Protein 3CWQ (pdb70)

Radius of gyration: 23.51 Å; Cα contacts (8 Å, |Δi|>4): 801; chains: 2; bounding box: 51×71×50 Å

Secondary structure (DSSP, 8-state):
-EEEEESSTTSSHHHHHHHHHHHHHTTS-EEEEEE-TT-HHHHHHHHS--SSEEEEGGGHHHHGGG-SEEEEEEE---SSSHHHHHHHTSSEEEEEE-SSHHHHHH---HHHHHHT-SSSEEEEE-SBPPTTS-HHHHHHHHHHHTT--B-SS--B--THHHHHHHHTS-TTTSSSTTHHHHHHHHHHHHHHHHHHHTSTTTT-/-EEEEESSSSSSHHHHHHHHHHHHHHHS-EEEEEE-TT-HHHHHHHTS--SSEEEEGGGHHHHGGG-SEEEEEEE---HHHHHHTSSEEEEEE-SSHHHHHH--THHHHHTT-GGGEEEEE-SBPPTT--HHHHHHHHHHHTT--B-S---B--HHHHHHHHHTS-GGGSSSTTHHHHHHHHHHHHHHHHHHH--

InterPro domains:
  IPR002586 CobQ/CobB/MinD/ParA nucleotide binding domain [PF01656] (3-170)
  IPR027417 P-loop containing nucleoside triphosphate hydrolase [G3DSA:3.40.50.300] (2-201)
  IPR027417 P-loop containing nucleoside triphosphate hydrolase [SSF52540] (1-198)
  IPR050678 DNA Partitioning ATPase [PTHR13696] (1-46)

B-factor: mean 44.59, std 8.83, range [22.22, 88.18]

CATH classification: 3.40.50.300

Nearest PDB structures (foldseek):
  3cwq-assembly1_A  TM=1.005E+00  e=3.315E-40  Synechocystis sp. PCC 6803
  3cwq-assembly1_B  TM=9.937E-01  e=5.915E-33  Synechocystis sp. PCC 6803
  4e03-assembly3_A  TM=8.192E-01  e=3.311E-12  Escherichia coli
  3fwy-assembly1_B  TM=7.228E-01  e=9.226E-07  Cereibacter sphaeroides 2.4.1
  6uyk-assembly1_B  TM=6.966E-01  e=2.729E-05  Cereibacter sphaeroides

Organism: Synechocystis sp. (strain ATCC 27184 / PCC 6803 / Kazusa) (NCBI:txid1111708)

Sequence (399 aa):
IITVASFKGGVGKTTTAVHLSAYLALQGETLLIDGDPNRSATGWGKRGSLPFKVVDERQAAKYAPKYQNIVIDTQARPEDEDLEALADGCDLLVIPSTPDALALDALLTIETLQKLGNNRFRILLTIIPPYPSKDGDEARQLLTTAGLPLFKRGIKRYSAFQKASLNGVVVSEVSDSKAGIAWSDYKATGKEIVEEILTLEHHHIITVASFKGGVGKTTTAVHLSAYLALQGETLLIDGDPNRSATGWGKRGSLPFKVVDERQAAKYAPKYQNIVIDTQARDLEALADGCDLLVIPSTPDALALDALLTIETLQKLGNNRFRILLTIIPPYPSKDGDEARQLLTTAGLPLFKRGIKRYSAFQKASLNGVVVSEVSDSKAGIAWSDYKATGKEIVEEILT

Structure (mmCIF, N/CA/C/O backbone):
data_3CWQ
#
_entry.id   3CWQ
#
_cell.length_a   63.609
_cell.length_b   70.142
_cell.length_c   112.209
_cell.angle_alpha   90.00
_cell.angle_beta   90.00
_cell.angle_gamma   90.00
#
_symmetry.space_group_name_H-M   'P 21 21 21'
#
loop_
_entity.id
_entity.type
_entity.pdbx_description
1 polymer 'ParA family chromosome partitioning protein'
2 non-polymer "ADENOSINE-5'-DIPHOSPHATE"
3 water water
#
loop_
_atom_site.group_PDB
_atom_site.id
_atom_site.type_symbol
_atom_site.label_atom_id
_atom_site.label_alt_id
_atom_site.label_comp_id
_atom_site.label_asym_id
_atom_site.label_entity_id
_atom_site.label_seq_id
_atom_site.pdbx_PDB_ins_code
_atom_site.Cartn_x
_atom_site.Cartn_y
_atom_site.Cartn_z
_atom_site.occupancy
_atom_site.B_iso_or_equiv
_atom_site.auth_seq_id
_atom_site.auth_comp_id
_atom_site.auth_asym_id
_atom_site.auth_atom_id
_atom_site.pdbx_PDB_model_num
ATOM 9 N N . ILE A 1 2 ? 79.117 24.091 63.031 1.00 46.87 2 ILE A N 1
ATOM 10 C CA . ILE A 1 2 ? 78.191 25.072 63.586 1.00 44.61 2 ILE A CA 1
ATOM 11 C C . ILE A 1 2 ? 76.777 24.623 63.297 1.00 43.12 2 ILE A C 1
ATOM 12 O O . ILE A 1 2 ? 76.404 24.320 62.144 1.00 44.21 2 ILE A O 1
ATOM 17 N N . ILE A 1 3 ? 75.965 24.569 64.330 1.00 41.11 3 ILE A N 1
ATOM 18 C CA . ILE A 1 3 ? 74.521 24.462 64.113 1.00 38.82 3 ILE A CA 1
ATOM 19 C C . ILE A 1 3 ? 73.727 25.626 64.776 1.00 38.66 3 ILE A C 1
ATOM 20 O O . ILE A 1 3 ? 74.030 26.044 65.926 1.00 37.17 3 ILE A O 1
ATOM 25 N N . THR A 1 4 ? 72.761 26.182 64.042 1.00 36.97 4 THR A N 1
ATOM 26 C CA . THR A 1 4 ? 71.826 27.156 64.586 1.00 37.72 4 THR A CA 1
ATOM 27 C C . THR A 1 4 ? 70.529 26.479 65.020 1.00 38.18 4 THR A C 1
ATOM 28 O O . THR A 1 4 ? 69.953 25.743 64.173 1.00 39.55 4 THR A O 1
ATOM 32 N N . VAL A 1 5 ? 70.120 26.634 66.299 1.00 35.87 5 VAL A N 1
ATOM 33 C CA . VAL A 1 5 ? 68.770 26.316 66.820 1.00 36.77 5 VAL A CA 1
ATOM 34 C C . VAL A 1 5 ? 67.944 27.637 66.715 1.00 37.93 5 VAL A C 1
ATOM 35 O O . VAL A 1 5 ? 68.270 28.605 67.348 1.00 38.11 5 VAL A O 1
ATOM 39 N N . ALA A 1 6 ? 66.926 27.727 65.860 1.00 39.75 6 ALA A N 1
ATOM 40 C CA . ALA A 1 6 ? 66.090 28.932 65.657 1.00 38.34 6 ALA A CA 1
ATOM 41 C C . ALA A 1 6 ? 64.667 28.512 65.713 1.00 39.40 6 ALA A C 1
ATOM 42 O O . ALA A 1 6 ? 64.277 27.502 65.045 1.00 40.21 6 ALA A O 1
ATOM 44 N N . SER A 1 7 ? 63.851 29.338 66.374 1.00 38.40 7 SER A N 1
ATOM 45 C CA . SER A 1 7 ? 62.466 29.010 66.560 1.00 36.9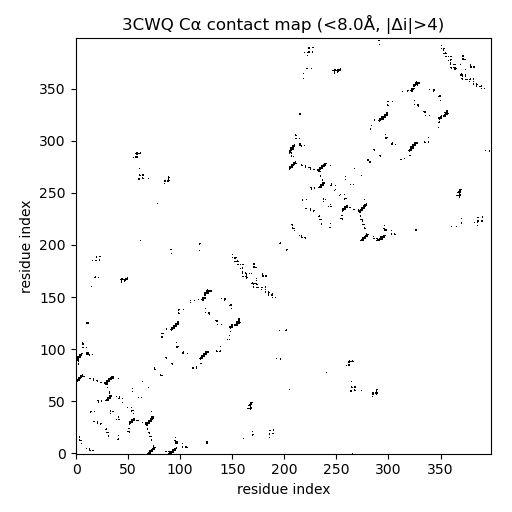9 7 SER A CA 1
ATOM 46 C C . SER A 1 7 ? 61.522 30.092 66.041 1.00 36.87 7 SER A C 1
ATOM 47 O O . SER A 1 7 ? 61.904 31.231 65.768 1.00 36.28 7 SER A O 1
ATOM 50 N N . PHE A 1 8 ? 60.273 29.755 65.934 1.00 36.56 8 PHE A N 1
ATOM 51 C CA . PHE A 1 8 ? 59.340 30.777 65.603 1.00 38.15 8 PHE A CA 1
ATOM 52 C C . PHE A 1 8 ? 58.406 31.182 66.748 1.00 38.95 8 PHE A C 1
ATOM 53 O O . PHE A 1 8 ? 57.467 31.937 66.529 1.00 35.86 8 PHE A O 1
ATOM 61 N N . LYS A 1 9 ? 58.747 30.747 67.971 1.00 40.53 9 LYS A N 1
ATOM 62 C CA . LYS A 1 9 ? 57.972 31.134 69.132 1.00 44.01 9 LYS A CA 1
ATOM 63 C C . LYS A 1 9 ? 58.783 30.917 70.423 1.00 44.25 9 LYS A C 1
ATOM 64 O O . LYS A 1 9 ? 59.741 30.130 70.497 1.00 46.44 9 LYS A O 1
ATOM 70 N N . GLY A 1 10 ? 58.435 31.655 71.449 1.00 43.94 10 GLY A N 1
ATOM 71 C CA . GLY A 1 10 ? 59.107 31.451 72.719 1.00 42.92 10 GLY A CA 1
ATOM 72 C C . GLY A 1 10 ? 58.429 30.261 73.321 1.00 42.06 10 GLY A C 1
ATOM 73 O O . GLY A 1 10 ? 57.294 29.996 72.998 1.00 43.18 10 GLY A O 1
ATOM 74 N N . GLY A 1 11 ? 59.117 29.541 74.194 1.00 41.57 11 GLY A N 1
ATOM 75 C CA . GLY A 1 11 ? 58.497 28.500 74.986 1.00 40.80 11 GLY A CA 1
ATOM 76 C C . GLY A 1 11 ? 58.419 27.153 74.310 1.00 41.22 11 GLY A C 1
ATOM 77 O O . GLY A 1 11 ? 57.595 26.281 74.715 1.00 40.96 11 GLY A O 1
ATOM 78 N N . VAL A 1 12 ? 59.307 26.958 73.325 1.00 41.02 12 VAL A N 1
ATOM 79 C CA . VAL A 1 12 ? 59.403 25.714 72.610 1.00 40.06 12 VAL A CA 1
ATOM 80 C C . VAL A 1 12 ? 60.637 24.919 72.940 1.00 40.80 12 VAL A C 1
ATOM 81 O O . VAL A 1 12 ? 60.855 23.924 72.297 1.00 42.28 12 VAL A O 1
ATOM 85 N N . GLY A 1 13 ? 61.479 25.327 73.880 1.00 42.19 13 GLY A N 1
ATOM 86 C CA . GLY A 1 13 ? 62.679 24.517 74.267 1.00 41.52 13 GLY A CA 1
ATOM 87 C C . GLY A 1 13 ? 63.901 24.771 73.374 1.00 42.48 13 GLY A C 1
ATOM 88 O O . GLY A 1 13 ? 64.906 24.053 73.466 1.00 44.15 13 GLY A O 1
ATOM 89 N N . LYS A 1 14 ? 63.842 25.797 72.531 1.00 41.37 14 LYS A N 1
ATOM 90 C CA . LYS A 1 14 ? 64.992 26.238 71.775 1.00 40.80 14 LYS A CA 1
ATOM 91 C C . LYS A 1 14 ? 66.240 26.399 72.640 1.00 40.58 14 LYS A C 1
ATOM 92 O O . LYS A 1 14 ? 67.176 25.634 72.549 1.00 41.51 14 LYS A O 1
ATOM 98 N N . THR A 1 15 ? 66.292 27.405 73.465 1.00 39.91 15 THR A N 1
ATOM 99 C CA . THR A 1 15 ? 67.409 27.486 74.393 1.00 39.13 15 THR A CA 1
ATOM 100 C C . THR A 1 15 ? 67.852 26.145 74.991 1.00 38.38 15 THR A C 1
ATOM 101 O O . THR A 1 15 ? 69.013 25.827 74.931 1.00 38.74 15 THR A O 1
ATOM 105 N N . THR A 1 16 ? 66.917 25.353 75.518 1.00 38.63 16 THR A N 1
ATOM 106 C CA . THR A 1 16 ? 67.153 24.031 76.130 1.00 36.62 16 THR A CA 1
ATOM 107 C C . THR A 1 16 ? 67.788 23.044 75.119 1.00 36.97 16 THR A C 1
ATOM 108 O O . THR A 1 16 ? 68.684 22.213 75.457 1.00 35.97 16 THR A O 1
ATOM 112 N N . THR A 1 17 ? 67.312 23.108 73.875 1.00 36.06 17 THR A N 1
ATOM 113 C CA . THR A 1 17 ? 67.978 22.330 72.874 1.00 35.27 17 THR A CA 1
ATOM 114 C C . THR A 1 17 ? 69.312 22.819 72.547 1.00 34.70 17 THR A C 1
ATOM 115 O O . THR A 1 17 ? 70.218 22.041 72.551 1.00 37.26 17 THR A O 1
ATOM 119 N N . ALA A 1 18 ? 69.503 24.101 72.334 1.00 35.28 18 ALA A N 1
ATOM 120 C CA . ALA A 1 18 ? 70.848 24.659 72.160 1.00 33.78 18 ALA A CA 1
ATOM 121 C C . ALA A 1 18 ? 71.819 24.200 73.284 1.00 35.15 18 ALA A C 1
ATOM 122 O O . ALA A 1 18 ? 72.942 23.683 73.034 1.00 35.81 18 ALA A O 1
ATOM 124 N N . VAL A 1 19 ? 71.416 24.410 74.540 1.00 35.01 19 VAL A N 1
ATOM 125 C CA . VAL A 1 19 ? 72.276 24.040 75.715 1.00 33.14 19 VAL A CA 1
ATOM 126 C C . VAL A 1 19 ? 72.663 22.581 75.644 1.00 33.54 19 VAL A C 1
ATOM 127 O O . VAL A 1 19 ? 73.823 22.284 75.781 1.00 34.01 19 VAL A O 1
ATOM 131 N N . HIS A 1 20 ? 71.714 21.699 75.340 1.00 33.86 20 HIS A N 1
ATOM 132 C CA . HIS A 1 20 ? 71.976 20.250 75.265 1.00 34.61 20 HIS A CA 1
ATOM 133 C C . HIS A 1 20 ? 72.698 19.740 74.001 1.00 34.95 20 HIS A C 1
ATOM 134 O O . HIS A 1 20 ? 73.451 18.810 74.086 1.00 33.68 20 HIS A O 1
ATOM 141 N N . LEU A 1 21 ? 72.392 20.311 72.836 1.00 36.98 21 LEU A N 1
ATOM 142 C CA . LEU A 1 21 ? 73.191 20.124 71.627 1.00 37.96 21 LEU A CA 1
ATOM 143 C C . LEU A 1 21 ? 74.595 20.646 71.878 1.00 38.91 21 LEU A C 1
ATOM 144 O O . LEU A 1 21 ? 75.516 20.051 71.358 1.00 41.89 21 LEU A O 1
ATOM 149 N N . SER A 1 22 ? 74.820 21.676 72.702 1.00 37.20 22 SER A N 1
ATOM 150 C CA . SER A 1 22 ? 76.211 21.990 73.011 1.00 37.18 22 SER A CA 1
ATOM 151 C C . SER A 1 22 ? 76.950 20.942 73.847 1.00 38.66 22 SER A C 1
ATOM 152 O O . SER A 1 22 ? 78.133 20.723 73.636 1.00 38.94 22 SER A O 1
ATOM 155 N N . ALA A 1 23 ? 76.267 20.344 74.844 1.00 39.37 23 ALA A N 1
ATOM 156 C CA . ALA A 1 23 ? 76.845 19.350 75.701 1.00 38.68 23 ALA A CA 1
ATOM 157 C C . ALA A 1 23 ? 77.244 18.178 74.809 1.00 38.86 23 ALA A C 1
ATOM 158 O O . ALA A 1 23 ? 78.389 17.708 74.865 1.00 40.01 23 ALA A O 1
ATOM 160 N N . TYR A 1 2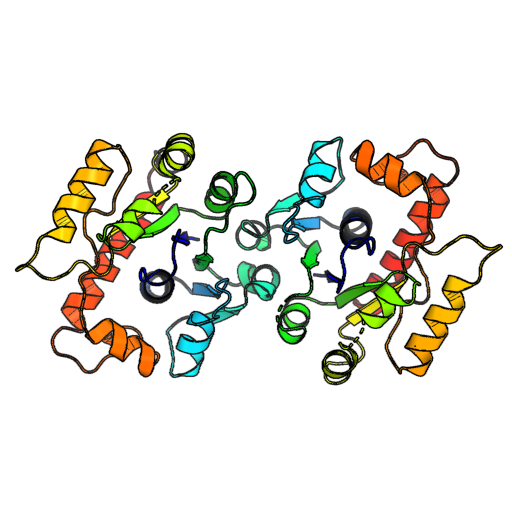4 ? 76.359 17.768 73.917 1.00 39.74 24 TYR A N 1
ATOM 161 C CA . TYR A 1 24 ? 76.673 16.723 72.888 1.00 39.96 24 TYR A CA 1
ATOM 162 C C . TYR A 1 24 ? 77.979 16.949 72.139 1.00 39.83 24 TYR A C 1
ATOM 163 O O . TYR A 1 24 ? 78.883 16.097 72.187 1.00 40.41 24 TYR A O 1
ATOM 172 N N . LEU A 1 25 ? 78.092 18.122 71.518 1.00 39.39 25 LEU A N 1
ATOM 173 C CA . LEU A 1 25 ? 79.251 18.519 70.752 1.00 38.79 25 LEU A CA 1
ATOM 174 C C . LEU A 1 25 ? 80.488 18.757 71.613 1.00 39.89 25 LEU A C 1
ATOM 175 O O . LEU A 1 25 ? 81.622 18.660 71.101 1.00 39.82 25 LEU A O 1
ATOM 180 N N . ALA A 1 26 ? 80.312 19.097 72.896 1.00 40.65 26 ALA A N 1
ATOM 181 C CA . ALA A 1 26 ? 81.490 19.276 73.810 1.00 40.55 26 ALA A CA 1
ATOM 182 C C . ALA A 1 26 ? 82.164 17.955 73.919 1.00 40.63 26 ALA A C 1
ATOM 183 O O . ALA A 1 26 ? 83.374 17.915 74.014 1.00 41.22 26 ALA A O 1
ATOM 185 N N . LEU A 1 27 ? 81.373 16.886 73.893 1.00 40.53 27 LEU A N 1
ATOM 186 C CA . LEU A 1 27 ? 81.902 15.531 73.687 1.00 41.17 27 LEU A CA 1
ATOM 187 C C . LEU A 1 27 ? 82.866 15.307 72.474 1.00 42.55 27 LEU A C 1
ATOM 188 O O . LEU A 1 27 ? 83.728 14.466 72.534 1.00 42.45 27 LEU A O 1
ATOM 193 N N . GLN A 1 28 ? 82.757 16.053 71.388 1.00 44.33 28 GLN A N 1
ATOM 194 C CA . GLN A 1 28 ? 83.671 15.808 70.279 1.00 45.75 28 GLN A CA 1
ATOM 195 C C . GLN A 1 28 ? 84.756 16.896 70.111 1.00 45.27 28 GLN A C 1
ATOM 196 O O . GLN A 1 28 ? 85.890 16.573 69.857 1.00 45.70 28 GLN A O 1
ATOM 202 N N . GLY A 1 29 ? 84.405 18.174 70.212 1.00 45.00 29 GLY A N 1
ATOM 203 C CA . GLY A 1 29 ? 85.377 19.230 70.343 1.00 44.56 29 GLY A CA 1
ATOM 204 C C . GLY A 1 29 ? 85.023 20.337 71.338 1.00 44.64 29 GLY A C 1
ATOM 205 O O . GLY A 1 29 ? 83.952 20.310 71.950 1.00 45.75 29 GLY A O 1
ATOM 206 N N . GLU A 1 30 ? 85.919 21.311 71.500 1.00 43.11 30 GLU A N 1
ATOM 207 C CA . GLU A 1 30 ? 85.652 22.462 72.300 1.00 43.44 30 GLU A CA 1
ATOM 208 C C . GLU A 1 30 ? 84.664 23.291 71.580 1.00 41.92 30 GLU A C 1
ATOM 209 O O . GLU A 1 30 ? 84.855 23.668 70.423 1.00 41.64 30 GLU A O 1
ATOM 215 N N . THR A 1 31 ? 83.647 23.684 72.326 1.00 41.45 31 THR A N 1
ATOM 216 C CA . THR A 1 31 ? 82.425 24.178 71.793 1.00 39.55 31 THR A CA 1
ATOM 217 C C . THR A 1 31 ? 82.043 25.494 72.442 1.00 39.16 31 THR A C 1
ATOM 218 O O . THR A 1 31 ? 82.196 25.637 73.675 1.00 39.02 31 THR A O 1
ATOM 222 N N . LEU A 1 32 ? 81.484 26.406 71.620 1.00 36.87 32 LEU A N 1
ATOM 223 C CA . LEU A 1 32 ? 80.866 27.675 72.013 1.00 36.17 32 LEU A CA 1
ATOM 224 C C . LEU A 1 32 ? 79.381 27.663 71.690 1.00 37.39 32 LEU A C 1
ATOM 225 O O . LEU A 1 32 ? 79.001 27.421 70.463 1.00 39.07 32 LEU A O 1
ATOM 230 N N . LEU A 1 33 ? 78.582 28.014 72.723 1.00 35.89 33 LEU A N 1
ATOM 231 C CA . LEU A 1 33 ? 77.219 28.460 72.632 1.00 35.10 33 LEU A CA 1
ATOM 232 C C . LEU A 1 33 ? 77.233 30.021 72.640 1.00 36.55 33 LEU A C 1
ATOM 233 O O . LEU A 1 33 ? 77.716 30.694 73.582 1.00 35.12 33 LEU A O 1
ATOM 238 N N . ILE A 1 34 ? 76.663 30.561 71.571 1.00 36.34 34 ILE A N 1
ATOM 239 C CA . ILE A 1 34 ? 76.490 31.966 71.394 1.00 36.54 34 ILE A CA 1
ATOM 240 C C . ILE A 1 34 ? 75.084 32.252 71.698 1.00 38.73 34 ILE A C 1
ATOM 241 O O . ILE A 1 34 ? 74.223 31.816 70.982 1.00 40.88 34 ILE A O 1
ATOM 246 N N . ASP A 1 35 ? 74.835 33.062 72.693 1.00 40.26 35 ASP A N 1
ATOM 247 C CA . ASP A 1 35 ? 73.436 33.305 73.111 1.00 41.76 35 ASP A CA 1
ATOM 248 C C . ASP A 1 35 ? 72.878 34.479 72.311 1.00 41.61 35 ASP A C 1
ATOM 249 O O . ASP A 1 35 ? 73.309 35.576 72.512 1.00 42.51 35 ASP A O 1
ATOM 254 N N . GLY A 1 36 ? 71.957 34.283 71.373 1.00 42.97 36 GLY A N 1
ATOM 255 C CA . GLY A 1 36 ? 71.323 35.448 70.730 1.00 42.93 36 GLY A CA 1
ATOM 256 C C . GLY A 1 36 ? 69.837 35.592 71.040 1.00 44.18 36 GLY A C 1
ATOM 257 O O . GLY A 1 36 ? 69.046 35.991 70.167 1.00 45.28 36 GLY A O 1
ATOM 258 N N . ASP A 1 37 ? 69.438 35.235 72.264 1.00 45.59 37 ASP A N 1
ATOM 259 C CA . ASP A 1 37 ? 68.056 35.282 72.700 1.00 45.54 37 ASP A CA 1
ATOM 260 C C . ASP A 1 37 ? 67.887 36.476 73.605 1.00 47.68 37 ASP A C 1
ATOM 261 O O . ASP A 1 37 ? 68.500 36.523 74.710 1.00 50.27 37 ASP A O 1
ATOM 266 N N . PRO A 1 38 ? 67.051 37.450 73.236 1.00 48.02 38 PRO A N 1
ATOM 267 C CA . PRO A 1 38 ? 66.907 38.626 74.122 1.00 46.42 38 PRO A CA 1
ATOM 268 C C . PRO A 1 38 ? 66.753 38.232 75.644 1.00 47.48 38 PRO A C 1
ATOM 269 O O . PRO A 1 38 ? 67.195 38.959 76.533 1.00 47.29 38 PRO A O 1
ATOM 273 N N . ASN A 1 39 ? 66.156 37.092 75.991 1.00 47.11 39 ASN A N 1
ATOM 274 C CA . ASN A 1 39 ? 66.038 36.833 77.431 1.00 45.99 39 ASN A CA 1
ATOM 275 C C . ASN A 1 39 ? 67.397 36.404 78.017 1.00 46.04 39 ASN A C 1
ATOM 276 O O . ASN A 1 39 ? 67.523 36.370 79.271 1.00 44.54 39 ASN A O 1
ATOM 281 N N . ARG A 1 40 ? 68.361 36.035 77.122 1.00 44.28 40 ARG A N 1
ATOM 282 C CA . ARG A 1 40 ? 69.712 35.698 77.548 1.00 43.91 40 ARG A CA 1
ATOM 283 C C . ARG A 1 40 ? 69.579 34.602 78.665 1.00 45.12 40 ARG A C 1
ATOM 284 O O . ARG A 1 40 ? 70.336 34.561 79.670 1.00 43.97 40 ARG A O 1
ATOM 292 N N . SER A 1 41 ? 68.606 33.706 78.470 1.00 45.25 41 SER A N 1
ATOM 293 C CA . SER A 1 41 ? 68.343 32.629 79.410 1.00 43.30 41 SER A CA 1
ATOM 294 C C . SER A 1 41 ? 69.530 31.676 79.398 1.00 44.58 41 SER A C 1
ATOM 295 O O . SER A 1 41 ? 69.832 30.999 80.431 1.00 45.82 41 SER A O 1
ATOM 298 N N . ALA A 1 42 ? 70.197 31.621 78.244 1.00 44.88 42 ALA A N 1
ATOM 299 C CA . ALA A 1 42 ? 71.255 30.623 78.056 1.00 46.36 42 ALA A CA 1
ATOM 300 C C . ALA A 1 42 ? 72.481 31.037 78.842 1.00 46.58 42 ALA A C 1
ATOM 301 O O . ALA A 1 42 ? 73.083 30.190 79.512 1.00 45.91 42 ALA A O 1
ATOM 303 N N . THR A 1 43 ? 72.830 32.336 78.719 1.00 47.77 43 THR A N 1
ATOM 304 C CA . THR A 1 43 ? 73.904 33.010 79.464 1.00 47.46 43 THR A CA 1
ATOM 305 C C . THR A 1 43 ? 73.688 32.800 80.948 1.00 48.64 43 THR A C 1
ATOM 306 O O . THR A 1 43 ? 74.625 32.637 81.715 1.00 49.15 43 THR A O 1
ATOM 310 N N . GLY A 1 44 ? 72.417 32.724 81.325 1.00 49.82 44 GLY A N 1
ATOM 311 C CA . GLY A 1 44 ? 72.011 32.646 82.719 1.00 49.86 44 GLY A CA 1
ATOM 312 C C . GLY A 1 44 ? 72.003 31.200 83.162 1.00 50.00 44 GLY A C 1
ATOM 313 O O . GLY A 1 44 ? 72.394 30.867 84.316 1.00 50.22 44 GLY A O 1
ATOM 314 N N . TRP A 1 45 ? 71.577 30.316 82.267 1.00 49.19 45 TRP A N 1
ATOM 315 C CA . TRP A 1 45 ? 71.735 28.904 82.563 1.00 48.76 45 TRP A CA 1
ATOM 316 C C . TRP A 1 45 ? 73.203 28.603 82.946 1.00 49.37 45 TRP A C 1
ATOM 317 O O . TRP A 1 45 ? 73.469 27.852 83.936 1.00 50.49 45 TRP A O 1
ATOM 328 N N . GLY A 1 46 ? 74.137 29.230 82.208 1.00 48.67 46 GLY A N 1
ATOM 329 C CA . GLY A 1 46 ? 75.586 29.190 82.493 1.00 49.34 46 GLY A CA 1
ATOM 330 C C . GLY A 1 46 ? 76.055 29.603 83.907 1.00 48.93 46 GLY A C 1
ATOM 331 O O . GLY A 1 46 ? 76.811 28.861 84.543 1.00 47.89 46 GLY A O 1
ATOM 332 N N . LYS A 1 47 ? 75.604 30.777 84.366 1.00 49.30 47 LYS A N 1
ATOM 333 C CA . LYS A 1 47 ? 76.051 31.387 85.638 1.00 50.70 47 LYS A CA 1
ATOM 334 C C . LYS A 1 47 ? 75.595 30.563 86.831 1.00 51.36 47 LYS A C 1
ATOM 335 O O . LYS A 1 47 ? 76.423 30.215 87.653 1.00 52.69 47 LYS A O 1
ATOM 341 N N . ARG A 1 48 ? 74.297 30.228 86.882 1.00 52.47 48 ARG A N 1
ATOM 342 C CA . ARG A 1 48 ? 73.663 29.300 87.875 1.00 53.23 48 ARG A CA 1
ATOM 343 C C . ARG A 1 48 ? 74.497 28.047 88.338 1.00 53.65 48 ARG A C 1
ATOM 344 O O . ARG A 1 48 ? 74.522 27.714 89.542 1.00 53.84 48 ARG A O 1
ATOM 352 N N . GLY A 1 49 ? 75.154 27.368 87.390 1.00 53.65 49 GLY A N 1
ATOM 353 C CA . GLY A 1 49 ? 76.101 26.268 87.684 1.00 53.42 49 GLY A CA 1
ATOM 354 C C . GLY A 1 49 ? 77.243 26.217 86.661 1.00 53.44 49 GLY A C 1
ATOM 355 O O . GLY A 1 49 ? 77.773 27.280 86.231 1.00 54.38 49 GLY A O 1
ATOM 356 N N . SER A 1 50 ? 77.635 25.010 86.248 1.00 51.83 50 SER A N 1
ATOM 357 C CA . SER A 1 50 ? 78.769 24.887 85.329 1.00 51.06 50 SER A CA 1
ATOM 358 C C . SER A 1 50 ? 78.457 23.934 84.168 1.00 50.30 50 SER A C 1
ATOM 359 O O . SER A 1 50 ? 78.303 22.727 84.343 1.00 50.71 50 SER A O 1
ATOM 362 N N . LEU A 1 51 ? 78.311 24.500 82.977 1.00 48.72 51 LEU A N 1
ATOM 363 C CA . LEU A 1 51 ? 78.091 23.719 81.810 1.00 45.56 51 LEU A CA 1
ATOM 364 C C . LEU A 1 51 ? 79.442 23.407 81.157 1.00 43.95 51 LEU A C 1
ATOM 365 O O . LEU A 1 51 ? 80.383 24.188 81.265 1.00 42.14 51 LEU A O 1
ATOM 370 N N . PRO A 1 52 ? 79.529 22.289 80.438 1.00 42.93 52 PRO A N 1
ATOM 371 C CA . PRO A 1 52 ? 80.789 21.841 79.841 1.00 42.25 52 PRO A CA 1
ATOM 372 C C . PRO A 1 52 ? 81.125 22.549 78.568 1.00 42.08 52 PRO A C 1
ATOM 373 O O . PRO A 1 52 ? 81.788 21.972 77.727 1.00 42.95 52 PRO A O 1
ATOM 377 N N . PHE A 1 53 ? 80.685 23.789 78.399 1.00 41.71 53 PHE A N 1
ATOM 378 C CA . PHE A 1 53 ? 81.100 24.567 77.248 1.00 40.80 53 PHE A CA 1
ATOM 379 C C . PHE A 1 53 ? 81.028 26.019 77.643 1.00 41.26 53 PHE A C 1
ATOM 380 O O . PHE A 1 53 ? 80.396 26.334 78.656 1.00 42.00 53 PHE A O 1
ATOM 388 N N . LYS A 1 54 ? 81.648 26.876 76.835 1.00 40.59 54 LYS A N 1
ATOM 389 C CA . LYS A 1 54 ? 81.707 28.310 77.038 1.00 40.94 54 LYS A CA 1
ATOM 390 C C . LYS A 1 54 ? 80.505 29.009 76.380 1.00 40.59 54 LYS A C 1
ATOM 391 O O . LYS A 1 54 ? 80.200 28.756 75.214 1.00 41.41 54 LYS A O 1
ATOM 397 N N . VAL A 1 55 ? 79.855 29.903 77.137 1.00 39.67 55 VAL A N 1
ATOM 398 C CA . VAL A 1 55 ? 78.737 30.733 76.672 1.00 37.75 55 VAL A CA 1
ATOM 399 C C . VAL A 1 55 ? 79.037 32.236 76.645 1.00 37.44 55 VAL A C 1
ATOM 400 O O . VAL A 1 55 ? 79.408 32.836 77.668 1.00 35.42 55 VAL A O 1
ATOM 404 N N . VAL A 1 56 ? 78.928 32.815 75.449 1.00 35.76 56 VAL A N 1
ATOM 405 C CA . VAL A 1 56 ? 79.178 34.200 75.249 1.00 37.17 56 VAL A CA 1
ATOM 406 C C . VAL A 1 56 ? 77.894 34.880 74.727 1.00 39.93 56 VAL A C 1
ATOM 407 O O . VAL A 1 56 ? 76.936 34.216 74.423 1.00 42.51 56 VAL A O 1
ATOM 411 N N . ASP A 1 57 ? 77.871 36.195 74.574 1.00 41.78 57 ASP A N 1
ATOM 412 C CA . ASP A 1 57 ? 76.707 36.934 74.136 1.00 43.32 57 ASP A CA 1
ATOM 413 C C . ASP A 1 57 ? 76.847 37.086 72.649 1.00 45.12 57 ASP A C 1
ATOM 414 O O . ASP A 1 57 ? 77.942 37.046 72.121 1.00 46.72 57 ASP A O 1
ATOM 419 N N . GLU A 1 58 ? 75.762 37.232 71.917 1.00 46.37 58 GLU A N 1
ATOM 420 C CA . GLU A 1 58 ? 75.925 37.378 70.451 1.00 46.06 58 GLU A CA 1
ATOM 421 C C . GLU A 1 58 ? 76.751 38.574 69.949 1.00 44.84 58 GLU A C 1
ATOM 422 O O . GLU A 1 58 ? 77.214 38.571 68.796 1.00 45.91 58 GLU A O 1
ATOM 428 N N . ARG A 1 59 ? 76.903 39.611 70.765 1.00 44.02 59 ARG A N 1
ATOM 429 C CA . ARG A 1 59 ? 77.775 40.749 70.420 1.00 44.30 59 ARG A CA 1
ATOM 430 C C . ARG A 1 59 ? 79.225 40.310 70.390 1.00 44.05 59 ARG A C 1
ATOM 431 O O . ARG A 1 59 ? 80.041 41.012 69.806 1.00 44.27 59 ARG A O 1
ATOM 439 N N . GLN A 1 60 ? 79.525 39.175 71.050 1.00 42.84 60 GLN A N 1
ATOM 440 C CA . GLN A 1 60 ? 80.874 38.577 71.099 1.00 43.18 60 GLN A CA 1
ATOM 441 C C . GLN A 1 60 ? 81.132 37.390 70.119 1.00 41.89 60 GLN A C 1
ATOM 442 O O . GLN A 1 60 ? 82.189 36.767 70.096 1.00 41.71 60 GLN A O 1
ATOM 448 N N . ALA A 1 61 ? 80.167 37.116 69.286 1.00 41.66 61 ALA A N 1
ATOM 449 C CA . ALA A 1 61 ? 80.326 36.074 68.291 1.00 40.65 61 ALA A CA 1
ATOM 450 C C . ALA A 1 61 ? 81.500 36.278 67.398 1.00 39.91 61 ALA A C 1
ATOM 451 O O . ALA A 1 61 ? 82.234 35.340 67.250 1.00 39.90 61 ALA A O 1
ATOM 453 N N . ALA A 1 62 ? 81.731 37.463 66.834 1.00 40.24 62 ALA A N 1
ATOM 454 C CA . ALA A 1 62 ? 82.961 37.651 65.995 1.00 41.02 62 ALA A CA 1
ATOM 455 C C . ALA A 1 62 ? 84.271 37.432 66.748 1.00 41.28 62 ALA A C 1
ATOM 456 O O . ALA A 1 62 ? 85.254 36.977 66.173 1.00 41.62 62 ALA A O 1
ATOM 458 N N . LYS A 1 63 ? 84.303 37.810 68.024 1.00 42.42 63 LYS A N 1
ATOM 459 C CA . LYS A 1 63 ? 85.529 37.863 68.792 1.00 42.83 63 LYS A CA 1
ATOM 460 C C . LYS A 1 63 ? 85.900 36.448 69.148 1.00 44.11 63 LYS A C 1
ATOM 461 O O . LYS A 1 63 ? 87.003 36.010 68.845 1.00 43.86 63 LYS A O 1
ATOM 467 N N . TYR A 1 64 ? 84.932 35.729 69.724 1.00 45.32 64 TYR A N 1
ATOM 468 C CA . TYR A 1 64 ? 85.076 34.335 70.204 1.00 45.59 64 TYR A CA 1
ATOM 469 C C . TYR A 1 64 ? 84.978 33.168 69.232 1.00 44.89 64 TYR A C 1
ATOM 470 O O . TYR A 1 64 ? 85.458 32.094 69.572 1.00 45.28 64 TYR A O 1
ATOM 479 N N . ALA A 1 65 ? 84.382 33.346 68.048 1.00 44.17 65 ALA A N 1
ATOM 480 C CA . ALA A 1 65 ? 84.067 32.220 67.180 1.00 43.10 65 ALA A CA 1
ATOM 481 C C . ALA A 1 65 ? 85.315 31.532 66.621 1.00 44.22 65 ALA A C 1
ATOM 482 O O . ALA A 1 65 ? 85.301 30.320 66.413 1.00 44.43 65 ALA A O 1
ATOM 484 N N . PRO A 1 66 ? 86.405 32.260 66.381 1.00 44.71 66 PRO A N 1
ATOM 485 C CA . PRO A 1 66 ? 87.538 31.632 65.724 1.00 45.05 66 PRO A CA 1
ATOM 486 C C . PRO A 1 66 ? 88.320 30.772 66.676 1.00 44.93 66 PRO A C 1
ATOM 487 O O . PRO A 1 66 ? 89.134 29.955 66.267 1.00 45.20 66 PRO A O 1
ATOM 491 N N . LYS A 1 67 ? 88.045 30.900 67.951 1.00 45.39 67 LYS A N 1
ATOM 492 C CA . LYS A 1 67 ? 88.760 30.058 68.899 1.00 45.11 67 LYS A CA 1
ATOM 493 C C . LYS A 1 67 ? 88.045 28.729 69.186 1.00 45.20 67 LYS A C 1
ATOM 494 O O . LYS A 1 67 ? 88.563 27.974 70.018 1.00 46.08 67 LYS A O 1
ATOM 500 N N . TYR A 1 68 ? 86.904 28.424 68.525 1.00 44.22 68 TYR A N 1
ATOM 501 C CA . TYR A 1 68 ? 86.122 27.184 68.818 1.00 43.51 68 TYR A CA 1
ATOM 502 C C . TYR A 1 68 ? 85.865 26.230 67.681 1.00 43.15 68 TYR A C 1
ATOM 503 O O . TYR A 1 68 ? 85.620 26.648 66.562 1.00 43.46 68 TYR A O 1
ATOM 512 N N . GLN A 1 69 ? 85.911 24.939 68.020 1.00 42.17 69 GLN A N 1
ATOM 513 C CA . GLN A 1 69 ? 85.798 23.846 67.101 1.00 41.83 69 GLN A CA 1
ATOM 514 C C . GLN A 1 69 ? 84.362 23.683 66.699 1.00 41.76 69 GLN A C 1
ATOM 515 O O . GLN A 1 69 ? 84.078 23.456 65.522 1.00 41.23 69 GLN A O 1
ATOM 521 N N . ASN A 1 70 ? 83.469 23.744 67.692 1.00 40.77 70 ASN A N 1
ATOM 522 C CA . ASN A 1 70 ? 82.058 23.613 67.446 1.00 41.32 70 ASN A CA 1
ATOM 523 C C . ASN A 1 70 ? 81.302 24.860 67.919 1.00 42.13 70 ASN A C 1
ATOM 524 O O . ASN A 1 70 ? 81.579 25.425 68.975 1.00 42.96 70 ASN A O 1
ATOM 529 N N . ILE A 1 71 ? 80.350 25.333 67.139 1.00 42.41 71 ILE A N 1
ATOM 530 C CA . ILE A 1 71 ? 79.526 26.480 67.607 1.00 40.91 71 ILE A CA 1
ATOM 531 C C . ILE A 1 71 ? 78.060 26.085 67.558 1.00 40.24 71 ILE A C 1
ATOM 532 O O . ILE A 1 71 ? 77.606 25.591 66.513 1.00 40.25 71 ILE A O 1
ATOM 537 N N . VAL A 1 72 ? 77.349 26.231 68.694 1.00 38.44 72 VAL A N 1
ATOM 538 C CA . VAL A 1 72 ? 75.873 26.311 68.663 1.00 37.50 72 VAL A CA 1
ATOM 539 C C . VAL A 1 72 ? 75.417 27.761 68.881 1.00 39.04 72 VAL A C 1
ATOM 540 O O . VAL A 1 72 ? 75.868 28.404 69.836 1.00 41.06 72 VAL A O 1
ATOM 544 N N . ILE A 1 73 ? 74.504 28.269 68.046 1.00 39.72 73 ILE A N 1
ATOM 545 C CA . ILE A 1 73 ? 73.966 29.619 68.165 1.00 40.03 73 ILE A CA 1
ATOM 546 C C . ILE A 1 73 ? 72.548 29.440 68.633 1.00 42.19 73 ILE A C 1
ATOM 547 O O . ILE A 1 73 ? 71.835 28.679 67.995 1.00 44.48 73 ILE A O 1
ATOM 552 N N . ASP A 1 74 ? 72.091 30.157 69.670 1.00 43.31 74 ASP A N 1
ATOM 553 C CA . ASP A 1 74 ? 70.681 30.094 70.161 1.00 45.34 74 ASP A CA 1
ATOM 554 C C . ASP A 1 74 ? 70.007 31.408 69.841 1.00 47.31 74 ASP A C 1
ATOM 555 O O . ASP A 1 74 ? 70.334 32.428 70.470 1.00 48.93 74 ASP A O 1
ATOM 560 N N . THR A 1 75 ? 69.124 31.423 68.849 1.00 48.15 75 THR A N 1
ATOM 561 C CA . THR A 1 75 ? 68.499 32.662 68.381 1.00 50.03 75 THR A CA 1
ATOM 562 C C . THR A 1 75 ? 67.003 32.526 68.065 1.00 50.77 75 THR A C 1
ATOM 563 O O . THR A 1 75 ? 66.565 31.552 67.539 1.00 52.64 75 THR A O 1
ATOM 567 N N . GLN A 1 76 ? 66.237 33.551 68.302 1.00 51.74 76 GLN A N 1
ATOM 568 C CA . GLN A 1 76 ? 64.881 33.534 67.852 1.00 54.02 76 GLN A CA 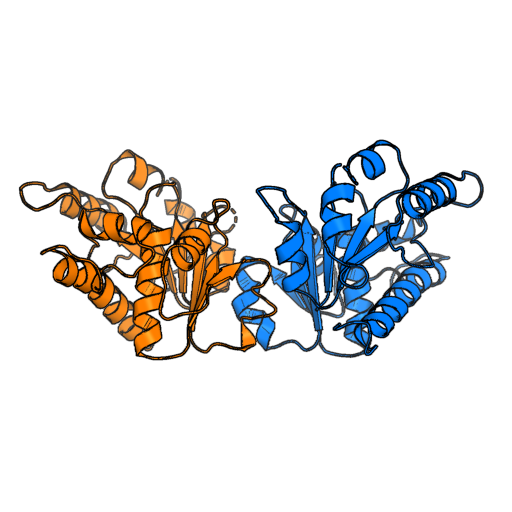1
ATOM 569 C C . GLN A 1 76 ? 64.930 33.912 66.316 1.00 52.89 76 GLN A C 1
ATOM 570 O O . GLN A 1 76 ? 65.686 34.757 65.897 1.00 51.33 76 GLN A O 1
ATOM 576 N N . ALA A 1 77 ? 64.185 33.225 65.482 1.00 54.67 77 ALA A N 1
ATOM 577 C CA . ALA A 1 77 ? 64.099 33.564 64.028 1.00 56.71 77 ALA A CA 1
ATOM 578 C C . ALA A 1 77 ? 63.872 35.024 63.701 1.00 59.76 77 ALA A C 1
ATOM 579 O O . ALA A 1 77 ? 64.642 35.600 62.958 1.00 60.90 77 ALA A O 1
ATOM 581 N N . ARG A 1 78 ? 62.837 35.658 64.194 1.00 63.30 78 ARG A N 1
ATOM 582 C CA . ARG A 1 78 ? 62.700 37.107 63.815 1.00 68.99 78 ARG A CA 1
ATOM 583 C C . ARG A 1 78 ? 62.567 37.517 62.304 1.00 69.96 78 ARG A C 1
ATOM 584 O O . ARG A 1 78 ? 63.583 37.783 61.667 1.00 69.63 78 ARG A O 1
ATOM 592 N N . PRO A 1 79 ? 61.332 37.643 61.767 1.00 72.63 79 PRO A N 1
ATOM 593 C CA . PRO A 1 79 ? 61.193 37.944 60.310 1.00 73.68 79 PRO A CA 1
ATOM 594 C C . PRO A 1 79 ? 61.603 39.409 60.097 1.00 76.24 79 PRO A C 1
ATOM 595 O O . PRO A 1 79 ? 61.424 40.278 61.018 1.00 76.33 79 PRO A O 1
ATOM 599 N N . GLU A 1 80 ? 62.242 39.652 58.956 1.00 77.48 80 GLU A N 1
ATOM 600 C CA . GLU A 1 80 ? 62.229 40.995 58.416 1.00 79.59 80 GLU A CA 1
ATOM 601 C C . GLU A 1 80 ? 62.163 40.800 56.881 1.00 80.79 80 GLU A C 1
ATOM 602 O O . GLU A 1 80 ? 61.410 41.554 56.198 1.00 82.05 80 GLU A O 1
ATOM 608 N N . ASP A 1 81 ? 62.870 39.774 56.348 1.00 80.80 81 ASP A N 1
ATOM 609 C CA . ASP A 1 81 ? 62.888 39.494 54.856 1.00 80.28 81 ASP A CA 1
ATOM 610 C C . ASP A 1 81 ? 63.031 38.007 54.502 1.00 79.08 81 ASP A C 1
ATOM 611 O O . ASP A 1 81 ? 62.069 37.196 54.439 1.00 79.22 81 ASP A O 1
ATOM 616 N N . GLU A 1 82 ? 64.275 37.674 54.213 1.00 76.88 82 GLU A N 1
ATOM 617 C CA . GLU A 1 82 ? 64.624 36.306 54.111 1.00 73.63 82 GLU A CA 1
ATOM 618 C C . GLU A 1 82 ? 65.587 36.075 55.330 1.00 71.32 82 GLU A C 1
ATOM 619 O O . GLU A 1 82 ? 66.805 35.807 55.184 1.00 71.25 82 GLU A O 1
ATOM 625 N N . ASP A 1 83 ? 65.069 36.251 56.544 1.00 67.53 83 ASP A N 1
ATOM 626 C CA . ASP A 1 83 ? 65.881 35.793 57.653 1.00 64.42 83 ASP A CA 1
ATOM 627 C C . ASP A 1 83 ? 66.164 34.208 57.630 1.00 65.27 83 ASP A C 1
ATOM 628 O O . ASP A 1 83 ? 67.249 33.747 58.174 1.00 66.23 83 ASP A O 1
ATOM 633 N N . LEU A 1 84 ? 65.275 33.396 56.967 1.00 62.36 84 LEU A N 1
ATOM 634 C CA . LEU A 1 84 ? 65.591 31.997 56.612 1.00 60.05 84 LEU A CA 1
ATOM 635 C C . LEU A 1 84 ? 66.803 31.719 55.683 1.00 58.28 84 LEU A C 1
ATOM 636 O O . LEU A 1 84 ? 67.712 30.988 56.085 1.00 57.76 84 LEU A O 1
ATOM 641 N N . GLU A 1 85 ? 66.892 32.321 54.503 1.00 56.79 85 GLU A N 1
ATOM 642 C CA . GLU A 1 85 ? 68.102 32.088 53.665 1.00 56.42 85 GLU A CA 1
ATOM 643 C C . GLU A 1 85 ? 69.397 32.221 54.430 1.00 55.74 85 GLU A C 1
ATOM 644 O O . GLU A 1 85 ? 70.237 31.327 54.425 1.00 56.70 85 GLU A O 1
ATOM 650 N N . ALA A 1 86 ? 69.598 33.364 55.070 1.00 54.16 86 ALA A N 1
ATOM 651 C CA . ALA A 1 86 ? 70.849 33.584 55.707 1.00 50.84 86 ALA A CA 1
ATOM 652 C C . ALA A 1 86 ? 70.938 32.951 57.054 1.00 50.17 86 ALA A C 1
ATOM 653 O O . ALA A 1 86 ? 72.053 32.703 57.419 1.00 50.26 86 ALA A O 1
ATOM 655 N N . LEU A 1 87 ? 69.858 32.617 57.796 1.00 48.26 87 LEU A N 1
ATOM 656 C CA . LEU A 1 87 ? 70.127 31.778 58.994 1.00 46.88 87 LEU A CA 1
ATOM 657 C C . LEU A 1 87 ? 70.770 30.458 58.542 1.00 46.46 87 LEU A C 1
ATOM 658 O O . LEU A 1 87 ? 71.683 29.930 59.246 1.00 46.88 87 LEU A O 1
ATOM 663 N N . ALA A 1 88 ? 70.319 29.917 57.391 1.00 43.18 88 ALA A N 1
ATOM 664 C CA . ALA A 1 88 ? 70.835 28.643 56.947 1.00 42.38 88 ALA A CA 1
ATOM 665 C C . ALA A 1 88 ? 72.258 28.783 56.512 1.00 43.45 88 ALA A C 1
ATOM 666 O O . ALA A 1 88 ? 72.965 27.798 56.580 1.00 45.36 88 ALA A O 1
ATOM 668 N N . ASP A 1 89 ? 72.731 29.979 56.138 1.00 43.68 89 ASP A N 1
ATOM 669 C CA . ASP A 1 89 ? 74.081 30.061 55.583 1.00 44.43 89 ASP A CA 1
ATOM 670 C C . ASP A 1 89 ? 75.117 30.241 56.603 1.00 42.87 89 ASP A C 1
ATOM 671 O O . ASP A 1 89 ? 76.244 29.889 56.383 1.00 43.03 89 ASP A O 1
ATOM 676 N N . GLY A 1 90 ? 74.734 30.761 57.758 1.00 43.11 90 GLY A N 1
ATOM 677 C CA . GLY A 1 90 ? 75.614 30.763 58.884 1.00 40.19 90 GLY A CA 1
ATOM 678 C C . GLY A 1 90 ? 75.833 29.424 59.553 1.00 40.59 90 GLY A C 1
ATOM 679 O O . GLY A 1 90 ? 76.592 29.367 60.526 1.00 42.91 90 GLY A O 1
ATOM 680 N N . CYS A 1 91 ? 75.169 28.339 59.157 1.00 39.55 91 CYS A N 1
ATOM 681 C CA . CYS A 1 91 ? 75.483 27.138 59.847 1.00 39.08 91 CYS A CA 1
ATOM 682 C C . CYS A 1 91 ? 75.508 25.894 59.023 1.00 39.44 91 CYS A C 1
ATOM 683 O O . CYS A 1 91 ? 74.967 25.853 57.954 1.00 42.01 91 CYS A O 1
ATOM 686 N N . ASP A 1 92 ? 76.133 24.862 59.551 1.00 39.38 92 ASP A N 1
ATOM 687 C CA . ASP A 1 92 ? 76.122 23.547 58.949 1.00 39.00 92 ASP A CA 1
ATOM 688 C C . ASP A 1 92 ? 74.738 22.846 58.829 1.00 38.06 92 ASP A C 1
ATOM 689 O O . ASP A 1 92 ? 74.562 22.121 57.868 1.00 37.03 92 ASP A O 1
ATOM 694 N N . LEU A 1 93 ? 73.803 23.089 59.774 1.00 37.38 93 LEU A N 1
ATOM 695 C CA . LEU A 1 93 ? 72.389 22.602 59.758 1.00 37.49 93 LEU A CA 1
ATOM 696 C C . LEU A 1 93 ? 71.541 23.558 60.599 1.00 37.35 93 LEU A C 1
ATOM 697 O O . LEU A 1 93 ? 71.948 23.876 61.719 1.00 35.87 93 LEU A O 1
ATOM 702 N N . LEU A 1 94 ? 70.345 23.960 60.152 1.00 35.82 94 LEU A N 1
ATOM 703 C CA . LEU A 1 94 ? 69.540 24.822 61.041 1.00 34.72 94 LEU A CA 1
ATOM 704 C C . LEU A 1 94 ? 68.561 23.966 61.777 1.00 34.55 94 LEU A C 1
ATOM 705 O O . LEU A 1 94 ? 67.679 23.404 61.203 1.00 36.98 94 LEU A O 1
ATOM 710 N N . VAL A 1 95 ? 68.751 23.789 63.060 1.00 33.92 95 VAL A N 1
ATOM 711 C CA . VAL A 1 95 ? 67.813 23.022 63.823 1.00 32.69 95 VAL A CA 1
ATOM 712 C C . VAL A 1 95 ? 66.701 23.930 64.206 1.00 33.18 95 VAL A C 1
ATOM 713 O O . VAL A 1 95 ? 66.944 25.071 64.569 1.00 33.83 95 VAL A O 1
ATOM 717 N N . ILE A 1 96 ? 65.460 23.473 64.028 1.00 33.69 96 ILE A N 1
ATOM 718 C CA . ILE A 1 96 ? 64.296 24.304 64.269 1.00 32.66 96 ILE A CA 1
ATOM 719 C C . ILE A 1 96 ? 63.322 23.556 65.167 1.00 33.38 96 ILE A C 1
ATOM 720 O O . ILE A 1 96 ? 62.547 22.733 64.655 1.00 34.36 96 ILE A O 1
ATOM 725 N N . PRO A 1 97 ? 63.326 23.871 66.459 1.00 33.10 97 PRO A N 1
ATOM 726 C CA . PRO A 1 97 ? 62.449 23.253 67.467 1.00 32.84 97 PRO A CA 1
ATOM 727 C C . PRO A 1 97 ? 61.025 23.716 67.438 1.00 33.25 97 PRO A C 1
ATOM 728 O O . PRO A 1 97 ? 60.803 24.867 67.253 1.00 34.75 97 PRO A O 1
ATOM 732 N N . SER A 1 98 ? 60.063 22.821 67.651 1.00 34.06 98 SER A N 1
ATOM 733 C CA . SER A 1 98 ? 58.685 23.191 67.882 1.00 34.34 98 SER A CA 1
ATOM 734 C C . SER A 1 98 ? 57.982 22.326 68.968 1.00 35.23 98 SER A C 1
ATOM 735 O O . SER A 1 98 ? 58.304 21.150 69.145 1.00 33.51 98 SER A O 1
ATOM 738 N N . THR A 1 99 ? 57.019 22.881 69.707 1.00 36.62 99 THR A N 1
ATOM 739 C CA . THR A 1 99 ? 56.208 21.962 70.557 1.00 39.38 99 THR A CA 1
ATOM 740 C C . THR A 1 99 ? 55.087 21.439 69.650 1.00 40.74 99 THR A C 1
ATOM 741 O O . THR A 1 99 ? 54.941 22.013 68.555 1.00 42.90 99 THR A O 1
ATOM 745 N N . PRO A 1 100 ? 54.353 20.382 70.007 1.00 40.52 100 PRO A N 1
ATOM 746 C CA . PRO A 1 100 ? 53.305 19.857 69.129 1.00 41.15 100 PRO A CA 1
ATOM 747 C C . PRO A 1 100 ? 51.959 20.602 69.189 1.00 42.37 100 PRO A C 1
ATOM 748 O O . PRO A 1 100 ? 51.067 20.279 68.401 1.00 43.12 100 PRO A O 1
ATOM 752 N N . ASP A 1 101 ? 51.808 21.598 70.060 1.00 42.25 101 ASP A N 1
ATOM 753 C CA . ASP A 1 101 ? 50.495 22.247 70.200 1.00 43.48 101 ASP A CA 1
ATOM 754 C C . ASP A 1 101 ? 50.053 23.160 68.986 1.00 43.89 101 ASP A C 1
ATOM 755 O O . ASP A 1 101 ? 50.852 23.494 68.095 1.00 41.92 101 ASP A O 1
ATOM 760 N N . ALA A 1 102 ? 48.755 23.514 69.009 1.00 44.59 102 ALA A N 1
ATOM 761 C CA . ALA A 1 102 ? 48.092 24.380 68.039 1.00 45.71 102 ALA A CA 1
ATOM 762 C C . ALA A 1 102 ? 48.914 25.614 67.652 1.00 45.68 102 ALA A C 1
ATOM 763 O O . ALA A 1 102 ? 49.370 25.761 66.499 1.00 45.63 102 ALA A O 1
ATOM 765 N N . LEU A 1 103 ? 49.114 26.518 68.593 1.00 45.84 103 LEU A N 1
ATOM 766 C CA . LEU A 1 103 ? 49.729 27.766 68.179 1.00 45.71 103 LEU A CA 1
ATOM 767 C C . LEU A 1 103 ? 51.175 27.721 67.986 1.00 44.10 103 LEU A C 1
ATOM 768 O O . LEU A 1 103 ? 51.702 28.637 67.390 1.00 44.66 103 LEU A O 1
ATOM 773 N N . ALA A 1 104 ? 51.833 26.668 68.448 1.00 42.74 104 ALA A N 1
ATOM 774 C CA . ALA A 1 104 ? 53.257 26.541 68.157 1.00 41.26 104 ALA A CA 1
ATOM 775 C C . ALA A 1 104 ? 53.365 26.150 66.687 1.00 41.10 104 ALA A C 1
ATOM 776 O O . ALA A 1 104 ? 53.952 26.878 65.922 1.00 40.91 104 ALA A O 1
ATOM 778 N N . LEU A 1 105 ? 52.687 25.072 66.291 1.00 40.96 105 LEU A N 1
ATOM 779 C CA . LEU A 1 105 ? 52.528 24.651 64.898 1.00 40.46 105 LEU A CA 1
ATOM 780 C C . LEU A 1 105 ? 51.984 25.737 64.006 1.00 40.64 105 LEU A C 1
ATOM 781 O O . LEU A 1 105 ? 52.437 25.912 62.889 1.00 40.37 105 LEU A O 1
ATOM 786 N N . ASP A 1 106 ? 51.014 26.470 64.510 1.00 41.14 106 ASP A N 1
ATOM 787 C CA . ASP A 1 106 ? 50.510 27.606 63.780 1.00 42.91 106 ASP A CA 1
ATOM 788 C C . ASP A 1 106 ? 51.612 28.578 63.459 1.00 43.24 106 ASP A C 1
ATOM 789 O O . ASP A 1 106 ? 51.615 29.149 62.396 1.00 45.32 106 ASP A O 1
ATOM 794 N N . ALA A 1 107 ? 52.569 28.793 64.347 1.00 43.42 107 ALA A N 1
ATOM 795 C CA . ALA A 1 107 ? 53.645 29.748 64.000 1.00 42.26 107 ALA A CA 1
ATOM 796 C C . ALA A 1 107 ? 54.600 29.155 62.997 1.00 42.11 107 ALA A C 1
ATOM 797 O O . ALA A 1 107 ? 55.269 29.830 62.240 1.00 42.16 107 ALA A O 1
ATOM 799 N N . LEU A 1 108 ? 54.708 27.853 63.071 1.00 42.71 108 LEU A N 1
ATOM 800 C CA . LEU A 1 108 ? 55.538 27.105 62.208 1.00 43.75 108 LEU A CA 1
ATOM 801 C C . LEU A 1 108 ? 55.004 27.053 60.780 1.00 44.38 108 LEU A C 1
ATOM 802 O O . LEU A 1 108 ? 55.760 27.212 59.848 1.00 42.32 108 LEU A O 1
ATOM 815 N N . LEU A 1 110 ? 53.293 29.487 59.328 1.00 47.97 110 LEU A N 1
ATOM 816 C CA . LEU A 1 110 ? 53.500 30.771 58.620 1.00 49.05 110 LEU A CA 1
ATOM 817 C C . LEU A 1 110 ? 54.701 30.658 57.708 1.00 49.21 110 LEU A C 1
ATOM 818 O O . LEU A 1 110 ? 54.739 31.156 56.580 1.00 49.01 110 LEU A O 1
ATOM 823 N N . THR A 1 111 ? 55.685 29.937 58.206 1.00 49.55 111 THR A N 1
ATOM 824 C CA . THR A 1 111 ? 56.913 29.868 57.486 1.00 49.37 111 THR A CA 1
ATOM 825 C C . THR A 1 111 ? 57.123 28.744 56.426 1.00 47.13 111 THR A C 1
ATOM 826 O O . THR A 1 111 ? 58.053 28.876 55.619 1.00 46.76 111 THR A O 1
ATOM 830 N N . ILE A 1 112 ? 56.278 27.699 56.445 1.00 44.44 112 ILE A N 1
ATOM 831 C CA . ILE A 1 112 ? 56.487 26.451 55.704 1.00 42.03 112 ILE A CA 1
ATOM 832 C C . ILE A 1 112 ? 56.787 26.762 54.223 1.00 43.31 112 ILE A C 1
ATOM 833 O O . ILE A 1 112 ? 57.508 26.042 53.546 1.00 43.17 112 ILE A O 1
ATOM 838 N N . GLU A 1 113 ? 56.247 27.848 53.727 1.00 43.43 113 GLU A N 1
ATOM 839 C CA . GLU A 1 113 ? 56.428 28.150 52.362 1.00 46.50 113 GLU A CA 1
ATOM 840 C C . GLU A 1 113 ? 57.826 28.642 52.012 1.00 47.86 113 GLU A C 1
ATOM 841 O O . GLU A 1 113 ? 58.273 28.423 50.863 1.00 49.78 113 GLU A O 1
ATOM 847 N N . THR A 1 114 ? 58.471 29.363 52.936 1.00 47.80 114 THR A N 1
ATOM 848 C CA . THR A 1 114 ? 59.856 29.835 52.798 1.00 46.97 114 THR A CA 1
ATOM 849 C C . THR A 1 114 ? 60.844 28.703 53.133 1.00 46.89 114 THR A C 1
ATOM 850 O O . THR A 1 114 ? 61.800 28.435 52.396 1.00 46.61 114 THR A O 1
ATOM 854 N N . LEU A 1 115 ? 60.640 28.078 54.294 1.00 46.37 115 LEU A N 1
ATOM 855 C CA . LEU A 1 115 ? 61.201 26.767 54.562 1.00 45.34 115 LEU A CA 1
ATOM 856 C C . LEU A 1 115 ? 61.166 25.754 53.419 1.00 45.28 115 LEU A C 1
ATOM 857 O O . LEU A 1 115 ? 62.081 25.027 53.274 1.00 45.40 115 LEU A O 1
ATOM 862 N N . GLN A 1 116 ? 60.097 25.642 52.656 1.00 46.14 116 GLN A N 1
ATOM 863 C CA . GLN A 1 116 ? 60.159 24.785 51.472 1.00 47.04 116 GLN A CA 1
ATOM 864 C C . GLN A 1 116 ? 61.123 25.244 50.365 1.00 48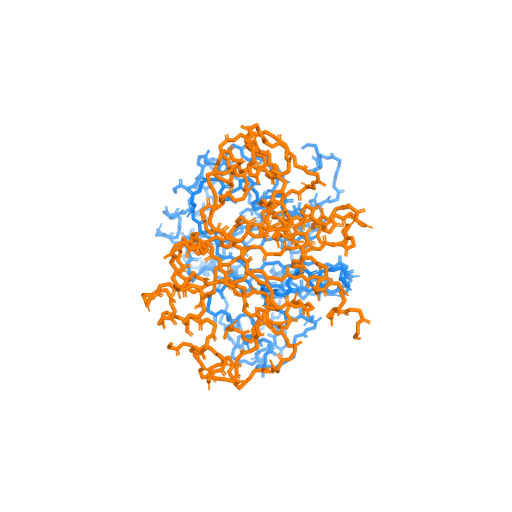.08 116 GLN A C 1
ATOM 865 O O . GLN A 1 116 ? 61.678 24.389 49.693 1.00 49.84 116 GLN A O 1
ATOM 871 N N . LYS A 1 117 ? 61.326 26.560 50.169 1.00 49.30 117 LYS A N 1
ATOM 872 C CA . LYS A 1 117 ? 62.348 27.146 49.230 1.00 49.78 117 LYS A CA 1
ATOM 873 C C . LYS A 1 117 ? 63.824 26.832 49.639 1.00 49.94 117 LYS A C 1
ATOM 874 O O . LYS A 1 117 ? 64.750 26.895 48.841 1.00 49.52 117 LYS A O 1
ATOM 880 N N . LEU A 1 118 ? 64.027 26.454 50.885 1.00 50.77 118 LEU A N 1
ATOM 881 C CA . LEU A 1 118 ? 65.368 26.395 51.444 1.00 51.82 118 LEU A CA 1
ATOM 882 C C . LEU A 1 118 ? 66.253 25.239 50.945 1.00 53.24 118 LEU A C 1
ATOM 883 O O . LEU A 1 118 ? 67.478 25.283 51.162 1.00 53.91 118 LEU A O 1
ATOM 888 N N . GLY A 1 119 ? 65.666 24.244 50.267 1.00 54.16 119 GLY A N 1
ATOM 889 C CA . GLY A 1 119 ? 66.349 22.947 49.982 1.00 55.24 119 GLY A CA 1
ATOM 890 C C . GLY A 1 119 ? 66.273 22.107 51.257 1.00 56.10 119 GLY A C 1
ATOM 891 O O . GLY A 1 119 ? 65.927 22.626 52.321 1.00 56.14 119 GLY A O 1
ATOM 892 N N . ASN A 1 120 ? 66.667 20.840 51.186 1.00 56.26 120 ASN A N 1
ATOM 893 C CA . ASN A 1 120 ? 66.093 19.804 52.084 1.00 56.20 120 ASN A CA 1
ATOM 894 C C . ASN A 1 120 ? 66.991 19.359 53.312 1.00 56.45 120 ASN A C 1
ATOM 895 O O . ASN A 1 120 ? 66.545 18.987 54.463 1.00 55.10 120 ASN A O 1
ATOM 900 N N . ASN A 1 121 ? 68.294 19.457 53.062 1.00 54.42 121 ASN A N 1
ATOM 901 C CA . ASN A 1 121 ? 69.260 19.114 54.092 1.00 51.42 121 ASN A CA 1
ATOM 902 C C . ASN A 1 121 ? 70.014 20.360 54.547 1.00 48.61 121 ASN A C 1
ATOM 903 O O . ASN A 1 121 ? 71.181 20.238 54.923 1.00 47.41 121 ASN A O 1
ATOM 908 N N . ARG A 1 122 ? 69.371 21.536 54.497 1.00 45.82 122 ARG A N 1
ATOM 909 C CA . ARG A 1 122 ? 69.899 22.703 55.228 1.00 43.55 122 ARG A CA 1
ATOM 910 C C . ARG A 1 122 ? 69.295 22.879 56.612 1.00 41.80 122 ARG A C 1
ATOM 911 O O . ARG A 1 122 ? 69.854 23.632 57.454 1.00 43.45 122 ARG A O 1
ATOM 919 N N . PHE A 1 123 ? 68.172 22.199 56.879 1.00 39.51 123 PHE A N 1
ATOM 920 C CA . PHE A 1 123 ? 67.508 22.381 58.163 1.00 37.76 123 PHE A CA 1
ATOM 921 C C . PHE A 1 123 ? 66.758 21.129 58.454 1.00 37.84 123 PHE A C 1
ATOM 922 O O . PHE A 1 123 ? 66.598 20.299 57.549 1.00 37.18 123 PHE A O 1
ATOM 930 N N . ARG A 1 124 ? 66.233 21.043 59.682 1.00 36.29 124 ARG A N 1
ATOM 931 C CA . ARG A 1 124 ? 65.382 19.966 60.019 1.00 36.31 124 ARG A CA 1
ATOM 932 C C . ARG A 1 124 ? 64.705 20.292 61.364 1.00 35.80 124 ARG A C 1
ATOM 933 O O . ARG A 1 124 ? 65.197 21.073 62.165 1.00 35.69 124 ARG A O 1
ATOM 941 N N . ILE A 1 125 ? 63.506 19.764 61.523 1.00 34.75 125 ILE A N 1
ATOM 942 C CA . ILE A 1 125 ? 62.569 20.224 62.457 1.00 33.87 125 ILE A CA 1
ATOM 943 C C . ILE A 1 125 ? 62.570 19.201 63.555 1.00 34.79 125 ILE A C 1
ATOM 944 O O . ILE A 1 125 ? 62.529 18.000 63.280 1.00 35.50 125 ILE A O 1
ATOM 949 N N . LEU A 1 126 ? 62.727 19.679 64.782 1.00 34.62 126 LEU A N 1
ATOM 950 C CA . LEU A 1 126 ? 62.777 18.843 65.973 1.00 35.83 126 LEU A CA 1
ATOM 951 C C . LEU A 1 126 ? 61.516 19.082 66.853 1.00 36.08 126 LEU A C 1
ATOM 952 O O . LEU A 1 126 ? 61.284 20.213 67.317 1.00 36.54 126 LEU A O 1
ATOM 957 N N . LEU A 1 127 ? 60.714 18.044 67.072 1.00 35.78 127 LEU A N 1
ATOM 958 C CA . LEU A 1 127 ? 59.488 18.126 67.896 1.00 36.05 127 LEU A CA 1
ATOM 959 C C . LEU A 1 127 ? 59.888 18.066 69.359 1.00 36.05 127 LEU A C 1
ATOM 960 O O . LEU A 1 127 ? 60.519 17.061 69.753 1.00 36.23 127 LEU A O 1
ATOM 965 N N . THR A 1 128 ? 59.587 19.107 70.134 1.00 35.25 128 THR A N 1
ATOM 966 C CA . THR A 1 128 ? 60.062 19.124 71.555 1.00 37.56 128 THR A CA 1
ATOM 967 C C . THR A 1 128 ? 58.995 19.214 72.614 1.00 37.70 128 THR A C 1
ATOM 968 O O . THR A 1 128 ? 57.963 19.787 72.398 1.00 40.35 128 THR A O 1
ATOM 972 N N . ILE A 1 129 ? 59.292 18.750 73.803 1.00 38.74 129 ILE A N 1
ATOM 973 C CA . ILE A 1 129 ? 58.328 18.765 74.905 1.00 39.25 129 ILE A CA 1
ATOM 974 C C . ILE A 1 129 ? 57.052 18.035 74.489 1.00 40.83 129 ILE A C 1
ATOM 975 O O . ILE A 1 129 ? 55.959 18.490 74.798 1.00 42.32 129 ILE A O 1
ATOM 980 N N . ILE A 1 130 ? 57.195 16.954 73.727 1.00 42.97 130 ILE A N 1
ATOM 981 C CA . ILE A 1 130 ? 56.107 16.014 73.387 1.00 44.15 130 ILE A CA 1
ATOM 982 C C . ILE A 1 130 ? 55.551 15.509 74.717 1.00 47.22 130 ILE A C 1
ATOM 983 O O . ILE A 1 130 ? 56.312 14.923 75.468 1.00 48.28 130 ILE A O 1
ATOM 988 N N . PRO A 1 131 ? 54.279 15.780 75.041 1.00 49.52 131 PRO A N 1
ATOM 989 C CA . PRO A 1 131 ? 53.553 15.101 76.123 1.00 51.36 131 PRO A CA 1
ATOM 990 C C . PRO A 1 131 ? 53.597 13.564 76.061 1.00 54.32 131 PRO A C 1
ATOM 991 O O . PRO A 1 131 ? 53.610 12.986 74.950 1.00 55.25 131 PRO A O 1
ATOM 995 N N . PRO A 1 132 ? 53.554 12.921 77.227 1.00 56.11 132 PRO A N 1
ATOM 996 C CA . PRO A 1 132 ? 53.815 11.489 77.368 1.00 57.79 132 PRO A CA 1
ATOM 997 C C . PRO A 1 132 ? 52.715 10.597 76.798 1.00 59.45 132 PRO A C 1
ATOM 998 O O . PRO A 1 132 ? 51.603 11.065 76.518 1.00 59.10 132 PRO A O 1
ATOM 1002 N N . TYR A 1 133 ? 53.046 9.313 76.680 1.00 61.52 133 TYR A N 1
ATOM 1003 C CA . TYR A 1 133 ? 52.270 8.339 75.932 1.00 64.18 133 TYR A CA 1
ATOM 1004 C C . TYR A 1 133 ? 50.758 8.559 76.027 1.00 64.69 133 TYR A C 1
ATOM 1005 O O . TYR A 1 133 ? 50.104 8.689 74.991 1.00 65.72 133 TYR A O 1
ATOM 1014 N N . PRO A 1 134 ? 50.189 8.631 77.226 1.00 64.60 134 PRO A N 1
ATOM 1015 C CA . PRO A 1 134 ? 48.761 8.960 77.350 1.00 64.64 134 PRO A CA 1
ATOM 1016 C C . PRO A 1 134 ? 48.173 9.788 76.124 1.00 65.14 134 PRO A C 1
ATOM 1017 O O . PRO A 1 134 ? 47.501 9.190 75.280 1.00 65.87 134 PRO A O 1
ATOM 1021 N N . SER A 1 135 ? 48.448 11.108 76.013 1.00 64.40 135 SER A N 1
ATOM 1022 C CA . SER A 1 135 ? 47.982 11.993 74.890 1.00 62.81 135 SER A CA 1
ATOM 1023 C C . SER A 1 135 ? 48.850 11.938 73.614 1.00 61.27 135 SER A C 1
ATOM 1024 O O . SER A 1 135 ? 50.020 11.660 73.678 1.00 61.26 135 SER A O 1
ATOM 1027 N N . LYS A 1 136 ? 48.300 12.286 72.463 1.00 59.83 136 LYS A N 1
ATOM 1028 C CA . LYS A 1 136 ? 49.048 12.061 71.218 1.00 58.67 136 LYS A CA 1
ATOM 1029 C C . LYS A 1 136 ? 49.278 13.323 70.317 1.00 56.81 136 LYS A C 1
ATOM 1030 O O . LYS A 1 136 ? 49.498 13.194 69.102 1.00 56.30 136 LYS A O 1
ATOM 1036 N N . ASP A 1 137 ? 49.251 14.515 70.911 1.00 53.48 137 ASP A N 1
ATOM 1037 C CA . ASP A 1 137 ? 49.795 15.689 70.258 1.00 51.61 137 ASP A CA 1
ATOM 1038 C C . ASP A 1 137 ? 51.019 15.317 69.390 1.00 49.84 137 ASP A C 1
ATOM 1039 O O . ASP A 1 137 ? 51.081 15.605 68.181 1.00 48.06 137 ASP A O 1
ATOM 1044 N N . GLY A 1 138 ? 51.985 14.648 70.018 1.00 48.39 138 GLY A N 1
ATOM 1045 C CA . GLY A 1 138 ? 53.232 14.315 69.345 1.00 45.89 138 GLY A CA 1
ATOM 1046 C C . GLY A 1 138 ? 53.058 13.786 67.929 1.00 44.42 138 GLY A C 1
ATOM 1047 O O . GLY A 1 138 ? 53.578 14.373 66.966 1.00 43.36 138 GLY A O 1
ATOM 1048 N N . ASP A 1 139 ? 52.358 12.666 67.810 1.00 43.46 139 ASP A N 1
ATOM 1049 C CA . ASP A 1 139 ? 52.213 11.984 66.503 1.00 43.67 139 ASP A CA 1
ATOM 1050 C C . ASP A 1 139 ? 51.361 12.719 65.502 1.00 41.04 139 ASP A C 1
ATOM 1051 O O . ASP A 1 139 ? 51.545 12.535 64.331 1.00 39.91 139 ASP A O 1
ATOM 1056 N N . GLU A 1 140 ? 50.444 13.549 65.956 1.00 39.57 140 GLU A N 1
ATOM 1057 C CA . GLU A 1 140 ? 49.661 14.352 65.004 1.00 39.61 140 GLU A CA 1
ATOM 1058 C C . GLU A 1 140 ? 50.513 15.444 64.330 1.00 39.09 140 GLU A C 1
ATOM 1059 O O . GLU A 1 140 ? 50.471 15.625 63.101 1.00 39.58 140 GLU A O 1
ATOM 1065 N N . ALA A 1 141 ? 51.306 16.137 65.146 1.00 37.23 141 ALA A N 1
ATOM 1066 C CA . ALA A 1 141 ? 52.180 17.145 64.693 1.00 36.10 141 ALA A CA 1
ATOM 1067 C C . ALA A 1 141 ? 53.111 16.519 63.663 1.00 36.62 141 ALA A C 1
ATOM 1068 O O . ALA A 1 141 ? 53.320 17.121 62.621 1.00 38.28 141 ALA A O 1
ATOM 1070 N N . ARG A 1 142 ? 53.647 15.325 63.933 1.00 35.95 142 ARG A N 1
ATOM 1071 C CA . ARG A 1 142 ? 54.522 14.608 63.003 1.00 36.17 142 ARG A CA 1
ATOM 1072 C C . ARG A 1 142 ? 53.800 14.229 61.715 1.00 37.49 142 ARG A C 1
ATOM 1073 O O . ARG A 1 142 ? 54.401 14.304 60.639 1.00 38.17 142 ARG A O 1
ATOM 1081 N N . GLN A 1 143 ? 52.515 13.851 61.791 1.00 37.08 143 GLN A N 1
ATOM 1082 C CA . GLN A 1 143 ? 51.757 13.613 60.571 1.00 37.12 143 GLN A CA 1
ATOM 1083 C C . GLN A 1 143 ? 51.598 14.880 59.770 1.00 36.65 143 GLN A C 1
ATOM 1084 O O . GLN A 1 143 ? 51.539 14.854 58.529 1.00 37.01 143 GLN A O 1
ATOM 1090 N N . LEU A 1 144 ? 51.485 15.992 60.502 1.00 35.83 144 LEU A N 1
ATOM 1091 C CA . LEU A 1 144 ? 51.182 17.285 59.919 1.00 35.06 144 LEU A CA 1
ATOM 1092 C C . LEU A 1 144 ? 52.373 17.730 59.098 1.00 32.86 144 LEU A C 1
ATOM 1093 O O . LEU A 1 144 ? 52.274 18.099 57.933 1.00 31.63 144 LEU A O 1
ATOM 1098 N N . LEU A 1 145 ? 53.504 17.707 59.744 1.00 31.65 145 LEU A N 1
ATOM 1099 C CA . LEU A 1 145 ? 54.712 18.147 59.072 1.00 32.17 145 LEU A CA 1
ATOM 1100 C C . LEU A 1 145 ? 55.180 17.175 57.946 1.00 32.99 145 LEU A C 1
ATOM 1101 O O . LEU A 1 145 ? 55.711 17.647 56.901 1.00 34.10 145 LEU A O 1
ATOM 1106 N N . THR A 1 146 ? 54.903 15.871 58.124 1.00 31.02 146 THR A N 1
ATOM 1107 C CA . THR A 1 146 ? 55.296 14.882 57.223 1.00 30.31 146 THR A CA 1
ATOM 1108 C C . THR A 1 146 ? 54.492 15.130 55.987 1.00 29.09 146 THR A C 1
ATOM 1109 O O . THR A 1 146 ? 55.076 15.324 54.933 1.00 26.85 146 THR A O 1
ATOM 1113 N N . THR A 1 147 ? 53.169 15.178 56.112 1.00 29.66 147 THR A N 1
ATOM 1114 C CA . THR A 1 147 ? 52.297 15.644 54.969 1.00 30.65 147 THR A CA 1
ATOM 1115 C C . THR A 1 147 ? 52.674 16.937 54.229 1.00 31.08 147 THR A C 1
ATOM 1116 O O . THR A 1 147 ? 52.614 16.991 53.027 1.00 30.87 147 THR A O 1
ATOM 1120 N N . ALA A 1 148 ? 53.073 17.979 54.952 1.00 32.52 148 ALA A N 1
ATOM 1121 C CA . ALA A 1 148 ? 53.453 19.245 54.317 1.00 33.27 148 ALA A CA 1
ATOM 1122 C C . ALA A 1 148 ? 54.866 19.133 53.768 1.00 33.91 148 ALA A C 1
ATOM 1123 O O . ALA A 1 148 ? 55.410 20.103 53.280 1.00 33.00 148 ALA A O 1
ATOM 1125 N N . GLY A 1 149 ? 55.457 17.943 53.899 1.00 35.01 149 GLY A N 1
ATOM 1126 C CA . GLY A 1 149 ? 56.788 17.635 53.362 1.00 35.71 149 GLY A CA 1
ATOM 1127 C C . GLY A 1 149 ? 58.052 18.200 54.014 1.00 36.37 149 GLY A C 1
ATOM 1128 O O . GLY A 1 149 ? 59.078 18.361 53.327 1.00 37.35 149 GLY A O 1
ATOM 1129 N N . LEU A 1 150 ? 58.016 18.480 55.322 1.00 36.14 150 LEU A N 1
ATOM 1130 C CA . LEU A 1 150 ? 59.136 19.099 56.020 1.00 34.78 150 LEU A CA 1
ATOM 1131 C C . LEU A 1 150 ? 60.004 17.965 56.613 1.00 35.57 150 LEU A C 1
ATOM 1132 O O . LEU A 1 150 ? 59.467 16.833 56.866 1.00 37.74 150 LEU A O 1
ATOM 1137 N N . PRO A 1 151 ? 61.318 18.162 56.786 1.00 33.19 151 PRO A N 1
ATOM 1138 C CA . PRO A 1 151 ? 62.136 17.066 57.326 1.00 32.24 151 PRO A CA 1
ATOM 1139 C C . PRO A 1 151 ? 62.122 17.140 58.851 1.00 34.34 151 PRO A C 1
ATOM 1140 O O . PRO A 1 151 ? 62.244 18.265 59.417 1.00 33.87 151 PRO A O 1
ATOM 1144 N N . LEU A 1 152 ? 62.094 15.971 59.489 1.00 34.51 152 LEU A N 1
ATOM 1145 C CA . LEU A 1 152 ? 62.070 15.957 60.903 1.00 36.96 152 LEU A CA 1
ATOM 1146 C C . LEU A 1 152 ? 63.091 15.015 61.487 1.00 37.14 152 LEU A C 1
ATOM 1147 O O . LEU A 1 152 ? 63.476 14.019 60.899 1.00 35.44 152 LEU A O 1
ATOM 1152 N N . PHE A 1 153 ? 63.505 15.357 62.686 1.00 39.25 153 PHE A N 1
ATOM 1153 C CA . PHE A 1 153 ? 64.330 14.477 63.455 1.00 41.55 153 PHE A CA 1
ATOM 1154 C C . PHE A 1 153 ? 63.500 13.233 63.733 1.00 43.72 153 PHE A C 1
ATOM 1155 O O . PHE A 1 153 ? 62.329 13.355 64.124 1.00 45.57 153 PHE A O 1
ATOM 1163 N N . LYS A 1 154 ? 64.091 12.049 63.456 1.00 46.19 154 LYS A N 1
ATOM 1164 C CA . LYS A 1 154 ? 63.479 10.722 63.725 1.00 46.67 154 LYS A CA 1
ATOM 1165 C C . LYS A 1 154 ? 62.776 10.741 65.089 1.00 46.54 154 LYS A C 1
ATOM 1166 O O . LYS A 1 154 ? 61.616 10.387 65.194 1.00 46.94 154 LYS A O 1
ATOM 1172 N N . ARG A 1 155 ? 63.475 11.180 66.125 1.00 46.58 155 ARG A N 1
ATOM 1173 C CA . ARG A 1 155 ? 62.927 11.180 67.466 1.00 47.23 155 ARG A CA 1
ATOM 1174 C C . ARG A 1 155 ? 62.623 12.605 67.902 1.00 47.10 155 ARG A C 1
ATOM 1175 O O . ARG A 1 155 ? 63.088 13.560 67.285 1.00 47.16 155 ARG A O 1
ATOM 1183 N N . GLY A 1 156 ? 61.833 12.749 68.963 1.00 46.58 156 GLY A N 1
ATOM 1184 C CA . GLY A 1 156 ? 61.543 14.060 69.498 1.00 46.63 156 GLY A CA 1
ATOM 1185 C C . GLY A 1 156 ? 61.906 14.150 70.971 1.00 46.91 156 GLY A C 1
ATOM 1186 O O . GLY A 1 156 ? 62.151 13.122 71.589 1.00 47.46 156 GLY A O 1
ATOM 1187 N N . ILE A 1 157 ? 61.919 15.352 71.561 1.00 45.68 157 ILE A N 1
ATOM 1188 C CA . ILE A 1 157 ? 62.193 15.433 72.992 1.00 45.26 157 ILE A CA 1
ATOM 1189 C C . ILE A 1 157 ? 60.936 15.250 73.834 1.00 45.30 157 ILE A C 1
ATOM 1190 O O . ILE A 1 157 ? 59.941 15.916 73.566 1.00 45.94 157 ILE A O 1
ATOM 1195 N N . LYS A 1 158 ? 60.933 14.358 74.822 1.00 45.14 158 LYS A N 1
ATOM 1196 C CA . LYS A 1 158 ? 59.697 14.213 75.628 1.00 45.20 158 LYS A CA 1
ATOM 1197 C C . LYS A 1 158 ? 59.601 15.281 76.712 1.00 44.50 158 LYS A C 1
ATOM 1198 O O . LYS A 1 158 ? 60.596 15.872 77.079 1.00 43.56 158 LYS A O 1
ATOM 1204 N N . ARG A 1 159 ? 58.409 15.571 77.218 1.00 44.88 159 ARG A N 1
ATOM 1205 C CA . ARG A 1 159 ? 58.362 16.484 78.363 1.00 45.43 159 ARG A CA 1
ATOM 1206 C C . ARG A 1 159 ? 58.813 15.689 79.573 1.00 45.18 159 ARG A C 1
ATOM 1207 O O . ARG A 1 159 ? 58.186 14.692 79.921 1.00 44.91 159 ARG A O 1
ATOM 1215 N N . TYR A 1 160 ? 59.941 16.066 80.170 1.00 45.30 160 TYR A N 1
ATOM 1216 C CA . TYR A 1 160 ? 60.366 15.443 81.444 1.00 44.15 160 TYR A CA 1
ATOM 1217 C C . TYR A 1 160 ? 60.556 16.584 82.326 1.00 43.30 160 TYR A C 1
ATOM 1218 O O . TYR A 1 160 ? 61.176 17.557 81.945 1.00 42.24 160 TYR A O 1
ATOM 1227 N N . SER A 1 161 ? 59.989 16.459 83.506 1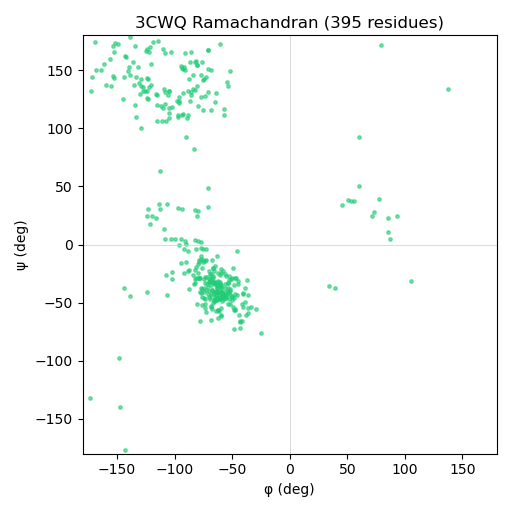.00 44.11 161 SER A N 1
ATOM 1228 C CA . SER A 1 161 ? 60.118 17.478 84.502 1.00 44.23 161 SER A CA 1
ATOM 1229 C C . SER A 1 161 ? 61.625 17.774 84.708 1.00 44.45 161 SER A C 1
ATOM 1230 O O . SER A 1 161 ? 62.002 18.929 84.898 1.00 44.59 161 SER A O 1
ATOM 1233 N N . ALA A 1 162 ? 62.473 16.738 84.646 1.00 44.53 162 ALA A N 1
ATOM 1234 C CA . ALA A 1 162 ? 63.940 16.888 84.707 1.00 44.51 162 ALA A CA 1
ATOM 1235 C C . ALA A 1 162 ? 64.575 18.079 83.936 1.00 45.04 162 ALA A C 1
ATOM 1236 O O . ALA A 1 162 ? 65.475 18.773 84.472 1.00 44.55 162 ALA A O 1
ATOM 1238 N N . PHE A 1 163 ? 64.112 18.340 82.703 1.00 45.13 163 PHE A N 1
ATOM 1239 C CA . PHE A 1 163 ? 64.639 19.445 81.926 1.00 45.45 163 PHE A CA 1
ATOM 1240 C C . PHE A 1 163 ? 64.595 20.740 82.680 1.00 45.56 163 PHE A C 1
ATOM 1241 O O . PHE A 1 163 ? 65.439 21.610 82.531 1.00 45.20 163 PHE A O 1
ATOM 1249 N N . GLN A 1 164 ? 63.614 20.838 83.541 1.00 46.61 164 GLN A N 1
ATOM 1250 C CA . GLN A 1 164 ? 63.413 22.023 84.331 1.00 47.19 164 GLN A CA 1
ATOM 1251 C C . GLN A 1 164 ? 64.429 22.171 85.442 1.00 46.23 164 GLN A C 1
ATOM 1252 O O . GLN A 1 164 ? 64.945 23.282 85.677 1.00 45.43 164 GLN A O 1
ATOM 1258 N N . LYS A 1 165 ? 64.648 21.060 86.170 1.00 45.90 165 LYS A N 1
ATOM 1259 C CA . LYS A 1 165 ? 65.646 20.986 87.266 1.00 44.18 165 LYS A CA 1
ATOM 1260 C C . LYS A 1 165 ? 66.993 21.372 86.681 1.00 43.91 165 LYS A C 1
ATOM 1261 O O . LYS A 1 165 ? 67.749 22.134 87.335 1.00 43.26 165 LYS A O 1
ATOM 1267 N N . ALA A 1 166 ? 67.267 20.848 85.461 1.00 42.57 166 ALA A N 1
ATOM 1268 C CA . ALA A 1 166 ? 68.513 21.154 84.743 1.00 42.85 166 ALA A CA 1
ATOM 1269 C C . ALA A 1 166 ? 68.643 22.656 84.599 1.00 43.52 166 ALA A C 1
ATOM 1270 O O . ALA A 1 166 ? 69.717 23.215 84.834 1.00 45.15 166 ALA A O 1
ATOM 1272 N N . SER A 1 167 ? 67.551 23.323 84.248 1.00 43.99 167 SER A N 1
ATOM 1273 C CA . SER A 1 167 ? 67.512 24.786 84.216 1.00 44.30 167 SER A CA 1
ATOM 1274 C C . SER A 1 167 ? 67.827 25.475 85.617 1.00 43.97 167 SER A C 1
ATOM 1275 O O . SER A 1 167 ? 68.834 26.218 85.792 1.00 43.51 167 SER A O 1
ATOM 1278 N N . LEU A 1 168 ? 67.010 25.223 86.621 1.00 43.12 168 LEU A N 1
ATOM 1279 C CA . LEU A 1 168 ? 67.253 25.952 87.851 1.00 44.03 168 LEU A CA 1
ATOM 1280 C C . LEU A 1 168 ? 68.670 25.705 88.462 1.00 44.13 168 LEU A C 1
ATOM 1281 O O . LEU A 1 168 ? 69.299 26.680 88.920 1.00 44.16 168 LEU A O 1
ATOM 1286 N N . ASN A 1 169 ? 69.170 24.445 88.460 1.00 43.18 169 ASN A N 1
ATOM 1287 C CA . ASN A 1 169 ? 70.585 24.164 88.860 1.00 42.27 169 ASN A CA 1
ATOM 1288 C C . ASN A 1 169 ? 71.667 24.465 87.801 1.00 42.15 169 ASN A C 1
ATOM 1289 O O . ASN A 1 169 ? 72.828 24.466 88.143 1.00 42.97 169 ASN A O 1
ATOM 1294 N N . GLY A 1 170 ? 71.329 24.662 86.530 1.00 41.27 170 GLY A N 1
ATOM 1295 C CA . GLY A 1 170 ? 72.339 25.198 85.597 1.00 41.39 170 GLY A CA 1
ATOM 1296 C C . GLY A 1 170 ? 73.385 24.195 85.109 1.00 40.59 170 GLY A C 1
ATOM 1297 O O . GLY A 1 170 ? 74.569 24.517 84.933 1.00 40.06 170 GLY A O 1
ATOM 1298 N N . VAL A 1 171 ? 72.901 22.987 84.851 1.00 39.44 171 VAL A N 1
ATOM 1299 C CA . VAL A 1 171 ? 73.695 21.800 84.657 1.00 38.43 171 VAL A CA 1
ATOM 1300 C C . VAL A 1 171 ? 72.958 21.077 83.584 1.00 39.17 171 VAL A C 1
ATOM 1301 O O . VAL A 1 171 ? 71.790 21.417 83.341 1.00 39.47 171 VAL A O 1
ATOM 1305 N N . VAL A 1 172 ? 73.585 20.123 82.886 1.00 39.49 172 VAL A N 1
ATOM 1306 C CA . VAL A 1 172 ? 72.846 19.585 81.718 1.00 38.95 172 VAL A CA 1
ATOM 1307 C C . VAL A 1 172 ? 71.979 18.462 82.295 1.00 38.69 172 VAL A C 1
ATOM 1308 O O . VAL A 1 172 ? 72.276 17.934 83.336 1.00 39.87 172 VAL A O 1
ATOM 1312 N N . VAL A 1 173 ? 70.898 18.114 81.615 1.00 38.62 173 VAL A N 1
ATOM 1313 C CA . VAL A 1 173 ? 69.872 17.296 82.171 1.00 37.37 173 VAL A CA 1
ATOM 1314 C C . VAL A 1 173 ? 70.363 15.998 82.862 1.00 38.33 173 VAL A C 1
ATOM 1315 O O . VAL A 1 173 ? 69.606 15.413 83.642 1.00 38.80 173 VAL A O 1
ATOM 1319 N N . SER A 1 174 ? 71.572 15.511 82.558 1.00 39.22 174 SER A N 1
ATOM 1320 C CA . SER A 1 174 ? 72.012 14.209 83.109 1.00 40.19 174 SER A CA 1
ATOM 1321 C C . SER A 1 174 ? 72.509 14.404 84.499 1.00 40.32 174 SER A C 1
ATOM 1322 O O . SER A 1 174 ? 72.453 13.491 85.303 1.00 40.68 174 SER A O 1
ATOM 1325 N N . GLU A 1 175 ? 73.026 15.600 84.756 1.00 40.98 175 GLU A N 1
ATOM 1326 C CA . GLU A 1 175 ? 73.710 15.884 85.998 1.00 41.88 175 GLU A CA 1
ATOM 1327 C C . GLU A 1 175 ? 72.658 15.992 87.079 1.00 42.21 175 GLU A C 1
ATOM 1328 O O . GLU A 1 175 ? 72.972 15.913 88.245 1.00 39.90 175 GLU A O 1
ATOM 1334 N N . VAL A 1 176 ? 71.395 16.105 86.625 1.00 42.80 176 VAL A N 1
ATOM 1335 C CA . VAL A 1 176 ? 70.235 16.427 87.451 1.00 43.11 176 VAL A CA 1
ATOM 1336 C C . VAL A 1 176 ? 69.844 15.324 88.455 1.00 43.93 176 VAL A C 1
ATOM 1337 O O . VAL A 1 176 ? 70.018 14.120 88.200 1.00 44.26 176 VAL A O 1
ATOM 1341 N N . SER A 1 177 ? 69.264 15.711 89.579 1.00 44.61 177 SER A N 1
ATOM 1342 C CA . SER A 1 177 ? 68.850 14.676 90.522 1.00 45.54 177 SER A CA 1
ATOM 1343 C C . SER A 1 177 ? 67.392 14.179 90.294 1.00 46.09 177 SER A C 1
ATOM 1344 O O . SER A 1 177 ? 66.429 14.762 90.816 1.00 45.74 177 SER A O 1
ATOM 1347 N N . ASP A 1 178 ? 67.262 13.105 89.499 1.00 46.77 178 ASP A N 1
ATOM 1348 C CA . ASP A 1 178 ? 65.985 12.687 88.896 1.00 47.38 178 ASP A CA 1
ATOM 1349 C C . ASP A 1 178 ? 66.090 11.315 88.212 1.00 48.26 178 ASP A C 1
ATOM 1350 O O . ASP A 1 178 ? 67.119 10.969 87.586 1.00 47.21 178 ASP A O 1
ATOM 1355 N N . SER A 1 179 ? 64.986 10.563 88.327 1.00 49.29 179 SER A N 1
ATOM 1356 C CA . SER A 1 179 ? 64.874 9.152 87.924 1.00 49.97 179 SER A CA 1
ATOM 1357 C C . SER A 1 179 ? 64.994 8.920 86.402 1.00 50.24 179 SER A C 1
ATOM 1358 O O . SER A 1 179 ? 65.416 7.845 85.943 1.00 50.24 179 SER A O 1
ATOM 1361 N N . LYS A 1 180 ? 64.628 9.914 85.612 1.00 50.77 180 LYS A N 1
ATOM 1362 C CA . LYS A 1 180 ? 64.804 9.757 84.172 1.00 51.49 180 LYS A CA 1
ATOM 1363 C C . LYS A 1 180 ? 65.665 10.853 83.559 1.00 51.15 180 LYS A C 1
ATOM 1364 O O . LYS A 1 180 ? 65.477 11.224 82.399 1.00 50.72 180 LYS A O 1
ATOM 1370 N N . ALA A 1 181 ? 66.599 11.362 84.376 1.00 50.99 181 ALA A N 1
ATOM 1371 C CA . ALA A 1 181 ? 67.772 12.124 83.925 1.00 49.95 181 ALA A CA 1
ATOM 1372 C C . ALA A 1 181 ? 68.341 11.457 82.681 1.00 49.78 181 ALA A C 1
ATOM 1373 O O . ALA A 1 181 ? 68.297 12.025 81.632 1.00 50.12 181 ALA A O 1
ATOM 1375 N N . GLY A 1 182 ? 68.862 10.239 82.815 1.00 49.98 182 GLY A N 1
ATOM 1376 C CA . GLY A 1 182 ? 69.281 9.405 81.683 1.00 49.70 182 GLY A CA 1
ATOM 1377 C C . GLY A 1 182 ? 68.336 9.369 80.499 1.00 49.95 182 GLY A C 1
ATOM 1378 O O . GLY A 1 182 ? 68.680 9.863 79.421 1.00 50.74 182 GLY A O 1
ATOM 1379 N N . ILE A 1 183 ? 67.133 8.821 80.670 1.00 49.97 183 ILE A N 1
ATOM 1380 C CA . ILE A 1 183 ? 66.214 8.687 79.518 1.00 49.51 183 ILE A CA 1
ATOM 1381 C C . ILE A 1 183 ? 65.979 10.017 78.738 1.00 49.24 183 ILE A C 1
ATOM 1382 O O . ILE A 1 183 ? 65.715 10.017 77.522 1.00 49.64 183 ILE A O 1
ATOM 1387 N N . ALA A 1 184 ? 66.117 11.134 79.453 1.00 48.23 184 ALA A N 1
ATOM 1388 C CA . ALA A 1 184 ? 65.895 12.476 78.935 1.00 46.83 184 ALA A CA 1
ATOM 1389 C C . ALA A 1 184 ? 67.114 12.997 78.191 1.00 46.08 184 ALA A C 1
ATOM 1390 O O . ALA A 1 184 ? 66.992 13.831 77.317 1.00 44.78 184 ALA A O 1
ATOM 1392 N N . TRP A 1 185 ? 68.293 12.547 78.598 1.00 45.16 185 TRP A N 1
ATOM 1393 C CA . TRP A 1 185 ? 69.501 12.952 77.920 1.00 45.09 185 TRP A CA 1
ATOM 1394 C C . TRP A 1 185 ? 69.687 12.157 76.633 1.00 43.73 185 TRP A C 1
ATOM 1395 O O . TRP A 1 185 ? 70.276 12.686 75.689 1.00 42.48 185 TRP A O 1
ATOM 1406 N N . SER A 1 186 ? 69.177 10.917 76.603 1.00 42.39 186 SER A N 1
ATOM 1407 C CA . SER A 1 186 ? 69.383 10.018 75.471 1.00 42.22 186 SER A CA 1
ATOM 1408 C C . SER A 1 186 ? 68.585 10.565 74.342 1.00 41.88 186 SER A C 1
ATOM 1409 O O . SER A 1 186 ? 68.951 10.438 73.186 1.00 42.20 186 SER A O 1
ATOM 1412 N N . ASP A 1 187 ? 67.469 11.180 74.675 1.00 41.64 187 ASP A N 1
ATOM 1413 C CA . ASP A 1 187 ? 66.778 12.055 73.714 1.00 41.48 187 ASP A CA 1
ATOM 1414 C C . ASP A 1 187 ? 67.685 13.116 72.988 1.00 41.51 187 ASP A C 1
ATOM 1415 O O . ASP A 1 187 ? 67.622 13.289 71.738 1.00 41.41 187 ASP A O 1
ATOM 1420 N N . TYR A 1 188 ? 68.538 13.819 73.748 1.00 39.84 188 TYR A N 1
ATOM 1421 C CA . TYR A 1 188 ? 69.434 14.786 73.110 1.00 38.15 188 TYR A CA 1
ATOM 1422 C C . TYR A 1 188 ? 70.586 14.116 72.407 1.00 37.70 188 TYR A C 1
ATOM 1423 O O . TYR A 1 188 ? 70.906 14.534 71.343 1.00 37.70 188 TYR A O 1
ATOM 1432 N N . LYS A 1 189 ? 71.143 13.047 72.982 1.00 38.06 189 LYS A N 1
ATOM 1433 C CA . LYS A 1 189 ? 72.136 12.206 72.350 1.00 39.18 189 LYS A CA 1
ATOM 1434 C C . LYS A 1 189 ? 71.681 11.732 70.998 1.00 38.01 189 LYS A C 1
ATOM 1435 O O . LYS A 1 189 ? 72.409 11.859 70.030 1.00 39.25 189 LYS A O 1
ATOM 1441 N N . ALA A 1 190 ? 70.460 11.246 70.893 1.00 37.49 190 ALA A N 1
ATOM 1442 C CA . ALA A 1 190 ? 69.930 10.822 69.589 1.00 36.93 190 ALA A CA 1
ATOM 1443 C C . ALA A 1 190 ? 69.776 11.974 68.622 1.00 37.09 190 ALA A C 1
ATOM 1444 O O . ALA A 1 190 ? 70.149 11.883 67.428 1.00 38.71 190 ALA A O 1
ATOM 1446 N N . THR A 1 191 ? 69.171 13.042 69.089 1.00 36.24 191 THR A N 1
ATOM 1447 C CA . THR A 1 191 ? 69.227 14.270 68.294 1.00 36.91 191 THR A CA 1
ATOM 1448 C C . THR A 1 191 ? 70.652 14.665 67.827 1.00 36.94 191 THR A C 1
ATOM 1449 O O . THR A 1 191 ? 70.843 15.025 66.664 1.00 39.43 191 THR A O 1
ATOM 1453 N N . GLY A 1 192 ? 71.643 14.610 68.706 1.00 36.21 192 GLY A N 1
ATOM 1454 C CA . GLY A 1 192 ? 72.973 15.064 68.353 1.00 37.00 192 GLY A CA 1
ATOM 1455 C C . GLY A 1 192 ? 73.562 14.176 67.296 1.00 38.75 192 GLY A C 1
ATOM 1456 O O . GLY A 1 192 ? 74.018 14.658 66.298 1.00 40.61 192 GLY A O 1
ATOM 1457 N N . LYS A 1 193 ? 73.494 12.864 67.497 1.00 40.08 193 LYS A N 1
ATOM 1458 C CA . LYS A 1 193 ? 73.999 11.902 66.583 1.00 40.71 193 LYS A CA 1
ATOM 1459 C C . LYS A 1 193 ? 73.392 12.068 65.193 1.00 41.10 193 LYS A C 1
ATOM 1460 O O . LYS A 1 193 ? 74.041 11.815 64.192 1.00 42.66 193 LYS A O 1
ATOM 1466 N N . GLU A 1 194 ? 72.161 12.468 65.110 1.00 40.22 194 GLU A N 1
ATOM 1467 C CA . GLU A 1 194 ? 71.561 12.575 63.830 1.00 40.61 194 GLU A CA 1
ATOM 1468 C C . GLU A 1 194 ? 72.022 13.878 63.114 1.00 40.92 194 GLU A C 1
ATOM 1469 O O . GLU A 1 194 ? 72.175 13.948 61.824 1.00 40.25 194 GLU A O 1
ATOM 1475 N N . ILE A 1 195 ? 72.340 14.895 63.936 1.00 39.10 195 ILE A N 1
ATOM 1476 C CA . ILE A 1 195 ? 72.952 16.110 63.374 1.00 37.61 195 ILE A CA 1
ATOM 1477 C C . ILE A 1 195 ? 74.314 15.846 62.774 1.00 38.99 195 ILE A C 1
ATOM 1478 O O . ILE A 1 195 ? 74.579 16.137 61.573 1.00 39.42 195 ILE A O 1
ATOM 1483 N N . VAL A 1 196 ? 75.196 15.303 63.631 1.00 38.15 196 VAL A N 1
ATOM 1484 C CA . VAL A 1 196 ? 76.549 15.085 63.245 1.00 37.53 196 VAL A CA 1
ATOM 1485 C C . VAL A 1 196 ? 76.588 14.227 62.003 1.00 39.71 196 VAL A C 1
ATOM 1486 O O . VAL A 1 196 ? 77.394 14.494 61.104 1.00 39.90 196 VAL A O 1
ATOM 1490 N N . GLU A 1 197 ? 75.719 13.215 61.955 1.00 41.67 197 GLU A N 1
ATOM 1491 C CA . GLU A 1 197 ? 75.562 12.352 60.762 1.00 44.96 197 GLU A CA 1
ATOM 1492 C C . GLU A 1 197 ? 75.051 13.057 59.534 1.00 43.59 197 GLU A C 1
ATOM 1493 O O . GLU A 1 197 ? 75.532 12.797 58.450 1.00 45.26 197 GLU A O 1
ATOM 1499 N N . GLU A 1 198 ? 74.052 13.904 59.685 1.00 43.93 198 GLU A N 1
ATOM 1500 C CA . GLU A 1 198 ? 73.610 14.621 58.530 1.00 43.60 198 GLU A CA 1
ATOM 1501 C C . GLU A 1 198 ? 74.779 15.488 57.952 1.00 43.31 198 GLU A C 1
ATOM 1502 O O . GLU A 1 198 ? 75.021 15.426 56.742 1.00 43.23 198 GLU A O 1
ATOM 1508 N N . ILE A 1 199 ? 75.537 16.241 58.788 1.00 41.82 199 ILE A N 1
ATOM 1509 C CA . ILE A 1 199 ? 76.535 17.193 58.257 1.00 40.17 199 ILE A CA 1
ATOM 1510 C C . ILE A 1 199 ? 77.584 16.454 57.434 1.00 39.55 199 ILE A C 1
ATOM 1511 O O . ILE A 1 199 ? 78.160 16.994 56.510 1.00 37.87 199 ILE A O 1
ATOM 1516 N N . LEU A 1 200 ? 77.781 15.181 57.743 1.00 40.00 200 LEU A N 1
ATOM 1517 C CA . LEU A 1 200 ? 78.821 14.443 57.154 1.00 40.43 200 LEU A CA 1
ATOM 1518 C C . LEU A 1 200 ? 78.460 13.530 55.908 1.00 41.31 200 LEU A C 1
ATOM 1519 O O . LEU A 1 200 ? 79.097 12.531 55.699 1.00 40.48 200 LEU A O 1
ATOM 1524 N N . THR A 1 201 ? 77.491 13.859 55.055 1.00 42.61 201 THR A N 1
ATOM 1525 C CA . THR A 1 201 ? 77.248 13.080 53.797 1.00 44.67 201 THR A CA 1
ATOM 1526 C C . THR A 1 201 ? 77.632 13.853 52.483 1.00 45.37 201 THR A C 1
ATOM 1527 O O . THR A 1 201 ? 77.927 15.054 52.583 1.00 45.29 201 THR A O 1
ATOM 1531 N N . LEU A 1 202 ? 77.706 13.242 51.277 1.00 47.22 202 LEU A N 1
ATOM 1532 C CA . LEU A 1 202 ? 78.021 14.141 50.073 1.00 48.59 202 LEU A CA 1
ATOM 1533 C C . LEU A 1 202 ? 76.788 14.855 49.621 1.00 51.46 202 LEU A C 1
ATOM 1534 O O . LEU A 1 202 ? 76.868 15.848 48.863 1.00 53.55 202 LEU A O 1
ATOM 1539 N N . GLU A 1 203 ? 75.638 14.356 50.073 1.00 52.92 203 GLU A N 1
ATOM 1540 C CA . GLU A 1 203 ? 74.360 14.950 49.725 1.00 53.30 203 GLU A CA 1
ATOM 1541 C C . GLU A 1 203 ? 74.304 16.236 50.488 1.00 52.24 203 GLU A C 1
ATOM 1542 O O . GLU A 1 203 ? 73.777 17.214 49.997 1.00 52.71 203 GLU A O 1
ATOM 1548 N N . HIS A 1 204 ? 74.891 16.248 51.677 1.00 51.63 204 HIS A N 1
ATOM 1549 C CA . HIS A 1 204 ? 74.636 17.347 52.609 1.00 51.46 204 HIS A CA 1
ATOM 1550 C C . HIS A 1 204 ? 74.994 18.685 52.043 1.00 52.12 204 HIS A C 1
ATOM 1551 O O . HIS A 1 204 ? 74.260 19.627 52.237 1.00 52.15 204 HIS A O 1
ATOM 1558 N N . HIS A 1 205 ? 76.152 18.750 51.397 1.00 53.04 205 HIS A N 1
ATOM 1559 C CA . HIS A 1 205 ? 76.732 19.983 50.895 1.00 54.38 205 HIS A CA 1
ATOM 1560 C C . HIS A 1 205 ? 76.331 20.168 49.444 1.00 56.32 205 HIS A C 1
ATOM 1561 O O . HIS A 1 205 ? 76.833 21.078 48.817 1.00 57.58 205 HIS A O 1
ATOM 1568 N N . HIS A 1 206 ? 75.486 19.302 48.884 1.00 58.08 206 HIS A N 1
ATOM 1569 C CA . HIS A 1 206 ? 74.964 19.545 47.532 1.00 59.08 206 HIS A CA 1
ATOM 1570 C C . HIS A 1 206 ? 73.746 20.505 47.545 1.00 59.69 206 HIS A C 1
ATOM 1571 O O . HIS A 1 206 ? 72.820 20.353 48.368 1.00 60.42 206 HIS A O 1
ATOM 1586 N N . ILE B 1 2 ? 88.765 44.212 65.463 1.00 51.94 2 ILE B N 1
ATOM 1587 C CA . ILE B 1 2 ? 87.323 44.344 65.459 1.00 47.85 2 ILE B CA 1
ATOM 1588 C C . ILE B 1 2 ? 86.949 45.708 65.993 1.00 45.99 2 ILE B C 1
ATOM 1589 O O . ILE B 1 2 ? 87.429 46.128 67.046 1.00 44.93 2 ILE B O 1
ATOM 1594 N N . ILE B 1 3 ? 86.143 46.412 65.212 1.00 44.15 3 ILE B N 1
ATOM 1595 C CA . ILE B 1 3 ? 85.540 47.658 65.617 1.00 43.31 3 ILE B CA 1
ATOM 1596 C C . ILE B 1 3 ? 84.062 47.486 65.364 1.00 43.27 3 ILE B C 1
ATOM 1597 O O . ILE B 1 3 ? 83.632 46.964 64.303 1.00 41.41 3 ILE B O 1
ATOM 1602 N N . THR B 1 4 ? 83.299 47.854 66.389 1.00 43.62 4 THR B N 1
ATOM 1603 C CA . THR B 1 4 ? 81.871 47.938 66.326 1.00 44.04 4 THR B CA 1
ATOM 1604 C C . THR B 1 4 ? 81.427 49.382 66.246 1.00 44.04 4 THR B C 1
ATOM 1605 O O . THR B 1 4 ? 81.821 50.236 67.119 1.00 45.56 4 THR B O 1
ATOM 1609 N N . VAL B 1 5 ? 80.523 49.647 65.307 1.00 43.18 5 VAL B N 1
ATOM 1610 C CA . VAL B 1 5 ? 79.904 50.992 65.157 1.00 42.73 5 VAL B CA 1
ATOM 1611 C C . VAL B 1 5 ? 78.536 50.834 65.715 1.00 42.04 5 VAL B C 1
ATOM 1612 O O . VAL B 1 5 ? 77.734 50.137 65.112 1.00 42.40 5 VAL B O 1
ATOM 1616 N N . ALA B 1 6 ? 78.262 51.422 66.884 1.00 42.63 6 ALA B N 1
ATOM 1617 C CA . ALA B 1 6 ? 76.949 51.259 67.552 1.00 42.68 6 ALA B CA 1
ATOM 1618 C C . ALA B 1 6 ? 76.326 52.590 67.957 1.00 43.12 6 ALA B C 1
ATOM 1619 O O . ALA B 1 6 ? 77.009 53.428 68.506 1.00 45.23 6 ALA B O 1
ATOM 1621 N N . SER B 1 7 ? 75.027 52.783 67.739 1.00 44.28 7 SER B N 1
ATOM 1622 C CA . SER B 1 7 ? 74.379 54.179 67.793 1.00 43.62 7 SER B CA 1
ATOM 1623 C C . SER B 1 7 ? 73.081 54.204 68.527 1.00 42.75 7 SER B C 1
ATOM 1624 O O . SER B 1 7 ? 72.396 53.209 68.548 1.00 43.36 7 SER B O 1
ATOM 1627 N N . PHE B 1 8 ? 72.677 55.355 69.022 1.00 44.08 8 PHE B N 1
ATOM 1628 C CA . PHE B 1 8 ? 71.514 55.375 69.921 1.00 45.19 8 PHE B CA 1
ATOM 1629 C C . PHE B 1 8 ? 70.251 55.855 69.302 1.00 44.96 8 PHE B C 1
ATOM 1630 O O . PHE B 1 8 ? 69.265 55.989 69.970 1.00 46.47 8 PHE B O 1
ATOM 1638 N N . LYS B 1 9 ? 70.282 56.112 68.018 1.00 44.56 9 LYS B N 1
ATOM 1639 C CA . LYS B 1 9 ? 69.175 56.731 67.304 1.00 43.36 9 LYS B CA 1
ATOM 1640 C C . LYS B 1 9 ? 69.478 56.468 65.888 1.00 41.70 9 LYS B C 1
ATOM 1641 O O . LYS B 1 9 ? 70.682 56.320 65.518 1.00 42.16 9 LYS B O 1
ATOM 1647 N N . GLY B 1 10 ? 68.421 56.366 65.097 1.00 40.59 10 GLY B N 1
ATOM 1648 C CA . GLY B 1 10 ? 68.562 56.037 63.675 1.00 39.83 10 GLY B CA 1
ATOM 1649 C C . GLY B 1 10 ? 68.843 57.321 62.969 1.00 40.46 10 GLY B C 1
ATOM 1650 O O . GLY B 1 10 ? 68.373 58.371 63.415 1.00 41.12 10 GLY B O 1
ATOM 1651 N N . GLY B 1 11 ? 69.660 57.260 61.913 1.00 42.01 11 GLY B N 1
ATOM 1652 C CA . GLY B 1 11 ? 69.831 58.353 60.917 1.00 40.66 11 GLY B CA 1
ATOM 1653 C C . GLY B 1 11 ? 70.987 59.182 61.380 1.00 41.80 11 GLY B C 1
ATOM 1654 O O . GLY B 1 11 ? 71.055 60.377 61.080 1.00 42.83 11 GLY B O 1
ATOM 1655 N N . VAL B 1 12 ? 71.861 58.595 62.155 1.00 41.02 12 VAL B N 1
ATOM 1656 C CA . VAL B 1 12 ? 73.150 58.997 62.706 1.00 50.35 12 VAL B CA 1
ATOM 1657 C C . VAL B 1 12 ? 74.243 58.930 61.645 1.00 48.76 12 VAL B C 1
ATOM 1658 O O . VAL B 1 12 ? 75.385 59.188 62.115 1.00 38.91 12 VAL B O 1
ATOM 1662 N N . GLY B 1 13 ? 74.107 58.214 60.574 1.00 41.87 13 GLY B N 1
ATOM 1663 C CA . GLY B 1 13 ? 75.203 57.873 59.672 1.00 40.03 13 GLY B CA 1
ATOM 1664 C C . GLY B 1 13 ? 75.936 56.609 60.118 1.00 41.55 13 GLY B C 1
ATOM 1665 O O . GLY B 1 13 ? 76.906 56.247 59.464 1.00 44.70 13 GLY B O 1
ATOM 1666 N N . LYS B 1 14 ? 75.485 55.907 61.180 1.00 38.62 14 LYS B N 1
ATOM 1667 C CA . LYS B 1 14 ? 76.062 54.570 61.583 1.00 37.79 14 LYS B CA 1
ATOM 1668 C C . LYS B 1 14 ? 76.417 53.559 60.449 1.00 36.45 14 LYS B C 1
ATOM 1669 O O . LYS B 1 14 ? 77.504 53.063 60.359 1.00 36.93 14 LYS B O 1
ATOM 1675 N N . THR B 1 15 ? 75.496 53.251 59.579 1.00 37.89 15 THR B N 1
ATOM 1676 C CA . THR B 1 15 ? 75.827 52.299 58.509 1.00 37.55 15 THR B CA 1
ATOM 1677 C C . THR B 1 15 ? 76.932 52.885 57.653 1.00 37.70 15 THR B C 1
ATOM 1678 O O . THR B 1 15 ? 77.894 52.170 57.365 1.00 39.20 15 THR B O 1
ATOM 1682 N N . THR B 1 16 ? 76.796 54.169 57.267 1.00 36.69 16 THR B N 1
ATOM 1683 C CA . THR B 1 16 ? 77.709 54.803 56.334 1.00 35.32 16 THR B CA 1
ATOM 1684 C C . THR B 1 16 ? 79.101 54.763 56.964 1.00 36.14 16 THR B C 1
ATOM 1685 O O . THR B 1 16 ? 80.141 54.627 56.220 1.00 36.04 16 THR B O 1
ATOM 1689 N N . THR B 1 17 ? 79.165 54.881 58.307 1.00 34.39 17 THR B N 1
ATOM 1690 C CA . THR B 1 17 ? 80.493 54.861 58.856 1.00 34.62 17 THR B CA 1
ATOM 1691 C C . THR B 1 17 ? 81.100 53.485 58.853 1.00 34.14 17 THR B C 1
ATOM 1692 O O . THR B 1 17 ? 82.300 53.325 58.607 1.00 35.22 17 THR B O 1
ATOM 1696 N N . ALA B 1 18 ? 80.274 52.488 59.119 1.00 34.99 18 ALA B N 1
ATOM 1697 C CA . ALA B 1 18 ? 80.722 51.109 59.108 1.00 33.83 18 ALA B CA 1
ATOM 1698 C C . ALA B 1 18 ? 81.199 50.840 57.705 1.00 32.29 18 ALA B C 1
ATOM 1699 O O . ALA B 1 18 ? 82.215 50.215 57.495 1.00 32.99 18 ALA B O 1
ATOM 1701 N N . VAL B 1 19 ? 80.480 51.270 56.718 1.00 33.42 19 VAL B N 1
ATOM 1702 C CA . VAL B 1 19 ? 80.974 51.006 55.312 1.00 34.48 19 VAL B CA 1
ATOM 1703 C C . VAL B 1 19 ? 82.317 51.751 55.089 1.00 34.99 19 VAL B C 1
ATOM 1704 O O . VAL B 1 19 ? 83.314 51.188 54.550 1.00 35.43 19 VAL B O 1
ATOM 1708 N N . HIS B 1 20 ? 82.405 52.976 55.580 1.00 34.17 20 HIS B N 1
ATOM 1709 C CA . HIS B 1 20 ? 83.621 53.691 55.266 1.00 35.65 20 HIS B CA 1
ATOM 1710 C C . HIS B 1 20 ? 84.798 53.295 56.095 1.00 36.22 20 HIS B C 1
ATOM 1711 O O . HIS B 1 20 ? 85.904 53.287 55.577 1.00 37.56 20 HIS B O 1
ATOM 1718 N N . LEU B 1 21 ? 84.521 52.845 57.308 1.00 35.58 21 LEU B N 1
ATOM 1719 C CA . LEU B 1 21 ? 85.512 52.324 58.159 1.00 35.73 21 LEU B CA 1
ATOM 1720 C C . LEU B 1 21 ? 85.999 50.985 57.627 1.00 37.54 21 LEU B C 1
ATOM 1721 O O . LEU B 1 21 ? 87.183 50.656 57.836 1.00 40.62 21 LEU B O 1
ATOM 1726 N N . SER B 1 22 ? 85.137 50.192 56.965 1.00 37.02 22 SER B N 1
ATOM 1727 C CA . SER B 1 22 ? 85.592 48.934 56.387 1.00 35.67 22 SER B CA 1
ATOM 1728 C C . SER B 1 22 ? 86.326 49.189 55.082 1.00 36.36 22 SER B C 1
ATOM 1729 O O . SER B 1 22 ? 87.172 48.416 54.703 1.00 36.10 22 SER B O 1
ATOM 1732 N N . ALA B 1 23 ? 85.999 50.248 54.348 1.00 37.86 23 ALA B N 1
ATOM 1733 C CA . ALA B 1 23 ? 86.724 50.438 53.067 1.00 39.04 23 ALA B CA 1
ATOM 1734 C C . ALA B 1 23 ? 88.102 50.869 53.411 1.00 39.72 23 ALA B C 1
ATOM 1735 O O . ALA B 1 23 ? 89.010 50.539 52.694 1.00 39.09 23 ALA B O 1
ATOM 1737 N N . TYR B 1 24 ? 88.246 51.528 54.573 1.00 41.03 24 TYR B N 1
ATOM 1738 C CA . TYR B 1 24 ? 89.543 52.000 55.023 1.00 40.74 24 TYR B CA 1
ATOM 1739 C C . TYR B 1 24 ? 90.389 50.788 55.356 1.00 41.22 24 TYR B C 1
ATOM 1740 O O . TYR B 1 24 ? 91.389 50.497 54.652 1.00 40.14 24 TYR B O 1
ATOM 1749 N N . LEU B 1 25 ? 89.961 50.039 56.379 1.00 41.07 25 LEU B N 1
ATOM 1750 C CA . LEU B 1 25 ? 90.694 48.826 56.770 1.00 40.40 25 LEU B CA 1
ATOM 1751 C C . LEU B 1 25 ? 91.023 47.909 55.564 1.00 40.59 25 LEU B C 1
ATOM 1752 O O . LEU B 1 25 ? 92.071 47.301 55.577 1.00 40.95 25 LEU B O 1
ATOM 1757 N N . ALA B 1 26 ? 90.145 47.822 54.542 1.00 40.68 26 ALA B N 1
ATOM 1758 C CA . ALA B 1 26 ? 90.398 46.991 53.302 1.00 40.67 26 ALA B CA 1
ATOM 1759 C C . ALA B 1 26 ? 91.702 47.264 52.638 1.00 40.96 26 ALA B C 1
ATOM 1760 O O . ALA B 1 26 ? 92.314 46.354 52.151 1.00 43.02 26 ALA B O 1
ATOM 1762 N N . LEU B 1 27 ? 92.101 48.523 52.603 1.00 42.19 27 LEU B N 1
ATOM 1763 C CA . LEU B 1 27 ? 93.366 48.999 52.070 1.00 41.94 27 LEU B CA 1
ATOM 1764 C C . LEU B 1 27 ? 94.575 48.382 52.811 1.00 43.66 27 LEU B C 1
ATOM 1765 O O . LEU B 1 27 ? 95.683 48.260 52.251 1.00 41.84 27 LEU B O 1
ATOM 1770 N N . GLN B 1 28 ? 94.352 47.966 54.058 1.00 45.07 28 GLN B N 1
ATOM 1771 C CA . GLN B 1 28 ? 95.422 47.417 54.859 1.00 48.02 28 GLN B CA 1
ATOM 1772 C C . GLN B 1 28 ? 95.346 45.893 55.064 1.00 46.11 28 GLN B C 1
ATOM 1773 O O . GLN B 1 28 ? 96.328 45.231 55.302 1.00 45.76 28 GLN B O 1
ATOM 1779 N N . GLY B 1 29 ? 94.166 45.331 55.003 1.00 45.93 29 GLY B N 1
ATOM 1780 C CA . GLY B 1 29 ? 94.023 43.887 55.225 1.00 46.23 29 GLY B CA 1
ATOM 1781 C C . GLY B 1 29 ? 92.638 43.421 54.860 1.00 46.14 29 GLY B C 1
ATOM 1782 O O . GLY B 1 29 ? 91.804 44.246 54.566 1.00 47.64 29 GLY B O 1
ATOM 1783 N N . GLU B 1 30 ? 92.382 42.123 54.886 1.00 45.96 30 GLU B N 1
ATOM 1784 C CA . GLU B 1 30 ? 91.121 41.575 54.435 1.00 45.92 30 GLU B CA 1
ATOM 1785 C C . GLU B 1 30 ? 90.078 41.669 55.509 1.00 45.12 30 GLU B C 1
ATOM 1786 O O . GLU B 1 30 ? 90.312 41.252 56.653 1.00 45.07 30 GLU B O 1
ATOM 1792 N N . THR B 1 31 ? 88.897 42.141 55.101 1.00 43.40 31 THR B N 1
ATOM 1793 C CA . THR B 1 31 ? 87.976 42.795 55.991 1.00 40.79 31 THR B CA 1
ATOM 1794 C C . THR B 1 31 ? 86.631 42.250 55.699 1.00 39.77 31 THR B C 1
ATOM 1795 O O . THR B 1 31 ? 86.239 42.124 54.544 1.00 38.58 31 THR B O 1
ATOM 1799 N N . LEU B 1 32 ? 85.899 41.983 56.775 1.00 38.51 32 LEU B N 1
ATOM 1800 C CA . LEU B 1 32 ? 84.527 41.573 56.712 1.00 37.61 32 LEU B CA 1
ATOM 1801 C C . LEU B 1 32 ? 83.682 42.732 57.235 1.00 37.45 32 LEU B C 1
ATOM 1802 O O . LEU B 1 32 ? 83.965 43.237 58.362 1.00 39.90 32 LEU B O 1
ATOM 1807 N N . LEU B 1 33 ? 82.601 43.111 56.560 1.00 36.41 33 LEU B N 1
ATOM 1808 C CA . LEU B 1 33 ? 81.588 43.941 57.280 1.00 36.64 33 LEU B CA 1
ATOM 1809 C C . LEU B 1 33 ? 80.388 43.030 57.595 1.00 38.27 33 LEU B C 1
ATOM 1810 O O . LEU B 1 33 ? 79.718 42.468 56.642 1.00 39.30 33 LEU B O 1
ATOM 1815 N N . ILE B 1 34 ? 80.192 42.794 58.894 1.00 37.02 34 ILE B N 1
ATOM 1816 C CA . ILE B 1 34 ? 78.962 42.180 59.457 1.00 36.85 34 ILE B CA 1
ATOM 1817 C C . ILE B 1 34 ? 77.726 43.151 59.800 1.00 37.28 34 ILE B C 1
ATOM 1818 O O . ILE B 1 34 ? 77.800 44.131 60.580 1.00 36.19 34 ILE B O 1
ATOM 1823 N N . ASP B 1 35 ? 76.554 42.752 59.328 1.00 37.54 35 ASP B N 1
ATOM 1824 C CA . ASP B 1 35 ? 75.343 43.614 59.242 1.00 36.61 35 ASP B CA 1
ATOM 1825 C C . ASP B 1 35 ? 74.367 43.149 60.320 1.00 35.61 35 ASP B C 1
ATOM 1826 O O . ASP B 1 35 ? 73.759 42.103 60.198 1.00 35.47 35 ASP B O 1
ATOM 1831 N N . GLY B 1 36 ? 74.226 43.923 61.392 1.00 37.17 36 GLY B N 1
ATOM 1832 C CA . GLY B 1 36 ? 73.345 43.564 62.535 1.00 36.09 36 GLY B CA 1
ATOM 1833 C C . GLY B 1 36 ? 72.314 44.642 62.655 1.00 37.69 36 GLY B C 1
ATOM 1834 O O . GLY B 1 36 ? 71.768 44.886 63.730 1.00 37.38 36 GLY B O 1
ATOM 1835 N N . ASP B 1 37 ? 72.074 45.326 61.532 1.00 39.15 37 ASP B N 1
ATOM 1836 C CA . ASP B 1 37 ? 71.179 46.452 61.531 1.00 39.31 37 ASP B CA 1
ATOM 1837 C C . ASP B 1 37 ? 69.893 45.836 61.031 1.00 40.21 37 ASP B C 1
ATOM 1838 O O . ASP B 1 37 ? 69.867 45.196 60.005 1.00 39.05 37 ASP B O 1
ATOM 1843 N N . PRO B 1 38 ? 68.815 45.956 61.812 1.00 41.99 38 PRO B N 1
ATOM 1844 C CA . PRO B 1 38 ? 67.607 45.301 61.402 1.00 41.94 38 PRO B CA 1
ATOM 1845 C C . PRO B 1 38 ? 67.278 45.715 59.999 1.00 40.35 38 PRO B C 1
ATOM 1846 O O . PRO B 1 38 ? 66.838 44.871 59.247 1.00 42.64 38 PRO B O 1
ATOM 1850 N N . ASN B 1 39 ? 67.573 46.923 59.588 1.00 39.06 39 ASN B N 1
ATOM 1851 C CA . ASN B 1 39 ? 67.190 47.267 58.173 1.00 38.66 39 ASN B CA 1
ATOM 1852 C C . ASN B 1 39 ? 68.106 46.691 57.126 1.00 38.45 39 ASN B C 1
ATOM 1853 O O . ASN B 1 39 ? 67.891 46.943 55.929 1.00 41.19 39 ASN B O 1
ATOM 1858 N N . ARG B 1 40 ? 69.165 46.006 57.519 1.00 35.55 40 ARG B N 1
ATOM 1859 C CA . ARG B 1 40 ? 70.098 45.547 56.506 1.00 36.16 40 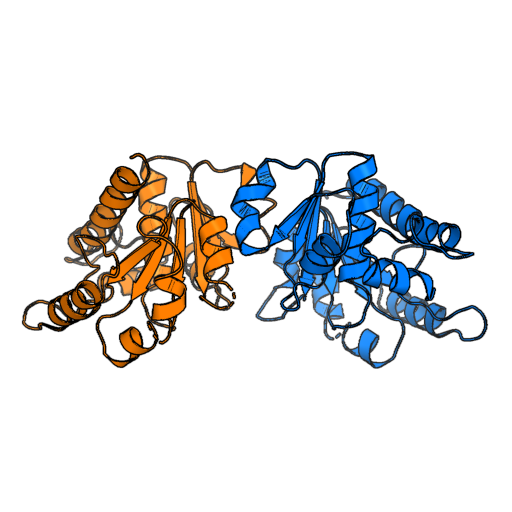ARG B CA 1
ATOM 1860 C C . ARG B 1 40 ? 70.531 46.553 55.406 1.00 35.15 40 ARG B C 1
ATOM 1861 O O . ARG B 1 40 ? 70.879 46.132 54.315 1.00 35.67 40 ARG B O 1
ATOM 1869 N N . SER B 1 41 ? 70.639 47.837 55.749 1.00 35.05 41 SER B N 1
ATOM 1870 C CA . SER B 1 41 ? 71.030 48.886 54.827 1.00 37.33 41 SER B CA 1
ATOM 1871 C C . SER B 1 41 ? 72.399 48.537 54.277 1.00 37.22 41 SER B C 1
ATOM 1872 O O . SER B 1 41 ? 72.650 48.644 53.044 1.00 37.20 41 SER B O 1
ATOM 1875 N N . ALA B 1 42 ? 73.293 48.090 55.150 1.00 35.87 42 ALA B N 1
ATOM 1876 C CA . ALA B 1 42 ? 74.568 47.634 54.606 1.00 35.81 42 ALA B CA 1
ATOM 1877 C C . ALA B 1 4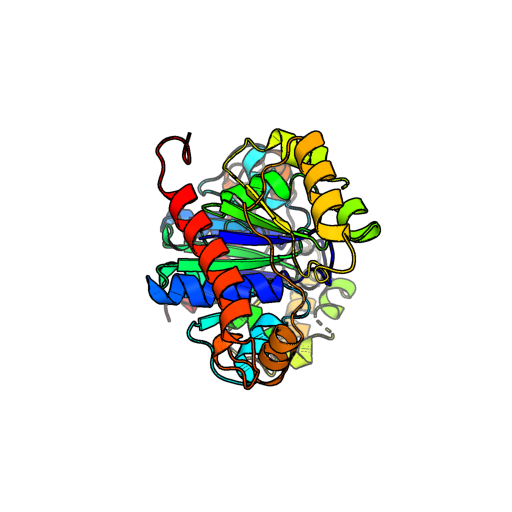2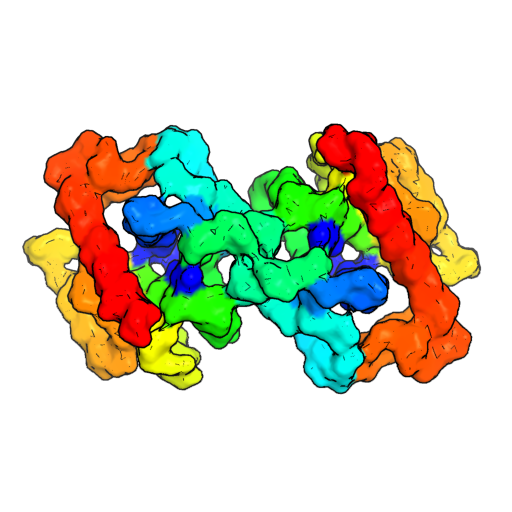 ? 74.534 46.603 53.475 1.00 34.89 42 ALA B C 1
ATOM 1878 O O . ALA B 1 42 ? 75.402 46.667 52.624 1.00 34.43 42 ALA B O 1
ATOM 1880 N N . THR B 1 43 ? 73.625 45.601 53.529 1.00 33.68 43 THR B N 1
ATOM 1881 C CA . THR B 1 43 ? 73.594 44.559 52.522 1.00 32.15 43 THR B CA 1
ATOM 1882 C C . THR B 1 43 ? 73.079 45.172 51.193 1.00 35.14 43 THR B C 1
ATOM 1883 O O . THR B 1 43 ? 73.558 44.878 50.064 1.00 34.86 43 THR B O 1
ATOM 1887 N N . GLY B 1 44 ? 72.137 46.096 51.307 1.00 36.28 44 GLY B N 1
ATOM 1888 C CA . GLY B 1 44 ? 71.669 46.718 50.103 1.00 38.67 44 GLY B CA 1
ATOM 1889 C C . GLY B 1 44 ? 72.851 47.382 49.481 1.00 41.21 44 GLY B C 1
ATOM 1890 O O . GLY B 1 44 ? 73.113 47.230 48.261 1.00 43.04 44 GLY B O 1
ATOM 1891 N N . TRP B 1 45 ? 73.593 48.093 50.307 1.00 41.69 45 TRP B N 1
ATOM 1892 C CA . TRP B 1 45 ? 74.631 48.936 49.785 1.00 44.27 45 TRP B CA 1
ATOM 1893 C C . TRP B 1 45 ? 75.641 48.110 48.932 1.00 45.57 45 TRP B C 1
ATOM 1894 O O . TRP B 1 45 ? 76.027 48.522 47.819 1.00 45.01 45 TRP B O 1
ATOM 1905 N N . GLY B 1 46 ? 76.057 46.948 49.457 1.00 47.19 46 GLY B N 1
ATOM 1906 C CA . GLY B 1 46 ? 76.943 46.054 48.706 1.00 48.48 46 GLY B CA 1
ATOM 1907 C C . GLY B 1 46 ? 76.277 45.544 47.431 1.00 50.49 46 GLY B C 1
ATOM 1908 O O . GLY B 1 46 ? 76.917 45.436 46.371 1.00 51.64 46 GLY B O 1
ATOM 1909 N N . LYS B 1 47 ? 74.986 45.221 47.486 1.00 51.98 47 LYS B N 1
ATOM 1910 C CA . LYS B 1 47 ? 74.358 44.634 46.276 1.00 53.47 47 LYS B CA 1
ATOM 1911 C C . LYS B 1 47 ? 74.246 45.673 45.120 1.00 52.63 47 LYS B C 1
ATOM 1912 O O . LYS B 1 47 ? 74.298 45.326 43.939 1.00 51.76 47 LYS B O 1
ATOM 1918 N N . ARG B 1 48 ? 74.129 46.944 45.499 1.00 51.92 48 ARG B N 1
ATOM 1919 C CA . ARG B 1 48 ? 73.617 47.971 44.613 1.00 51.77 48 ARG B CA 1
ATOM 1920 C C . ARG B 1 48 ? 74.650 48.379 43.571 1.00 50.96 48 ARG B C 1
ATOM 1921 O O . ARG B 1 48 ? 74.320 49.037 42.614 1.00 49.58 48 ARG B O 1
ATOM 1929 N N . GLY B 1 49 ? 75.893 47.958 43.796 1.00 51.31 49 GLY B N 1
ATOM 1930 C CA . GLY B 1 49 ? 77.091 48.366 43.041 1.00 51.57 49 GLY B CA 1
ATOM 1931 C C . GLY B 1 49 ? 78.164 47.457 43.621 1.00 51.56 49 GLY B C 1
ATOM 1932 O O . GLY B 1 49 ? 77.907 46.258 43.696 1.00 53.82 49 GLY B O 1
ATOM 1933 N N . SER B 1 50 ? 79.351 47.946 44.015 1.00 49.52 50 SER B N 1
ATOM 1934 C CA . SER B 1 50 ? 80.326 47.038 44.693 1.00 46.91 50 SER B CA 1
ATOM 1935 C C . SER B 1 50 ? 81.315 47.701 45.679 1.00 45.46 50 SER B C 1
ATOM 1936 O O . SER B 1 50 ? 81.413 48.951 45.817 1.00 44.09 50 SER B O 1
ATOM 1939 N N . LEU B 1 51 ? 82.070 46.844 46.357 1.00 42.72 51 LEU B N 1
ATOM 1940 C CA . LEU B 1 51 ? 82.645 47.294 47.646 1.00 41.10 51 LEU B CA 1
ATOM 1941 C C . LEU B 1 51 ? 83.798 46.414 47.960 1.00 40.53 51 LEU B C 1
ATOM 1942 O O . LEU B 1 51 ? 83.720 45.243 47.670 1.00 40.13 51 LEU B O 1
ATOM 1947 N N . PRO B 1 52 ? 84.900 47.003 48.437 1.00 40.71 52 PRO B N 1
ATOM 1948 C CA . PRO B 1 52 ? 86.172 46.272 48.469 1.00 40.51 52 PRO B CA 1
ATOM 1949 C C . PRO B 1 52 ? 86.252 45.371 49.709 1.00 39.86 52 PRO B C 1
ATOM 1950 O O . PRO B 1 52 ? 87.339 45.076 50.170 1.00 40.98 52 PRO B O 1
ATOM 1954 N N . PHE B 1 53 ? 85.104 44.889 50.189 1.00 38.61 53 PHE B N 1
ATOM 1955 C CA . PHE B 1 53 ? 85.081 43.860 51.204 1.00 37.29 53 PHE B CA 1
ATOM 1956 C C . PHE B 1 53 ? 83.774 43.027 51.136 1.00 37.79 53 PHE B C 1
ATOM 1957 O O . PHE B 1 53 ? 82.722 43.559 50.812 1.00 38.25 53 PHE B O 1
ATOM 1965 N N . LYS B 1 54 ? 83.818 41.719 51.426 1.00 37.97 54 LYS B N 1
ATOM 1966 C CA . LYS B 1 54 ? 82.610 40.964 51.742 1.00 38.51 54 LYS B CA 1
ATOM 1967 C C . LYS B 1 54 ? 81.729 41.536 52.897 1.00 38.42 54 LYS B C 1
ATOM 1968 O O . LYS B 1 54 ? 82.204 42.021 53.903 1.00 37.82 54 LYS B O 1
ATOM 1974 N N . VAL B 1 55 ? 80.421 41.472 52.694 1.00 37.03 55 VAL B N 1
ATOM 1975 C CA . VAL B 1 55 ? 79.476 41.852 53.687 1.00 35.21 55 VAL B CA 1
ATOM 1976 C C . VAL B 1 55 ? 78.593 40.660 53.884 1.00 35.03 55 VAL B C 1
ATOM 1977 O O . VAL B 1 55 ? 78.198 39.983 52.911 1.00 32.73 55 VAL B O 1
ATOM 1981 N N . VAL B 1 56 ? 78.396 40.339 55.167 1.00 34.20 56 VAL B N 1
ATOM 1982 C CA . VAL B 1 56 ? 77.560 39.241 55.559 1.00 34.11 56 VAL B CA 1
ATOM 1983 C C . VAL B 1 56 ? 76.617 39.622 56.708 1.00 36.80 56 VAL B C 1
ATOM 1984 O O . VAL B 1 56 ? 76.726 40.670 57.351 1.00 38.86 56 VAL B O 1
ATOM 1988 N N . ASP B 1 57 ? 75.704 38.735 57.001 1.00 36.88 57 ASP B N 1
ATOM 1989 C CA . ASP B 1 57 ? 74.653 39.056 57.843 1.00 37.53 57 ASP B CA 1
ATOM 1990 C C . ASP B 1 57 ? 75.144 38.680 59.202 1.00 37.48 57 ASP B C 1
ATOM 1991 O O . ASP B 1 57 ? 75.899 37.734 59.367 1.00 39.52 57 ASP B O 1
ATOM 1996 N N . GLU B 1 58 ? 74.669 39.370 60.178 1.00 36.84 58 GLU B N 1
ATOM 1997 C CA . GLU B 1 58 ? 74.963 39.066 61.536 1.00 38.99 58 GLU B CA 1
ATOM 1998 C C . GLU B 1 58 ? 74.815 37.591 61.808 1.00 39.06 58 GLU B C 1
ATOM 1999 O O . GLU B 1 58 ? 75.487 37.056 62.707 1.00 39.75 58 GLU B O 1
ATOM 2005 N N . ARG B 1 59 ? 73.937 36.903 61.073 1.00 38.00 59 ARG B N 1
ATOM 2006 C CA . ARG B 1 59 ? 73.679 35.475 61.389 1.00 37.16 59 ARG B CA 1
ATOM 2007 C C . ARG B 1 59 ? 74.824 34.632 60.915 1.00 37.17 59 ARG B C 1
ATOM 2008 O O . ARG B 1 59 ? 74.786 33.419 61.109 1.00 35.82 59 ARG B O 1
ATOM 2016 N N . GLN B 1 60 ? 75.829 35.259 60.227 1.00 37.58 60 GLN B N 1
ATOM 2017 C CA . GLN B 1 60 ? 76.849 34.538 59.468 1.00 35.87 60 GLN B CA 1
ATOM 2018 C C . GLN B 1 60 ? 78.105 34.973 60.083 1.00 35.38 60 GLN B C 1
ATOM 2019 O O . GLN B 1 60 ? 79.226 34.746 59.609 1.00 34.87 60 GLN B O 1
ATOM 2025 N N . ALA B 1 61 ? 77.956 35.516 61.268 1.00 37.63 61 ALA B N 1
ATOM 2026 C CA . ALA B 1 61 ? 79.134 36.190 61.881 1.00 38.22 61 ALA B CA 1
ATOM 2027 C C . ALA B 1 61 ? 80.047 35.093 62.345 1.00 37.47 61 ALA B C 1
ATOM 2028 O O . ALA B 1 61 ? 81.234 35.112 62.032 1.00 37.40 61 ALA B O 1
ATOM 2030 N N . ALA B 1 62 ? 79.475 34.044 62.921 1.00 37.24 62 ALA B N 1
ATOM 2031 C CA . ALA B 1 62 ? 80.344 33.007 63.519 1.00 38.67 62 ALA B CA 1
ATOM 2032 C C . ALA B 1 62 ? 81.015 32.203 62.412 1.00 38.65 62 ALA B C 1
ATOM 2033 O O . ALA B 1 62 ? 82.146 31.817 62.539 1.00 37.68 62 ALA B O 1
ATOM 2035 N N . LYS B 1 63 ? 80.277 31.913 61.350 1.00 40.64 63 LYS B N 1
ATOM 2036 C CA . LYS B 1 63 ? 80.844 31.193 60.223 1.00 42.13 63 LYS B CA 1
ATOM 2037 C C . LYS B 1 63 ? 81.972 32.010 59.610 1.00 43.22 63 LYS B C 1
ATOM 2038 O O . LYS B 1 63 ? 83.064 31.521 59.570 1.00 44.47 63 LYS B O 1
ATOM 2044 N N . TYR B 1 64 ? 81.758 33.270 59.184 1.00 44.11 64 TYR B N 1
ATOM 2045 C CA . TYR B 1 64 ? 82.814 33.990 58.404 1.00 42.92 64 TYR B CA 1
ATOM 2046 C C . TYR B 1 64 ? 83.911 34.689 59.228 1.00 43.19 64 TYR B C 1
ATOM 2047 O O . TYR B 1 64 ? 85.018 34.883 58.705 1.00 44.00 64 TYR B O 1
ATOM 2056 N N . ALA B 1 65 ? 83.622 35.090 60.470 1.00 42.17 65 ALA B N 1
ATOM 2057 C CA . ALA B 1 65 ? 84.628 35.773 61.353 1.00 41.77 65 ALA B CA 1
ATOM 2058 C C . ALA B 1 65 ? 86.039 35.196 61.448 1.00 40.68 65 ALA B C 1
ATOM 2059 O O . ALA B 1 65 ? 86.971 35.966 61.532 1.00 42.15 65 ALA B O 1
ATOM 2061 N N . PRO B 1 66 ? 86.217 33.888 61.562 1.00 39.73 66 PRO B N 1
ATOM 2062 C CA . PRO B 1 66 ? 87.563 33.298 61.495 1.00 39.50 66 PRO B CA 1
ATOM 2063 C C . PRO B 1 66 ? 88.270 33.496 60.161 1.00 39.86 66 PRO B C 1
ATOM 2064 O O . PRO B 1 66 ? 89.412 33.137 60.058 1.00 40.24 66 PRO B O 1
ATOM 2068 N N . LYS B 1 67 ? 87.625 33.971 59.113 1.00 40.10 67 LYS B N 1
ATOM 2069 C CA . LYS B 1 67 ? 88.365 34.081 57.830 1.00 40.74 67 LYS B CA 1
ATOM 2070 C C . LYS B 1 67 ? 89.137 35.440 57.604 1.00 39.61 67 LYS B C 1
ATOM 2071 O O . LYS B 1 67 ? 89.901 35.605 56.647 1.00 37.82 67 LYS B O 1
ATOM 2077 N N . TYR B 1 68 ? 88.964 36.394 58.502 1.00 39.57 68 TYR B N 1
ATOM 2078 C CA . TYR B 1 68 ? 89.283 37.830 58.158 1.00 39.91 68 TYR B CA 1
ATOM 2079 C C . TYR B 1 68 ? 90.199 38.454 59.173 1.00 39.93 68 TYR B C 1
ATOM 2080 O O . TYR B 1 68 ? 89.985 38.310 60.368 1.00 41.12 68 TYR B O 1
ATOM 2089 N N . GLN B 1 69 ? 91.221 39.180 58.771 1.00 41.90 69 GLN B N 1
ATOM 2090 C CA . GLN B 1 69 ? 91.957 39.841 59.863 1.00 43.08 69 GLN B CA 1
ATOM 2091 C C . GLN B 1 69 ? 91.228 41.119 60.353 1.00 42.31 69 GLN B C 1
ATOM 2092 O O . GLN B 1 69 ? 91.407 41.483 61.519 1.00 41.85 69 GLN B O 1
ATOM 2098 N N . ASN B 1 70 ? 90.401 41.748 59.497 1.00 40.98 70 ASN B N 1
ATOM 2099 C CA . ASN B 1 70 ? 89.605 42.979 59.908 1.00 41.96 70 ASN B CA 1
ATOM 2100 C C . ASN B 1 70 ? 88.033 42.795 59.881 1.00 41.36 70 ASN B C 1
ATOM 2101 O O . ASN B 1 70 ? 87.443 42.304 58.870 1.00 40.84 70 ASN B O 1
ATOM 2106 N N . ILE B 1 71 ? 87.390 43.167 61.001 1.00 39.98 71 ILE B N 1
ATOM 2107 C CA . ILE B 1 71 ? 85.970 43.010 61.196 1.00 39.28 71 ILE B CA 1
ATOM 2108 C C . ILE B 1 71 ? 85.356 44.291 61.669 1.00 39.99 71 ILE B C 1
ATOM 2109 O O . ILE B 1 71 ? 85.754 44.867 62.691 1.00 40.72 71 ILE B O 1
ATOM 2114 N N . VAL B 1 72 ? 84.301 44.696 60.991 1.00 39.63 72 VAL B N 1
ATOM 2115 C CA . VAL B 1 72 ? 83.619 45.895 61.348 1.00 39.05 72 VAL B CA 1
ATOM 2116 C C . VAL B 1 72 ? 82.216 45.401 61.570 1.00 40.25 72 VAL B C 1
ATOM 2117 O O . VAL B 1 72 ? 81.618 44.782 60.677 1.00 41.34 72 VAL B O 1
ATOM 2121 N N . ILE B 1 73 ? 81.665 45.678 62.740 1.00 40.18 73 ILE B N 1
ATOM 2122 C CA . ILE B 1 73 ? 80.346 45.231 63.048 1.00 40.82 73 ILE B CA 1
ATOM 2123 C C . ILE B 1 73 ? 79.385 46.432 63.050 1.00 42.55 73 ILE B C 1
ATOM 2124 O O . ILE B 1 73 ? 79.587 47.352 63.838 1.00 43.32 73 ILE B O 1
ATOM 2129 N N . ASP B 1 74 ? 78.330 46.407 62.192 1.00 44.03 74 ASP B N 1
ATOM 2130 C CA . ASP B 1 74 ? 77.289 47.445 62.106 1.00 44.81 74 ASP B CA 1
ATOM 2131 C C . ASP B 1 74 ? 76.087 47.129 62.950 1.00 45.18 74 ASP B C 1
ATOM 2132 O O . ASP B 1 74 ? 75.350 46.276 62.613 1.00 46.65 74 ASP B O 1
ATOM 2137 N N . THR B 1 75 ? 75.814 47.842 64.004 1.00 47.32 75 THR B N 1
ATOM 2138 C CA . THR B 1 75 ? 74.644 47.436 64.838 1.00 50.20 75 THR B CA 1
ATOM 2139 C C . THR B 1 75 ? 73.983 48.514 65.697 1.00 51.47 75 THR B C 1
ATOM 2140 O O . THR B 1 75 ? 74.570 49.482 66.084 1.00 52.70 75 THR B O 1
ATOM 2144 N N . GLN B 1 76 ? 72.770 48.280 66.073 1.00 55.03 76 GLN B N 1
ATOM 2145 C CA . GLN B 1 76 ? 71.978 49.282 66.777 1.00 58.70 76 GLN B CA 1
ATOM 2146 C C . GLN B 1 76 ? 72.231 49.215 68.281 1.00 58.15 76 GLN B C 1
ATOM 2147 O O . GLN B 1 76 ? 72.020 48.160 68.820 1.00 58.85 76 GLN B O 1
ATOM 2153 N N . ALA B 1 77 ? 72.660 50.262 69.000 1.00 58.21 77 ALA B N 1
ATOM 2154 C CA . ALA B 1 77 ? 72.731 50.072 70.515 1.00 58.14 77 ALA B CA 1
ATOM 2155 C C . ALA B 1 77 ? 71.373 49.659 71.104 1.00 57.97 77 ALA B C 1
ATOM 2156 O O . ALA B 1 77 ? 70.459 50.463 71.088 1.00 59.25 77 ALA B O 1
ATOM 2158 N N . ARG B 1 78 ? 71.245 48.430 71.602 1.00 58.87 78 ARG B N 1
ATOM 2159 C CA . ARG B 1 78 ? 69.993 47.905 72.229 1.00 59.96 78 ARG B CA 1
ATOM 2160 C C . ARG B 1 78 ? 69.710 48.357 73.679 1.00 58.79 78 ARG B C 1
ATOM 2161 O O . ARG B 1 78 ? 69.402 49.533 73.942 1.00 57.99 78 ARG B O 1
ATOM 2169 N N . ASP B 1 83 ? 74.070 46.267 78.690 1.00 60.76 83 ASP B N 1
ATOM 2170 C CA . ASP B 1 83 ? 74.201 46.028 77.201 1.00 62.42 83 ASP B CA 1
ATOM 2171 C C . ASP B 1 83 ? 75.240 46.808 76.299 1.00 61.13 83 ASP B C 1
ATOM 2172 O O . ASP B 1 83 ? 75.728 46.318 75.262 1.00 61.53 83 ASP B O 1
ATOM 2177 N N . LEU B 1 84 ? 75.540 48.043 76.661 1.00 59.55 84 LEU B N 1
ATOM 2178 C CA . LEU B 1 84 ? 76.708 48.699 76.136 1.00 58.06 84 LEU B CA 1
ATOM 2179 C C . LEU B 1 84 ? 77.973 47.955 76.649 1.00 57.75 84 LEU B C 1
ATOM 2180 O O . LEU B 1 84 ? 79.047 48.042 76.042 1.00 56.56 84 LEU B O 1
ATOM 2185 N N . GLU B 1 85 ? 77.834 47.228 77.768 1.00 56.98 85 GLU B N 1
ATOM 2186 C CA . GLU B 1 85 ? 78.892 46.325 78.245 1.00 56.87 85 GLU B CA 1
ATOM 2187 C C . GLU B 1 85 ? 79.234 45.238 77.195 1.00 55.19 85 GLU B C 1
ATOM 2188 O O . GLU B 1 85 ? 80.407 44.959 76.866 1.00 54.20 85 GLU B O 1
ATOM 2194 N N . ALA B 1 86 ? 78.183 44.602 76.688 1.00 53.79 86 ALA B N 1
ATOM 2195 C CA . ALA B 1 86 ? 78.338 43.513 75.730 1.00 52.12 86 ALA B CA 1
ATOM 2196 C C . ALA B 1 86 ? 78.988 43.945 74.396 1.00 50.19 86 ALA B C 1
ATOM 2197 O O . ALA B 1 86 ? 79.780 43.190 73.841 1.00 49.23 86 ALA B O 1
ATOM 2199 N N . LEU B 1 87 ? 78.695 45.150 73.911 1.00 48.49 87 LEU B N 1
ATOM 2200 C CA . LEU B 1 87 ? 79.277 45.571 72.620 1.00 48.50 87 LEU B CA 1
ATOM 2201 C C . LEU B 1 87 ? 80.764 45.786 72.704 1.00 48.37 87 LEU B C 1
ATOM 2202 O O . LEU B 1 87 ? 81.481 45.555 71.688 1.00 49.10 87 LEU B O 1
ATOM 2207 N N . ALA B 1 88 ? 81.194 46.288 73.867 1.00 46.53 88 ALA B N 1
ATOM 2208 C CA . ALA B 1 88 ? 82.572 46.689 74.118 1.00 46.19 88 ALA B CA 1
ATOM 2209 C C . ALA B 1 88 ? 83.325 45.419 74.248 1.00 45.85 88 ALA B C 1
ATOM 2210 O O . ALA B 1 88 ? 84.345 45.225 73.551 1.00 46.99 88 ALA B O 1
ATOM 2212 N N . ASP B 1 89 ? 82.835 44.525 75.104 1.00 44.98 89 ASP B N 1
ATOM 2213 C CA . ASP B 1 89 ? 83.638 43.347 75.256 1.00 44.49 89 ASP B CA 1
ATOM 2214 C C . ASP B 1 89 ? 83.872 42.593 73.981 1.00 42.86 89 ASP B C 1
ATOM 2215 O O . ASP B 1 89 ? 84.865 41.912 73.924 1.00 41.92 89 ASP B O 1
ATOM 2220 N N . GLY B 1 90 ? 83.001 42.762 72.965 1.00 43.73 90 GLY B N 1
ATOM 2221 C CA . GLY B 1 90 ? 83.148 42.089 71.625 1.00 42.49 90 GLY B CA 1
ATOM 2222 C C . GLY B 1 90 ? 84.069 42.693 70.563 1.00 43.48 90 GLY B C 1
ATOM 2223 O O . GLY B 1 90 ? 84.123 42.210 69.372 1.00 44.62 90 GLY B O 1
ATOM 2224 N N . CYS B 1 91 ? 84.768 43.777 70.922 1.00 42.49 91 CYS B N 1
ATOM 2225 C CA . CYS B 1 91 ? 85.613 44.440 69.969 1.00 41.23 91 CYS B CA 1
ATOM 2226 C C . CYS B 1 91 ? 86.840 45.119 70.611 1.00 41.94 91 CYS B C 1
ATOM 2227 O O . CYS B 1 91 ? 86.969 45.187 71.861 1.00 42.08 91 CYS B O 1
ATOM 2230 N N . ASP B 1 92 ? 87.732 45.611 69.747 1.00 41.25 92 ASP B N 1
ATOM 2231 C CA . ASP B 1 92 ? 88.855 46.424 70.141 1.00 40.95 92 ASP B CA 1
ATOM 2232 C C . ASP B 1 92 ? 88.526 47.891 70.322 1.00 40.82 92 ASP B C 1
ATOM 2233 O O . ASP B 1 92 ? 89.077 48.516 71.170 1.00 42.69 92 ASP B O 1
ATOM 2238 N N . LEU B 1 93 ? 87.621 48.441 69.551 1.00 40.50 93 LEU B N 1
ATOM 2239 C CA . LEU B 1 93 ? 87.195 49.814 69.750 1.00 39.97 93 LEU B CA 1
ATOM 2240 C C . LEU B 1 93 ? 85.705 49.924 69.430 1.00 40.49 93 LEU B C 1
ATOM 2241 O O . LEU B 1 93 ? 85.282 49.574 68.309 1.00 40.57 93 LEU B O 1
ATOM 2246 N N . LEU B 1 94 ? 84.906 50.434 70.380 1.00 40.54 94 LEU B N 1
ATOM 2247 C CA . LEU B 1 94 ? 83.495 50.760 70.099 1.00 39.64 94 LEU B CA 1
ATOM 2248 C C . LEU B 1 94 ? 83.345 52.206 69.562 1.00 39.49 94 LEU B C 1
ATOM 2249 O O . LEU B 1 94 ? 83.581 53.147 70.334 1.00 40.11 94 LEU B O 1
ATOM 2254 N N . VAL B 1 95 ? 82.977 52.403 68.286 1.00 36.67 95 VAL B N 1
ATOM 2255 C CA . VAL B 1 95 ? 82.815 53.760 67.739 1.00 35.66 95 VAL B CA 1
ATOM 2256 C C . VAL B 1 95 ? 81.330 54.138 67.818 1.00 35.93 95 VAL B C 1
ATOM 2257 O O . VAL B 1 95 ? 80.529 53.385 67.294 1.00 37.53 95 VAL B O 1
ATOM 2261 N N . ILE B 1 96 ? 80.920 55.278 68.402 1.00 34.79 96 ILE B N 1
ATOM 2262 C CA . ILE B 1 96 ? 79.506 55.635 68.498 1.00 32.28 96 ILE B CA 1
ATOM 2263 C C . ILE B 1 96 ? 79.247 56.859 67.696 1.00 33.84 96 ILE B C 1
ATOM 2264 O O . ILE B 1 96 ? 79.748 57.868 68.018 1.00 34.50 96 ILE B O 1
ATOM 2269 N N . PRO B 1 97 ? 78.605 56.770 66.551 1.00 35.66 97 PRO B N 1
ATOM 2270 C CA . PRO B 1 97 ? 78.391 57.995 65.740 1.00 36.55 97 PRO B CA 1
ATOM 2271 C C . PRO B 1 97 ? 77.302 58.800 66.298 1.00 37.31 97 PRO B C 1
ATOM 2272 O O . PRO B 1 97 ? 76.359 58.223 66.803 1.00 37.77 97 PRO B O 1
ATOM 2276 N N . SER B 1 98 ? 77.392 60.122 66.215 1.00 37.18 98 SER B N 1
ATOM 2277 C CA . SER B 1 98 ? 76.262 60.934 66.635 1.00 37.68 98 SER B CA 1
ATOM 2278 C C . SER B 1 98 ? 76.100 62.147 65.785 1.00 38.14 98 SER B C 1
ATOM 2279 O O . SER B 1 98 ? 77.082 62.738 65.330 1.00 39.24 98 SER B O 1
ATOM 2282 N N . THR B 1 99 ? 74.887 62.565 65.520 1.00 37.55 99 THR B N 1
ATOM 2283 C CA . THR B 1 99 ? 74.864 63.742 64.705 1.00 38.00 99 THR B CA 1
ATOM 2284 C C . THR B 1 99 ? 74.857 64.836 65.699 1.00 39.78 99 THR B C 1
ATOM 2285 O O . THR B 1 99 ? 74.655 64.544 66.912 1.00 39.37 99 THR B O 1
ATOM 2289 N N . PRO B 1 100 ? 75.153 66.072 65.234 1.00 41.12 100 PRO B N 1
ATOM 2290 C CA . PRO B 1 100 ? 75.294 67.261 66.114 1.00 40.62 100 PRO B CA 1
ATOM 2291 C C . PRO B 1 100 ? 74.035 67.764 66.820 1.00 40.83 100 PRO B C 1
ATOM 2292 O O . PRO B 1 100 ? 74.137 68.486 67.795 1.00 41.50 100 PRO B O 1
ATOM 2296 N N . ASP B 1 101 ? 72.857 67.412 66.342 1.00 41.34 101 ASP B N 1
ATOM 2297 C CA . ASP B 1 101 ? 71.581 67.998 66.868 1.00 40.46 101 ASP B CA 1
ATOM 2298 C C . ASP B 1 101 ? 71.153 67.576 68.274 1.00 39.97 101 ASP B C 1
ATOM 2299 O O . ASP B 1 101 ? 71.400 66.433 68.709 1.00 38.10 101 ASP B O 1
ATOM 2304 N N . ALA B 1 102 ? 70.428 68.484 68.938 1.00 40.94 102 ALA B N 1
ATOM 2305 C CA . ALA B 1 102 ? 69.992 68.287 70.323 1.00 42.39 102 ALA B CA 1
ATOM 2306 C C . ALA B 1 102 ? 69.250 66.971 70.501 1.00 43.54 102 ALA B C 1
ATOM 2307 O O . ALA B 1 102 ? 69.405 66.276 71.504 1.00 43.55 102 ALA B O 1
ATOM 2309 N N . LEU B 1 103 ? 68.425 66.631 69.521 1.00 45.17 103 LEU B N 1
ATOM 2310 C CA . LEU B 1 103 ? 67.612 65.442 69.603 1.00 46.43 103 LEU B CA 1
ATOM 2311 C C . LEU B 1 103 ? 68.527 64.220 69.593 1.00 45.81 103 LEU B C 1
ATOM 2312 O O . LEU B 1 103 ? 68.402 63.366 70.464 1.00 46.40 103 LEU B O 1
ATOM 2317 N N . ALA B 1 104 ? 69.499 64.162 68.690 1.00 44.35 104 ALA B N 1
ATOM 2318 C CA . ALA B 1 104 ? 70.344 62.967 68.611 1.00 43.26 104 ALA B CA 1
ATOM 2319 C C . ALA B 1 104 ? 71.281 62.874 69.823 1.00 42.39 104 ALA B C 1
ATOM 2320 O O . ALA B 1 104 ? 71.499 61.820 70.376 1.00 41.98 104 ALA B O 1
ATOM 2322 N N . LEU B 1 105 ? 71.851 63.997 70.196 1.00 42.40 105 LEU B N 1
ATOM 2323 C CA . LEU B 1 105 ? 72.792 64.093 71.303 1.00 43.17 105 LEU B CA 1
ATOM 2324 C C . LEU B 1 105 ? 72.151 63.774 72.645 1.00 44.47 105 LEU B C 1
ATOM 2325 O O . LEU B 1 105 ? 72.818 63.279 73.538 1.00 45.05 105 LEU B O 1
ATOM 2330 N N . ASP B 1 106 ? 70.872 64.113 72.794 1.00 45.05 106 ASP B N 1
ATOM 2331 C CA . ASP B 1 106 ? 70.147 63.753 74.003 1.00 46.81 106 ASP B CA 1
ATOM 2332 C C . ASP B 1 106 ? 69.971 62.248 74.043 1.00 46.83 106 ASP B C 1
ATOM 2333 O O . ASP B 1 106 ? 70.184 61.612 75.097 1.00 47.35 106 ASP B O 1
ATOM 2338 N N . ALA B 1 107 ? 69.622 61.663 72.908 1.00 45.50 107 ALA B N 1
ATOM 2339 C CA . ALA B 1 107 ? 69.556 60.240 72.913 1.00 46.15 107 ALA B CA 1
ATOM 2340 C C . ALA B 1 107 ? 70.898 59.736 73.375 1.00 46.82 107 ALA B C 1
ATOM 2341 O O . ALA B 1 107 ? 70.940 58.649 73.945 1.00 48.07 107 ALA B O 1
ATOM 2343 N N . LEU B 1 108 ? 71.986 60.491 73.170 1.00 46.75 108 LEU B N 1
ATOM 2344 C CA . LEU B 1 108 ? 73.290 59.969 73.569 1.00 46.46 108 LEU B CA 1
ATOM 2345 C C . LEU B 1 108 ? 73.466 60.169 75.075 1.00 48.09 108 LEU B C 1
ATOM 2346 O O . LEU B 1 108 ? 74.083 59.362 75.765 1.00 47.05 108 LEU B O 1
ATOM 2359 N N . LEU B 1 110 ? 71.147 60.515 77.706 1.00 51.34 110 LEU B N 1
ATOM 2360 C CA . LEU B 1 110 ? 70.404 59.630 78.617 1.00 51.21 110 LEU B CA 1
ATOM 2361 C C . LEU B 1 110 ? 71.323 58.416 78.917 1.00 50.33 110 LEU B C 1
ATOM 2362 O O . LEU B 1 110 ? 71.363 57.902 80.037 1.00 49.38 110 LEU B O 1
ATOM 2367 N N . THR B 1 111 ? 72.086 57.986 77.920 1.00 48.88 111 THR B N 1
ATOM 2368 C CA . THR B 1 111 ? 72.994 56.920 78.169 1.00 48.72 111 THR B CA 1
ATOM 2369 C C . THR B 1 111 ? 74.286 57.299 78.934 1.00 49.53 111 THR B C 1
ATOM 2370 O O . THR B 1 111 ? 74.988 56.421 79.398 1.00 50.28 111 THR B O 1
ATOM 2374 N N . ILE B 1 112 ? 74.578 58.577 79.137 1.00 49.70 112 ILE B N 1
ATOM 2375 C CA . ILE B 1 112 ? 75.840 58.956 79.835 1.00 50.87 112 ILE B CA 1
ATOM 2376 C C . ILE B 1 112 ? 76.329 58.089 80.998 1.00 50.82 112 ILE B C 1
ATOM 2377 O O . ILE B 1 112 ? 77.537 57.969 81.255 1.00 50.77 112 ILE B O 1
ATOM 2382 N N . GLU B 1 113 ? 75.394 57.496 81.704 1.00 50.98 113 GLU B N 1
ATOM 2383 C CA . GLU B 1 113 ? 75.743 56.899 82.987 1.00 51.39 113 GLU B CA 1
ATOM 2384 C C . GLU B 1 113 ? 76.450 55.541 82.807 1.00 50.85 113 GLU B C 1
ATOM 2385 O O . GLU B 1 113 ? 77.408 55.219 83.529 1.00 50.04 113 GLU B O 1
ATOM 2391 N N . THR B 1 114 ? 75.935 54.774 81.845 1.00 50.20 114 THR B N 1
ATOM 2392 C CA . THR B 1 114 ? 76.525 53.517 81.391 1.00 50.10 114 THR B CA 1
ATOM 2393 C C . THR B 1 114 ? 77.870 53.798 80.746 1.00 50.19 114 THR B C 1
ATOM 2394 O O . THR B 1 114 ? 78.814 53.042 80.980 1.00 50.60 114 THR B O 1
ATOM 2398 N N . LEU B 1 115 ? 77.920 54.828 79.874 1.00 49.52 115 LEU B N 1
ATOM 2399 C CA . LEU B 1 115 ? 79.117 55.183 79.111 1.00 48.42 115 LEU B CA 1
ATOM 2400 C C . LEU B 1 115 ? 80.247 55.575 80.073 1.00 48.11 115 LEU B C 1
ATOM 2401 O O . LEU B 1 115 ? 81.408 55.202 79.866 1.00 47.77 115 LEU B O 1
ATOM 2406 N N . GLN B 1 116 ? 79.939 56.330 81.106 1.00 47.60 116 GLN B N 1
ATOM 2407 C CA . GLN B 1 116 ? 81.016 56.693 81.984 1.00 48.66 116 GLN B CA 1
ATOM 2408 C C . GLN B 1 116 ? 81.529 55.413 82.547 1.00 49.93 116 GLN B C 1
ATOM 2409 O O . GLN B 1 116 ? 82.637 54.961 82.257 1.00 50.45 116 GLN B O 1
ATOM 2415 N N . LYS B 1 117 ? 80.650 54.769 83.280 1.00 51.63 117 LYS B N 1
ATOM 2416 C CA . LYS B 1 117 ? 81.049 53.683 84.149 1.00 52.90 117 LYS B CA 1
ATOM 2417 C C . LYS B 1 117 ? 81.431 52.516 83.327 1.00 51.86 117 LYS B C 1
ATOM 2418 O O . LYS B 1 117 ? 80.985 51.424 83.639 1.00 52.83 117 LYS B O 1
ATOM 2424 N N . LEU B 1 118 ? 82.275 52.747 82.316 1.00 50.99 118 LEU B N 1
ATOM 2425 C CA . LEU B 1 118 ? 82.479 51.770 81.236 1.00 51.30 118 LEU B CA 1
ATOM 2426 C C . LEU B 1 118 ? 83.902 51.617 80.811 1.00 51.52 118 LEU B C 1
ATOM 2427 O O . LEU B 1 118 ? 84.346 50.488 80.584 1.00 51.47 118 LEU B O 1
ATOM 2432 N N . GLY B 1 119 ? 84.598 52.745 80.661 1.00 51.83 119 GLY B N 1
ATOM 2433 C CA . GLY B 1 119 ? 86.011 52.709 80.316 1.00 52.46 119 GLY B CA 1
ATOM 2434 C C . GLY B 1 119 ? 86.407 53.742 79.276 1.00 52.92 119 GLY B C 1
ATOM 2435 O O . GLY B 1 119 ? 85.753 53.884 78.228 1.00 52.31 119 GLY B O 1
ATOM 2436 N N . ASN B 1 120 ? 87.514 54.425 79.569 1.00 52.82 120 ASN B N 1
ATOM 2437 C CA . ASN B 1 120 ? 87.958 55.604 78.826 1.00 53.19 120 ASN B CA 1
ATOM 2438 C C . ASN B 1 120 ? 88.276 55.234 77.335 1.00 54.41 120 ASN B C 1
ATOM 2439 O O . ASN B 1 120 ? 87.687 55.808 76.366 1.00 53.84 120 ASN B O 1
ATOM 2444 N N . ASN B 1 121 ? 89.185 54.261 77.150 1.00 53.97 121 ASN B N 1
ATOM 2445 C CA . ASN B 1 121 ? 89.737 54.027 75.816 1.00 52.56 121 ASN B CA 1
ATOM 2446 C C . ASN B 1 121 ? 89.149 52.761 75.251 1.00 51.09 121 ASN B C 1
ATOM 2447 O O . ASN B 1 121 ? 89.817 52.037 74.554 1.00 51.50 121 ASN B O 1
ATOM 2452 N N . ARG B 1 122 ? 87.887 52.492 75.567 1.00 48.80 122 ARG B N 1
ATOM 2453 C CA . ARG B 1 122 ? 87.177 51.351 75.044 1.00 45.70 122 ARG B CA 1
ATOM 2454 C C . ARG B 1 122 ? 86.197 51.736 73.903 1.00 45.42 122 ARG B C 1
ATOM 2455 O O . ARG B 1 122 ? 85.789 50.893 73.039 1.00 44.13 122 ARG B O 1
ATOM 2463 N N . PHE B 1 123 ? 85.794 53.012 73.925 1.00 43.84 123 PHE B N 1
ATOM 2464 C CA . PHE B 1 123 ? 84.943 53.573 72.895 1.00 41.87 123 PHE B CA 1
ATOM 2465 C C . PHE B 1 123 ? 85.338 54.981 72.614 1.00 40.94 123 PHE B C 1
ATOM 2466 O O . PHE B 1 123 ? 86.309 55.517 73.195 1.00 40.95 123 PHE B O 1
ATOM 2474 N N . ARG B 1 124 ? 84.577 55.610 71.723 1.00 39.90 124 ARG B N 1
ATOM 2475 C CA . ARG B 1 124 ? 84.972 56.898 71.206 1.00 39.69 124 ARG B CA 1
ATOM 2476 C C . ARG B 1 124 ? 83.832 57.416 70.369 1.00 39.49 124 ARG B C 1
ATOM 2477 O O . ARG B 1 124 ? 83.295 56.685 69.546 1.00 39.01 124 ARG B O 1
ATOM 2485 N N . ILE B 1 125 ? 83.438 58.679 70.569 1.00 38.78 125 ILE B N 1
ATOM 2486 C CA . ILE B 1 125 ? 82.269 59.202 69.856 1.00 38.28 125 ILE B CA 1
ATOM 2487 C C . ILE B 1 125 ? 82.665 59.906 68.522 1.00 37.85 125 ILE B C 1
ATOM 2488 O O . ILE B 1 125 ? 83.550 60.741 68.539 1.00 40.29 125 ILE B O 1
ATOM 2493 N N . LEU B 1 126 ? 82.036 59.604 67.400 1.00 35.75 126 LEU B N 1
ATOM 2494 C CA . LEU B 1 126 ? 82.362 60.250 66.117 1.00 33.41 126 LEU B CA 1
ATOM 2495 C C . LEU B 1 126 ? 81.190 61.130 65.789 1.00 35.16 126 LEU B C 1
ATOM 2496 O O . LEU B 1 126 ? 80.076 60.609 65.591 1.00 37.84 126 LEU B O 1
ATOM 2501 N N . LEU B 1 127 ? 81.374 62.446 65.703 1.00 35.24 127 LEU B N 1
ATOM 2502 C CA . LEU B 1 127 ? 80.308 63.335 65.259 1.00 34.47 127 LEU B CA 1
ATOM 2503 C C . LEU B 1 127 ? 80.175 63.242 63.760 1.00 35.39 127 LEU B C 1
ATOM 2504 O O . LEU B 1 127 ? 81.171 63.335 62.989 1.00 34.54 127 LEU B O 1
ATOM 2509 N N . THR B 1 128 ? 78.953 62.975 63.342 1.00 35.55 128 THR B N 1
ATOM 2510 C CA . THR B 1 128 ? 78.674 62.800 61.937 1.00 36.14 128 THR B CA 1
ATOM 2511 C C . THR B 1 128 ? 77.640 63.783 61.442 1.00 36.33 128 THR B C 1
ATOM 2512 O O . THR B 1 128 ? 76.976 64.501 62.196 1.00 37.92 128 THR B O 1
ATOM 2516 N N . ILE B 1 129 ? 77.545 63.770 60.142 1.00 37.37 129 ILE B N 1
ATOM 2517 C CA . ILE B 1 129 ? 76.672 64.547 59.320 1.00 39.14 129 ILE B CA 1
ATOM 2518 C C . ILE B 1 129 ? 76.723 66.011 59.630 1.00 39.15 129 ILE B C 1
ATOM 2519 O O . ILE B 1 129 ? 75.700 66.669 59.572 1.00 39.83 129 ILE B O 1
ATOM 2524 N N . ILE B 1 130 ? 77.919 66.523 59.923 1.00 38.66 130 ILE B N 1
ATOM 2525 C CA . ILE B 1 130 ? 78.088 67.909 60.373 1.00 38.46 130 ILE B CA 1
ATOM 2526 C C . ILE B 1 130 ? 77.721 68.960 59.331 1.00 37.91 130 ILE B C 1
ATOM 2527 O O . ILE B 1 130 ? 78.276 68.918 58.227 1.00 38.91 130 ILE B O 1
ATOM 2532 N N . PRO B 1 131 ? 76.794 69.857 59.653 1.00 36.79 131 PRO B N 1
ATOM 2533 C CA . PRO B 1 131 ? 76.426 70.928 58.736 1.00 37.96 131 PRO B CA 1
ATOM 2534 C C . PRO B 1 131 ? 77.683 71.733 58.266 1.00 38.70 131 PRO B C 1
ATOM 2535 O O . PRO B 1 131 ? 78.510 71.998 59.128 1.00 41.99 131 PRO B O 1
ATOM 2539 N N . PRO B 1 132 ? 77.867 72.092 56.980 1.00 38.17 132 PRO B N 1
ATOM 2540 C CA . PRO B 1 132 ? 79.079 72.885 56.552 1.00 38.25 132 PRO B CA 1
ATOM 2541 C C . PRO B 1 132 ? 79.261 74.312 57.226 1.00 39.14 132 PRO B C 1
ATOM 2542 O O . PRO B 1 132 ? 78.295 74.853 57.834 1.00 37.88 132 PRO B O 1
ATOM 2546 N N . TYR B 1 133 ? 80.431 74.932 56.958 1.00 40.15 133 TYR B N 1
ATOM 2547 C CA . TYR B 1 133 ? 81.028 76.026 57.760 1.00 40.30 133 TYR B CA 1
ATOM 2548 C C . TYR B 1 133 ? 80.111 77.143 58.051 1.00 43.14 133 TYR B C 1
ATOM 2549 O O . TYR B 1 133 ? 80.009 77.576 59.228 1.00 46.82 133 TYR B O 1
ATOM 2558 N N . PRO B 1 134 ? 79.377 77.688 57.111 1.00 43.08 134 PRO B N 1
ATOM 2559 C CA . PRO B 1 134 ? 78.665 78.894 57.603 1.00 42.71 134 PRO B CA 1
ATOM 2560 C C . PRO B 1 134 ? 77.981 78.604 59.038 1.00 42.97 134 PRO B C 1
ATOM 2561 O O . PRO B 1 134 ? 77.408 79.539 59.607 1.00 46.05 134 PRO B O 1
ATOM 2565 N N . SER B 1 135 ? 78.018 77.351 59.560 1.00 41.11 135 SER B N 1
ATOM 2566 C CA . SER B 1 135 ? 77.220 76.769 60.714 1.00 40.47 135 SER B CA 1
ATOM 2567 C C . SER B 1 135 ? 78.046 76.165 61.855 1.00 41.53 135 SER B C 1
ATOM 2568 O O . SER B 1 135 ? 79.030 75.457 61.617 1.00 41.29 135 SER B O 1
ATOM 2571 N N . LYS B 1 136 ? 77.589 76.322 63.086 1.00 41.67 136 LYS B N 1
ATOM 2572 C CA . LYS B 1 136 ? 78.449 75.976 64.173 1.00 42.56 136 LYS B CA 1
ATOM 2573 C C . LYS B 1 136 ? 77.958 74.838 65.011 1.00 41.85 136 LYS B C 1
ATOM 2574 O O . LYS B 1 136 ? 78.372 74.662 66.162 1.00 42.48 136 LYS B O 1
ATOM 2580 N N . ASP B 1 137 ? 77.097 74.024 64.415 1.00 41.50 137 ASP B N 1
ATOM 2581 C CA . ASP B 1 137 ? 76.505 72.855 65.148 1.00 41.69 137 ASP B CA 1
ATOM 2582 C C . ASP B 1 137 ? 77.620 71.891 65.574 1.00 41.83 137 ASP B C 1
ATOM 2583 O O . ASP B 1 137 ? 77.611 71.348 66.669 1.00 41.14 137 ASP B O 1
ATOM 2588 N N . GLY B 1 138 ? 78.567 71.704 64.655 1.00 42.84 138 GLY B N 1
ATOM 2589 C CA . GLY B 1 138 ? 79.783 70.965 64.910 1.00 44.04 138 GLY B CA 1
ATOM 2590 C C . GLY B 1 138 ? 80.417 71.295 66.245 1.00 44.53 138 GLY B C 1
ATOM 2591 O O . GLY B 1 138 ? 80.385 70.478 67.152 1.00 46.07 138 GLY B O 1
ATOM 2592 N N . ASP B 1 139 ? 80.999 72.471 66.381 1.00 43.95 139 ASP B N 1
ATOM 2593 C CA . ASP B 1 139 ? 81.702 72.775 67.620 1.00 44.86 139 ASP B CA 1
ATOM 2594 C C . ASP B 1 139 ? 80.897 72.741 68.860 1.00 43.50 139 ASP B C 1
ATOM 2595 O O . ASP B 1 139 ? 81.419 72.396 69.902 1.00 43.66 139 ASP B O 1
ATOM 2600 N N . GLU B 1 140 ? 79.642 73.145 68.776 1.00 42.84 140 GLU B N 1
ATOM 2601 C CA . GLU B 1 140 ? 78.876 73.267 70.000 1.00 42.46 140 GLU B CA 1
ATOM 2602 C C . GLU B 1 140 ? 78.653 71.854 70.567 1.00 41.82 140 GLU B C 1
ATOM 2603 O O . GLU B 1 140 ? 78.734 71.655 71.789 1.00 40.50 140 GLU B O 1
ATOM 2609 N N . ALA B 1 141 ? 78.404 70.883 69.659 1.00 40.36 141 ALA B N 1
ATOM 2610 C CA . ALA B 1 141 ? 78.305 69.490 70.029 1.00 39.92 141 ALA B CA 1
ATOM 2611 C C . ALA B 1 141 ? 79.637 69.059 70.654 1.00 40.68 141 ALA B C 1
ATOM 2612 O O . ALA B 1 141 ? 79.675 68.748 71.868 1.00 40.99 141 ALA B O 1
ATOM 2614 N N . ARG B 1 142 ? 80.738 69.137 69.902 1.00 40.24 142 ARG B N 1
ATOM 2615 C CA . ARG B 1 142 ? 82.029 68.846 70.517 1.00 41.16 142 ARG B CA 1
ATOM 2616 C C . ARG B 1 142 ? 82.091 69.343 71.970 1.00 40.81 142 ARG B C 1
ATOM 2617 O O . ARG B 1 142 ? 82.266 68.529 72.866 1.00 41.10 142 ARG B O 1
ATOM 2625 N N . GLN B 1 143 ? 81.908 70.630 72.223 1.00 41.21 143 GLN B N 1
ATOM 2626 C CA . GLN B 1 143 ? 82.052 71.119 73.612 1.00 42.84 143 GLN B CA 1
ATOM 2627 C C . GLN B 1 143 ? 81.102 70.440 74.629 1.00 42.05 143 GLN B C 1
ATOM 2628 O O . GLN B 1 143 ? 81.550 70.046 75.694 1.00 42.92 143 GLN B O 1
ATOM 2634 N N . LEU B 1 144 ? 79.837 70.222 74.272 1.00 40.30 144 LEU B N 1
ATOM 2635 C CA . LEU B 1 144 ? 78.930 69.537 75.138 1.00 39.62 144 LEU B CA 1
ATOM 2636 C C . LEU B 1 144 ? 79.504 68.205 75.624 1.00 38.86 144 LEU B C 1
ATOM 2637 O O . LEU B 1 144 ? 79.536 67.913 76.834 1.00 38.44 144 LEU B O 1
ATOM 2642 N N . LEU B 1 145 ? 79.977 67.391 74.685 1.00 38.76 145 LEU B N 1
ATOM 2643 C CA . LEU B 1 145 ? 80.485 66.076 75.062 1.00 36.91 145 LEU B CA 1
ATOM 2644 C C . LEU B 1 145 ? 81.844 66.189 75.751 1.00 36.90 145 LEU B C 1
ATOM 2645 O O . LEU B 1 145 ? 82.174 65.329 76.571 1.00 36.32 145 LEU B O 1
ATOM 2650 N N . THR B 1 146 ? 82.620 67.233 75.431 1.00 36.04 146 THR B N 1
ATOM 2651 C CA . THR B 1 146 ? 83.919 67.336 75.998 1.00 36.65 146 THR B CA 1
ATOM 2652 C C . THR B 1 146 ? 83.578 67.709 77.446 1.00 38.52 146 THR B C 1
ATOM 2653 O O . THR B 1 146 ? 83.904 66.967 78.357 1.00 39.36 146 THR B O 1
ATOM 2657 N N . THR B 1 147 ? 82.855 68.813 77.655 1.00 39.12 147 THR B N 1
ATOM 2658 C CA . THR B 1 147 ? 82.313 69.188 78.964 1.00 39.51 147 THR B CA 1
ATOM 2659 C C . THR B 1 147 ? 81.804 67.946 79.727 1.00 39.94 147 THR B C 1
ATOM 2660 O O . THR B 1 147 ? 81.987 67.777 80.925 1.00 38.19 147 THR B O 1
ATOM 2664 N N . ALA B 1 148 ? 81.222 67.037 78.985 1.00 41.14 148 ALA B N 1
ATOM 2665 C CA . ALA B 1 148 ? 80.779 65.813 79.596 1.00 43.19 148 ALA B CA 1
ATOM 2666 C C . ALA B 1 148 ? 81.879 64.749 79.913 1.00 43.92 148 ALA B C 1
ATOM 2667 O O . ALA B 1 148 ? 81.551 63.690 80.444 1.00 44.64 148 ALA B O 1
ATOM 2669 N N . GLY B 1 149 ? 83.160 65.036 79.642 1.00 44.50 149 GLY B N 1
ATOM 2670 C CA . GLY B 1 149 ? 84.265 64.090 79.919 1.00 44.40 149 GLY B CA 1
ATOM 2671 C C . GLY B 1 149 ? 84.083 62.779 79.152 1.00 44.96 149 GLY B C 1
ATOM 2672 O O . GLY B 1 149 ? 84.161 61.683 79.715 1.00 45.90 149 GLY B O 1
ATOM 2673 N N . LEU B 1 150 ? 83.836 62.897 77.860 1.00 43.77 150 LEU B N 1
ATOM 2674 C CA . LEU B 1 150 ? 83.319 61.797 77.089 1.00 43.54 150 LEU B CA 1
ATOM 2675 C C . LEU B 1 150 ? 84.185 61.802 75.826 1.00 43.16 150 LEU B C 1
ATOM 2676 O O . LEU B 1 150 ? 84.255 62.799 75.082 1.00 43.36 150 LEU B O 1
ATOM 2681 N N . PRO B 1 151 ? 84.874 60.707 75.586 1.00 41.51 151 PRO B N 1
ATOM 2682 C CA . PRO B 1 151 ? 86.000 60.718 74.688 1.00 41.16 151 PRO B CA 1
ATOM 2683 C C . PRO B 1 151 ? 85.536 60.793 73.248 1.00 41.59 151 PRO B C 1
ATOM 2684 O O . PRO B 1 151 ? 84.538 60.180 72.896 1.00 40.83 151 PRO B O 1
ATOM 2688 N N . LEU B 1 152 ? 86.282 61.542 72.440 1.00 42.19 152 LEU B N 1
ATOM 2689 C CA . LEU B 1 152 ? 85.875 61.916 71.086 1.00 42.36 152 LEU B CA 1
ATOM 2690 C C . LEU B 1 152 ? 87.015 61.861 70.090 1.00 41.79 152 LEU B C 1
ATOM 2691 O O . LEU B 1 152 ? 88.190 61.999 70.445 1.00 40.99 152 LEU B O 1
ATOM 2696 N N . PHE B 1 153 ? 86.654 61.634 68.854 1.00 41.38 153 PHE B N 1
ATOM 2697 C CA . PHE B 1 153 ? 87.619 61.643 67.783 1.00 43.61 153 PHE B CA 1
ATOM 2698 C C . PHE B 1 153 ? 88.103 63.055 67.411 1.00 45.23 153 PHE B C 1
ATOM 2699 O O . PHE B 1 153 ? 87.270 63.901 67.154 1.00 46.09 153 PHE B O 1
ATOM 2707 N N . LYS B 1 154 ? 89.420 63.309 67.355 1.00 47.03 154 LYS B N 1
ATOM 2708 C CA . LYS B 1 154 ? 89.936 64.574 66.794 1.00 48.51 154 LYS B CA 1
ATOM 2709 C C . LYS B 1 154 ? 88.944 65.085 65.727 1.00 49.39 154 LYS B C 1
ATOM 2710 O O . LYS B 1 154 ? 88.477 66.202 65.868 1.00 50.65 154 LYS B O 1
ATOM 2716 N N . ARG B 1 155 ? 88.598 64.298 64.695 1.00 49.17 155 ARG B N 1
ATOM 2717 C CA . ARG B 1 155 ? 87.777 64.795 63.566 1.00 49.60 155 ARG B CA 1
ATOM 2718 C C . ARG B 1 155 ? 86.305 64.389 63.550 1.00 48.07 155 ARG B C 1
ATOM 2719 O O . ARG B 1 155 ? 85.896 63.417 64.206 1.00 47.79 155 ARG B O 1
ATOM 2727 N N . GLY B 1 156 ? 85.533 65.081 62.704 1.00 46.08 156 GLY B N 1
ATOM 2728 C CA . GLY B 1 156 ? 84.174 64.679 62.421 1.00 44.26 156 GLY B CA 1
ATOM 2729 C C . GLY B 1 156 ? 83.867 64.419 60.967 1.00 43.30 156 GLY B C 1
ATOM 2730 O O . GLY B 1 156 ? 84.634 64.767 60.078 1.00 43.00 156 GLY B O 1
ATOM 2731 N N . ILE B 1 157 ? 82.730 63.778 60.702 1.00 42.20 157 ILE B N 1
ATOM 2732 C CA . ILE B 1 157 ? 82.369 63.464 59.323 1.00 39.87 157 ILE B CA 1
ATOM 2733 C C . ILE B 1 157 ? 81.410 64.577 58.832 1.00 40.39 157 ILE B C 1
ATOM 2734 O O . ILE B 1 157 ? 80.268 64.720 59.310 1.00 40.81 157 ILE B O 1
ATOM 2739 N N . LYS B 1 158 ? 81.851 65.400 57.903 1.00 39.75 158 LYS B N 1
ATOM 2740 C CA . LYS B 1 158 ? 81.009 66.522 57.576 1.00 40.51 158 LYS B CA 1
ATOM 2741 C C . LYS B 1 158 ? 79.888 65.972 56.729 1.00 39.46 158 LYS B C 1
ATOM 2742 O O . LYS B 1 158 ? 80.037 64.853 56.145 1.00 37.45 158 LYS B O 1
ATOM 2748 N N . ARG B 1 159 ? 78.776 66.714 56.719 1.00 38.31 159 ARG B N 1
ATOM 2749 C CA . ARG B 1 159 ? 77.678 66.393 55.790 1.00 40.31 159 ARG B CA 1
ATOM 2750 C C . ARG B 1 159 ? 77.975 66.636 54.271 1.00 39.29 159 ARG B C 1
ATOM 2751 O O . ARG B 1 159 ? 78.197 67.733 53.868 1.00 39.86 159 ARG B O 1
ATOM 2759 N N . TYR B 1 160 ? 78.001 65.617 53.425 1.00 40.65 160 TYR B N 1
ATOM 2760 C CA . TYR B 1 160 ? 77.947 65.840 51.908 1.00 40.06 160 TYR B CA 1
ATOM 2761 C C . TYR B 1 160 ? 76.973 64.966 51.090 1.00 38.77 160 TYR B C 1
ATOM 2762 O O . TYR B 1 160 ? 76.758 63.788 51.404 1.00 39.56 160 TYR B O 1
ATOM 2771 N N . SER B 1 161 ? 76.390 65.548 50.057 1.00 37.63 161 SER B N 1
ATOM 2772 C CA . SER B 1 161 ? 75.635 64.823 49.047 1.00 38.28 161 SER B CA 1
ATOM 2773 C C . SER B 1 161 ? 76.361 63.617 48.554 1.00 38.41 161 SER B C 1
ATOM 2774 O O . SER B 1 161 ? 75.748 62.646 48.115 1.00 39.50 161 SER B O 1
ATOM 2777 N N . ALA B 1 162 ? 77.678 63.677 48.584 1.00 38.54 162 ALA B N 1
ATOM 2778 C CA . ALA B 1 162 ? 78.461 62.645 47.973 1.00 38.56 162 ALA B CA 1
ATOM 2779 C C . ALA B 1 162 ? 78.160 61.272 48.602 1.00 38.61 162 ALA B C 1
ATOM 2780 O O . ALA B 1 162 ? 78.084 60.243 47.906 1.00 38.26 162 ALA B O 1
ATOM 2782 N N . PHE B 1 163 ? 77.931 61.296 49.904 1.00 39.14 163 PHE B N 1
ATOM 2783 C CA . PHE B 1 163 ? 77.789 60.109 50.675 1.00 41.32 163 PHE B CA 1
ATOM 2784 C C . PHE B 1 163 ? 76.474 59.409 50.336 1.00 42.53 163 PHE B C 1
ATOM 2785 O O . PHE B 1 163 ? 76.341 58.167 50.476 1.00 42.95 163 PHE B O 1
ATOM 2793 N N . GLN B 1 164 ? 75.501 60.231 49.945 1.00 43.16 164 GLN B N 1
ATOM 2794 C CA . GLN B 1 164 ? 74.216 59.777 49.456 1.00 43.37 164 GLN B CA 1
ATOM 2795 C C . GLN B 1 164 ? 74.343 59.096 48.142 1.00 42.11 164 GLN B C 1
ATOM 2796 O O . GLN B 1 164 ? 73.847 57.969 47.972 1.00 42.30 164 GLN B O 1
ATOM 2802 N N . LYS B 1 165 ? 74.967 59.803 47.205 1.00 42.09 165 LYS B N 1
ATOM 2803 C CA . LYS B 1 165 ? 75.034 59.374 45.821 1.00 41.36 165 LYS B CA 1
ATOM 2804 C C . LYS B 1 165 ? 75.673 57.984 45.956 1.00 41.03 165 LYS B C 1
ATOM 2805 O O . LYS B 1 165 ? 75.487 57.078 45.097 1.00 38.18 165 LYS B O 1
ATOM 2811 N N . ALA B 1 166 ? 76.422 57.829 47.069 1.00 40.56 166 ALA B N 1
ATOM 2812 C CA . ALA B 1 166 ? 77.232 56.610 47.278 1.00 41.16 166 ALA B CA 1
ATOM 2813 C C . ALA B 1 166 ? 76.422 55.449 47.846 1.00 42.26 166 ALA B C 1
ATOM 2814 O O . ALA B 1 166 ? 76.705 54.290 47.559 1.00 42.48 166 ALA B O 1
ATOM 2816 N N . SER B 1 167 ? 75.438 55.751 48.677 1.00 45.39 167 SER B N 1
ATOM 2817 C CA . SER B 1 167 ? 74.502 54.745 49.141 1.00 48.18 167 SER B CA 1
ATOM 2818 C C . SER B 1 167 ? 73.857 54.278 47.825 1.00 48.26 167 SER B C 1
ATOM 2819 O O . SER B 1 167 ? 73.968 53.102 47.444 1.00 49.28 167 SER B O 1
ATOM 2822 N N . LEU B 1 168 ? 73.280 55.227 47.094 1.00 47.65 168 LEU B N 1
ATOM 2823 C CA . LEU B 1 168 ? 72.562 54.976 45.823 1.00 46.53 168 LEU B CA 1
ATOM 2824 C C . LEU B 1 168 ? 73.264 54.154 44.764 1.00 45.50 168 LEU B C 1
ATOM 2825 O O . LEU B 1 168 ? 72.630 53.320 44.087 1.00 46.03 168 LEU B O 1
ATOM 2830 N N . ASN B 1 169 ? 74.538 54.444 44.540 1.00 43.65 169 ASN B N 1
ATOM 2831 C CA . ASN B 1 169 ? 75.283 53.726 43.528 1.00 42.54 169 ASN B CA 1
ATOM 2832 C C . ASN B 1 169 ? 75.995 52.526 44.086 1.00 41.39 169 ASN B C 1
ATOM 2833 O O . ASN B 1 169 ? 76.641 51.753 43.337 1.00 40.50 169 ASN B O 1
ATOM 2838 N N . GLY B 1 170 ? 75.894 52.356 45.393 1.00 39.61 170 GLY B N 1
ATOM 2839 C CA . GLY B 1 170 ? 76.363 51.119 45.995 1.00 38.36 170 GLY B CA 1
ATOM 2840 C C . GLY B 1 170 ? 77.865 51.049 45.972 1.00 37.94 170 GLY B C 1
ATOM 2841 O O . GLY B 1 170 ? 78.432 49.940 45.973 1.00 38.17 170 GLY B O 1
ATOM 2842 N N . VAL B 1 171 ? 78.518 52.220 45.917 1.00 37.35 171 VAL B N 1
ATOM 2843 C CA . VAL B 1 171 ? 80.007 52.310 46.016 1.00 37.65 171 VAL B CA 1
ATOM 2844 C C . VAL B 1 171 ? 80.494 53.049 47.281 1.00 37.54 171 VAL B C 1
ATOM 2845 O O . VAL B 1 171 ? 79.671 53.553 48.002 1.00 36.55 171 VAL B O 1
ATOM 2849 N N . VAL B 1 172 ? 81.819 53.098 47.512 1.00 38.15 172 VAL B N 1
ATOM 2850 C CA . VAL B 1 172 ? 82.409 53.936 48.594 1.00 38.81 172 VAL B CA 1
ATOM 2851 C C . VAL B 1 172 ? 82.453 55.352 48.001 1.00 38.11 172 VAL B C 1
ATOM 2852 O O . VAL B 1 172 ? 82.427 55.510 46.775 1.00 38.32 172 VAL B O 1
ATOM 2856 N N . VAL B 1 173 ? 82.433 56.375 48.851 1.00 37.81 173 VAL B N 1
ATOM 2857 C CA . VAL B 1 173 ? 82.301 57.769 48.321 1.00 36.44 173 VAL B CA 1
ATOM 2858 C C . VAL B 1 173 ? 83.533 58.266 47.466 1.00 36.45 173 VAL B C 1
ATOM 2859 O O . VAL B 1 173 ? 83.407 59.034 46.487 1.00 35.25 173 VAL B O 1
ATOM 2863 N N . SER B 1 174 ? 84.703 57.768 47.852 1.00 37.06 174 SER B N 1
ATOM 2864 C CA . SER B 1 174 ? 85.896 57.970 47.107 1.00 39.81 174 SER B CA 1
ATOM 2865 C C . SER B 1 174 ? 85.620 57.737 45.628 1.00 41.10 174 SER B C 1
ATOM 2866 O O . SER B 1 174 ? 86.163 58.457 44.846 1.00 42.96 174 SER B O 1
ATOM 2869 N N . GLU B 1 175 ? 84.731 56.809 45.259 1.00 42.63 175 GLU B N 1
ATOM 2870 C CA . GLU B 1 175 ? 84.470 56.439 43.854 1.00 44.56 175 GLU B CA 1
ATOM 2871 C C . GLU B 1 175 ? 83.396 57.217 43.150 1.00 45.24 175 GLU B C 1
ATOM 2872 O O . GLU B 1 175 ? 83.152 56.969 42.008 1.00 45.49 175 GLU B O 1
ATOM 2878 N N . VAL B 1 176 ? 82.768 58.171 43.807 1.00 46.93 176 VAL B N 1
ATOM 2879 C CA . VAL B 1 176 ? 81.551 58.787 43.236 1.00 47.72 176 VAL B CA 1
ATOM 2880 C C . VAL B 1 176 ? 81.827 60.032 42.438 1.00 48.45 176 VAL B C 1
ATOM 2881 O O . VAL B 1 176 ? 82.825 60.725 42.689 1.00 48.09 176 VAL B O 1
ATOM 2885 N N . SER B 1 177 ? 80.953 60.304 41.461 1.00 49.38 177 SER B N 1
ATOM 2886 C CA . SER B 1 177 ? 81.086 61.491 40.606 1.00 48.69 177 SER B CA 1
ATOM 2887 C C . SER B 1 177 ? 80.496 62.743 41.282 1.00 48.20 177 SER B C 1
ATOM 2888 O O . SER B 1 177 ? 79.358 63.144 41.038 1.00 48.27 177 SER B O 1
ATOM 2891 N N . ASP B 1 178 ? 81.312 63.329 42.153 1.00 47.35 178 ASP B N 1
ATOM 2892 C CA . ASP B 1 178 ? 81.022 64.562 42.882 1.00 46.37 178 ASP B CA 1
ATOM 2893 C C . ASP B 1 178 ? 82.354 65.285 43.239 1.00 45.18 178 ASP B C 1
ATOM 2894 O O . ASP B 1 178 ? 83.341 64.621 43.591 1.00 44.83 178 ASP B O 1
ATOM 2899 N N . SER B 1 179 ? 82.379 66.620 43.191 1.00 43.81 179 SER B N 1
ATOM 2900 C CA . SER B 1 179 ? 83.587 67.367 43.628 1.00 43.28 179 SER B CA 1
ATOM 2901 C C . SER B 1 179 ? 83.942 67.310 45.154 1.00 42.20 179 SER B C 1
ATOM 2902 O O . SER B 1 179 ? 85.029 67.707 45.558 1.00 41.86 179 SER B O 1
ATOM 2905 N N . LYS B 1 180 ? 83.032 66.851 45.997 1.00 41.17 180 LYS B N 1
ATOM 2906 C CA . LYS B 1 180 ? 83.392 66.610 47.404 1.00 40.65 180 LYS B CA 1
ATOM 2907 C C . LYS B 1 180 ? 83.757 65.121 47.648 1.00 39.92 180 LYS B C 1
ATOM 2908 O O . LYS B 1 180 ? 84.061 64.718 48.786 1.00 41.60 180 LYS B O 1
ATOM 2914 N N . ALA B 1 181 ? 83.707 64.270 46.632 1.00 37.22 181 ALA B N 1
ATOM 2915 C CA . ALA B 1 181 ? 84.194 62.935 46.860 1.00 35.22 181 ALA B CA 1
ATOM 2916 C C . ALA B 1 181 ? 85.438 62.862 47.747 1.00 34.64 181 ALA B C 1
ATOM 2917 O O . ALA B 1 181 ? 85.378 62.228 48.801 1.00 35.35 181 ALA B O 1
ATOM 2919 N N . GLY B 1 182 ? 86.538 63.481 47.331 1.00 35.06 182 GLY B N 1
ATOM 2920 C CA . GLY B 1 182 ? 87.826 63.325 47.983 1.00 35.50 182 GLY B CA 1
ATOM 2921 C C . GLY B 1 182 ? 87.686 63.930 49.377 1.00 37.63 182 GLY B C 1
ATOM 2922 O O . GLY B 1 182 ? 88.158 63.358 50.402 1.00 37.27 182 GLY B O 1
ATOM 2923 N N . ILE B 1 183 ? 87.010 65.058 49.475 1.00 37.91 183 ILE B N 1
ATOM 2924 C CA . ILE B 1 183 ? 86.967 65.608 50.775 1.00 40.19 183 ILE B CA 1
ATOM 2925 C C . ILE B 1 183 ? 86.164 64.712 51.697 1.00 40.65 183 ILE B C 1
ATOM 2926 O O . ILE B 1 183 ? 86.628 64.431 52.852 1.00 41.58 183 ILE B O 1
ATOM 2931 N N . ALA B 1 184 ? 85.017 64.198 51.202 1.00 39.12 184 ALA B N 1
ATOM 2932 C CA . ALA B 1 184 ? 84.199 63.248 51.963 1.00 37.74 184 ALA B CA 1
ATOM 2933 C C . ALA B 1 184 ? 85.022 61.996 52.407 1.00 36.98 184 ALA B C 1
ATOM 2934 O O . ALA B 1 184 ? 85.051 61.576 53.581 1.00 34.35 184 ALA B O 1
ATOM 2936 N N . TRP B 1 185 ? 85.783 61.444 51.469 1.00 36.54 185 TRP B N 1
ATOM 2937 C CA . TRP B 1 185 ? 86.585 60.274 51.844 1.00 37.36 185 TRP B CA 1
ATOM 2938 C C . TRP B 1 185 ? 87.566 60.562 52.985 1.00 37.05 185 TRP B C 1
ATOM 2939 O O . TRP B 1 185 ? 87.776 59.741 53.878 1.00 36.34 185 TRP B O 1
ATOM 2950 N N . SER B 1 186 ? 88.163 61.753 52.883 1.00 38.15 186 SER B N 1
ATOM 2951 C CA . SER B 1 186 ? 89.231 62.218 53.706 1.00 38.93 186 SER B CA 1
ATOM 2952 C C . SER B 1 186 ? 88.781 62.321 55.180 1.00 39.49 186 SER B C 1
ATOM 2953 O O . SER B 1 186 ? 89.578 62.037 56.085 1.00 37.31 186 SER B O 1
ATOM 2956 N N . ASP B 1 187 ? 87.486 62.620 55.368 1.00 40.66 187 ASP B N 1
ATOM 2957 C CA . ASP B 1 187 ? 86.868 62.634 56.680 1.00 41.99 187 ASP B CA 1
ATOM 2958 C C . ASP B 1 187 ? 86.915 61.248 57.232 1.00 41.95 187 ASP B C 1
ATOM 2959 O O . ASP B 1 187 ? 87.309 61.053 58.378 1.00 43.54 187 ASP B O 1
ATOM 2964 N N . TYR B 1 188 ? 86.607 60.265 56.425 1.00 41.87 188 TYR B N 1
ATOM 2965 C CA . TYR B 1 188 ? 86.632 58.899 56.977 1.00 42.67 188 TYR B CA 1
ATOM 2966 C C . TYR B 1 188 ? 88.030 58.328 57.129 1.00 43.62 188 TYR B C 1
ATOM 2967 O O . TYR B 1 188 ? 88.343 57.667 58.139 1.00 43.67 188 TYR B O 1
ATOM 2976 N N . LYS B 1 189 ? 88.846 58.575 56.109 1.00 44.00 189 LYS B N 1
ATOM 2977 C CA . LYS B 1 189 ? 90.254 58.195 56.091 1.00 45.59 189 LYS B CA 1
ATOM 2978 C C . LYS B 1 189 ? 90.940 58.702 57.364 1.00 44.72 189 LYS B C 1
ATOM 2979 O O . LYS B 1 189 ? 91.729 57.984 57.950 1.00 45.99 189 LYS B O 1
ATOM 2985 N N . ALA B 1 190 ? 90.661 59.940 57.762 1.00 43.73 190 ALA B N 1
ATOM 2986 C CA . ALA B 1 190 ? 91.223 60.525 58.988 1.00 42.84 190 ALA B CA 1
ATOM 2987 C C . ALA B 1 190 ? 90.755 59.787 60.224 1.00 42.41 190 ALA B C 1
ATOM 2988 O O . ALA B 1 190 ? 91.558 59.536 61.099 1.00 44.02 190 ALA B O 1
ATOM 2990 N N . THR B 1 191 ? 89.478 59.398 60.278 1.00 40.74 191 THR B N 1
ATOM 2991 C CA . THR B 1 191 ? 88.984 58.573 61.349 1.00 38.88 191 THR B CA 1
ATOM 2992 C C . THR B 1 191 ? 89.670 57.210 61.353 1.00 38.63 191 THR B C 1
ATOM 2993 O O . THR B 1 191 ? 89.991 56.675 62.399 1.00 36.11 191 THR B O 1
ATOM 2997 N N . GLY B 1 192 ? 89.938 56.678 60.165 1.00 39.45 192 GLY B N 1
ATOM 2998 C CA . GLY B 1 192 ? 90.575 55.382 60.054 1.00 40.02 192 GLY B CA 1
ATOM 2999 C C . GLY B 1 192 ? 91.871 55.522 60.790 1.00 41.89 192 GLY B C 1
ATOM 3000 O O . GLY B 1 192 ? 92.257 54.698 61.658 1.00 42.68 192 GLY B O 1
ATOM 3001 N N . LYS B 1 193 ? 92.513 56.634 60.481 1.00 41.94 193 LYS B N 1
ATOM 3002 C CA . LYS B 1 193 ? 93.890 56.792 60.779 1.00 42.53 193 LYS B CA 1
ATOM 3003 C C . LYS B 1 193 ? 94.038 56.776 62.309 1.00 43.16 193 LYS B C 1
ATOM 3004 O O . LYS B 1 193 ? 94.832 56.028 62.847 1.00 44.55 193 LYS B O 1
ATOM 3010 N N . GLU B 1 194 ? 93.211 57.541 62.983 1.00 44.08 194 GLU B N 1
ATOM 3011 C CA . GLU B 1 194 ? 93.197 57.648 64.413 1.00 45.76 194 GLU B CA 1
ATOM 3012 C C . GLU B 1 194 ? 92.779 56.348 65.141 1.00 47.63 194 GLU B C 1
ATOM 3013 O O . GLU B 1 194 ? 93.297 56.103 66.240 1.00 48.25 194 GLU B O 1
ATOM 3019 N N . ILE B 1 195 ? 91.871 55.527 64.563 1.00 49.04 195 ILE B N 1
ATOM 3020 C CA . ILE B 1 195 ? 91.541 54.189 65.128 1.00 50.41 195 ILE B CA 1
ATOM 3021 C C . ILE B 1 195 ? 92.751 53.313 65.091 1.00 52.57 195 ILE B C 1
ATOM 3022 O O . ILE B 1 195 ? 93.090 52.663 66.069 1.00 53.80 195 ILE B O 1
ATOM 3027 N N . VAL B 1 196 ? 93.418 53.289 63.947 1.00 55.28 196 VAL B N 1
ATOM 3028 C CA . VAL B 1 196 ? 94.548 52.386 63.780 1.00 57.52 196 VAL B CA 1
ATOM 3029 C C . VAL B 1 196 ? 95.687 52.882 64.650 1.00 59.74 196 VAL B C 1
ATOM 3030 O O . VAL B 1 196 ? 96.318 52.067 65.283 1.00 61.23 196 VAL B O 1
ATOM 3034 N N . GLU B 1 197 ? 95.921 54.197 64.730 1.00 61.71 197 GLU B N 1
ATOM 3035 C CA . GLU B 1 197 ? 96.927 54.783 65.657 1.00 64.51 197 GLU B CA 1
ATOM 3036 C C . GLU B 1 197 ? 96.333 55.235 67.073 1.00 65.29 197 GLU B C 1
ATOM 3037 O O . GLU B 1 197 ? 96.827 56.169 67.717 1.00 64.49 197 GLU B O 1
ATOM 3043 N N . GLU B 1 198 ? 95.274 54.496 67.492 1.00 67.06 198 GLU B N 1
ATOM 3044 C CA . GLU B 1 198 ? 94.531 54.478 68.798 1.00 67.66 198 GLU B CA 1
ATOM 3045 C C . GLU B 1 198 ? 94.588 53.008 69.329 1.00 68.97 198 GLU B C 1
ATOM 3046 O O . GLU B 1 198 ? 94.760 52.734 70.536 1.00 68.16 198 GLU B O 1
ATOM 3052 N N . ILE B 1 199 ? 94.424 52.075 68.386 1.00 70.46 199 ILE B N 1
ATOM 3053 C CA . ILE B 1 199 ? 94.263 50.631 68.657 1.00 71.75 199 ILE B CA 1
ATOM 3054 C C . ILE B 1 199 ? 95.562 49.806 68.666 1.00 73.03 199 ILE B C 1
ATOM 3055 O O . ILE B 1 199 ? 95.649 48.751 69.323 1.00 73.32 199 ILE B O 1
ATOM 3060 N N . LEU B 1 200 ? 96.570 50.310 67.961 1.00 74.55 200 LEU B N 1
ATOM 3061 C CA . LEU B 1 200 ? 97.892 49.684 67.930 1.00 75.94 200 LEU B CA 1
ATOM 3062 C C . LEU B 1 200 ? 98.814 50.167 69.079 1.00 76.17 200 LEU B C 1
ATOM 3063 O O . LEU B 1 200 ? 99.783 49.470 69.474 1.00 76.15 200 LEU B O 1
ATOM 3068 N N . THR B 1 201 ? 98.481 51.351 69.605 1.00 76.30 201 THR B N 1
ATOM 3069 C CA . THR B 1 201 ? 98.866 51.770 70.963 1.00 76.32 201 THR B CA 1
ATOM 3070 C C . THR B 1 201 ? 98.176 50.846 72.028 1.00 76.29 201 THR B C 1
ATOM 3071 O O . THR B 1 201 ? 98.706 49.785 72.392 1.00 76.56 201 THR B O 1
#

Foldseek 3Di:
DEEAEELDPPQCLLVLLLLLQLLCLVPWAEEEEEAEVVCLNVVLPVLAHESHDYDYNVCCVVPVVVTDYYYYRHYQDDDDPSVQVVLVPDLEYEYTFELDDVRVVSCVCLVSVVVNDALSYAYAHEQHEDPVDPSPVVSVVVCVVSPHHYQPDHQHNDCLSVQSSNNSYRSLVGDDDVSPVRSVRSVSVSVVSVVSSPDPVSVD/DEEEEELDPPLCLLLLLQLLQLLCLVVWAEEEEEAAVVPLVVLLPVLAHGSYHYDYNVCCVVCVVPTPYYYYRHYCPVPQVNLVPDLEYEYGFELDPVRVVSVVCLVCQVVHDQLSYAYAYEQAEDPVDDSVVVSVVVVVVVVHHYDPAHQYHDPLSVVSSNNSYRSCPGPDPCSVVNSVRSSSVSVVCVVSRVD

Solvent-accessible surface area: 18088 Å² total